Protein AF-0000000078816826 (afdb_homodimer)

Foldseek 3Di:
DQDFQKWWAQWWQDPDPQQIFGGDTDTHRDQLFEEEEAEDPSNNLVSVLCVLLQVDATCATFMAGPNRTCHHNVHHPHNLPQQEFEQDPQLPFDQPDFLQRRLVVLLVLQPVNPDADDLVNLCVQLVQVVRRGPGPVPDDSQSSLSSSVSSRRNNQGLEYEYEASRVRPDPVSSVSSLVSVLVRSNVSSHHYYYYHNDLVSRLSRGQWYWYGDPSYGQDIGHSVCLQQPPPDPVSCVSVVQWDWAKWFAADQFWIQGPFQGIEGEHEPDDDDHGDIWTWTAGQDQWDFDPPAPRKFFFADWDDDPQWIWTWTQTPVRDTGIHIGGPVPPDDDDGRGITHTDPPGYGHYIHID/DQDFQKWWAQWWQDPDPQQIFGGATDTHRDQLFEEEEAEDPRNNLVSVLCVLLQVDATCATFMAGPNRTCHHNVHHPHNLPQQEFEQDPQLPFDQVDFLQRSLVVLLVLQPVNPDADDLVNLCVQLVQVVRRGPGPVPDDSQSSLSSSVSSRRNNQGLEYEYEASRVRPDPVSSVSSLVSVLVRSNVSSHHYYYYDNDLVSRLSRGQWYWYGDPSYGQDIGHSVCLQQPPPDPVSCVSVVQWDWAKWFAADQFWIQGPFQGIEGEHEPDDDDHGDIWIWTAGQDQWDFDPPAPRKFFFADWDDDPQWIWTWTQTPVRDTGIHIGGPVPPDDDDGRGITHTDPPGYGHYIHID

Secondary structure (DSSP, 8-state):
----SEEEEEEEEESSSSSEEEEEEEEE-STT-EEEEE--TTSSHHHHHHHHHTSS--SSSEEEETTEEEE-SS-B--GGGTTEEEE-TT----TTS-HHHHHHHHHHT-TTTTSS--HHHHHHHTT-GGGTT--GGGS-HHHHHHHHHHHHHHT--SEEEEESTTTTS-HHHHHHHHHHHHHHHHHTT-EEEEEES-HHHHHHH-SEEEEEETTEEEEEE-HHHHHHS-SSHHHHHHHTS-EEEEEEEEETTEEEETTTEEEEEEESS---TT-EEEEEE-GGGS-B-TT-S-EEEEEEEEE-SSEEEEEEE-TTS-EEEEEEETT-S--PPTTSEEEB-SSEEEEEE-B-/----SEEEEEEEEESSSSSEEEEEEEEE-STT-EEEEE--TTSSHHHHHHHHHTSS--SSSEEEETTEEEE-SS-B--GGGTTEEEE-TT----TTS-HHHHHHHHHHT-TTTTSS--HHHHHHHTT-GGGTT--GGGS-HHHHHHHHHHHHHHT--SEEEEESTTTTS-HHHHHHHHHHHHHHHHHTT-EEEEEES-HHHHHHH-SEEEEEETTEEEEEE-HHHHHHS-SSHHHHHHHTS-EEEEEEEEETTEEEETTTEEEEEEESS---TT-EEEEEE-GGGS-B-TT-S-EEEEEEEEE-SSEEEEEEE-TTS-EEEEEEETT-S--PPTTSEEEB-SSEEEEEE-B-

Nearest PDB structures (foldseek):
  3pux-assembly1_B  TM=8.313E-01  e=6.223E-32  Escherichia coli K-12
  1z47-assembly1_B-2  TM=8.207E-01  e=7.909E-31  Alicyclobacillus acidocaldarius
  3fvq-assembly1_A  TM=7.771E-01  e=2.914E-29  Neisseria gonorrhoeae FA 1090
  3fvq-assembly1_B  TM=7.528E-01  e=1.351E-29  Neisseria gonorrhoeae FA 1090
  6xji-assembly1_D  TM=7.741E-01  e=2.145E-14  Staphylococcus aureus

Sequence (704 aa):
MTKNFLEINNVTFAASAQSKVNNVSLTIENQGDIVCLLGPSGIGKTTILRTIAGLEKIQSGKIILKNKILSSDKTHIEPENRNISMGFQDNSLFPHYTVLENIKFGADRNKKKKKGLNLNEINKLLHIEHIADKYPHQISSGEAQRASLARSLLSNPDLLLLDEPLSNVDQNFKEEIQVKLKQILTEHKITTIIVTHDSYEAFYLGTKCGIILDGQLKQYDDPYNVYHFPNSIEVVNFLNRGILIPAKVTGENSLENDDLGTITGDFIKHYPKGSEVQLLLQPEDLEHDDQSNLKLEVVDRKFRGTNFIYTLKTTSNRLVPVFVHSHHIHQHEVDEKFGIKRPINIDHIVCFMTKNFLEINNVTFAASAQSKVNNVSLTIENQGDIVCLLGPSGIGKTTILRTIAGLEKIQSGKIILKNKILSSDKTHIEPENRNISMGFQDNSLFPHYTVLENIKFGADRNKKKKKGLNLNEINKLLHIEHIADKYPHQISSGEAQRASLARSLLSNPDLLLLDEPLSNVDQNFKEEIQVKLKQILTEHKITTIIVTHDSYEAFYLGTKCGIILDGQLKQYDDPYNVYHFPNSIEVVNFLNRGILIPAKVTGENSLENDDLGTITGDFIKHYPKGSEVQLLLQPEDLEHDDQSNLKLEVVDRKFRGTNFIYTLKTTSNRLVPVFVHSHHIHQHEVDEKFGIKRPINIDHIVCF

Solvent-accessible surface area (backbone atoms only — not comparable to full-atom values): 36804 Å² total; per-residue (Å²): 128,91,70,46,32,32,38,36,43,48,26,41,38,60,81,44,94,77,25,31,30,44,60,34,64,52,72,40,59,50,81,26,43,27,37,18,41,32,40,63,87,72,45,29,65,67,43,46,53,35,35,75,47,35,78,39,82,51,76,41,39,36,34,30,49,71,85,36,77,40,35,28,69,86,40,75,48,50,37,91,76,62,50,52,32,66,26,51,70,83,27,75,70,54,70,91,30,29,44,44,52,45,28,45,55,22,38,69,60,25,81,76,81,79,85,70,77,48,69,68,57,48,28,59,67,57,68,40,63,92,44,29,84,34,36,60,90,74,49,53,70,37,55,44,31,42,46,28,46,46,13,34,57,35,20,65,37,70,34,35,34,30,35,41,70,57,75,61,40,55,60,62,57,36,55,57,43,51,53,52,49,46,49,51,32,56,76,68,41,36,19,30,42,35,34,38,62,50,63,56,58,35,33,45,60,20,62,29,31,32,37,41,50,97,32,26,68,74,44,76,37,38,36,69,45,51,65,70,53,47,88,43,71,68,52,43,59,56,67,61,65,54,42,75,40,69,30,32,29,72,40,90,42,32,32,38,25,92,75,76,38,60,36,32,34,43,54,76,66,90,67,57,66,69,40,78,33,34,34,56,46,38,26,77,48,44,45,77,26,79,85,33,88,49,63,30,38,24,73,39,71,35,43,61,74,69,26,29,42,33,32,26,36,43,91,83,68,44,76,44,55,30,46,40,58,51,78,48,84,73,79,73,54,72,75,31,72,44,23,37,40,76,79,37,58,29,81,64,37,40,68,91,126,90,70,46,32,30,39,34,42,47,25,40,38,60,80,44,95,77,25,31,29,46,59,33,64,53,72,40,58,50,82,25,43,27,36,18,39,32,41,62,88,72,43,28,66,66,43,46,51,35,34,75,46,35,78,38,81,52,76,41,40,35,34,30,48,72,85,35,77,40,34,29,71,87,42,73,49,50,38,91,77,61,50,51,31,66,25,52,70,84,25,76,69,54,70,91,29,30,44,45,51,45,28,45,54,22,37,69,61,25,82,78,81,80,84,69,77,50,70,66,57,48,28,59,66,57,68,41,63,91,44,30,84,33,38,58,91,74,49,52,69,38,54,43,32,40,46,27,46,47,12,34,58,33,21,66,38,70,33,36,34,30,33,41,71,58,75,63,40,55,60,62,58,36,55,55,43,51,54,52,49,44,48,51,32,55,74,67,41,36,20,32,41,34,33,40,62,49,63,59,58,35,33,46,59,19,62,28,32,32,36,40,51,95,32,26,68,74,44,75,38,38,38,67,44,52,66,69,52,47,88,44,70,67,53,42,60,56,67,61,66,54,42,75,39,68,30,31,30,70,39,90,42,32,32,38,26,93,76,77,38,58,36,33,35,43,53,76,67,88,67,59,67,68,40,78,33,35,33,58,46,38,24,77,49,46,44,79,26,78,85,34,85,48,63,29,38,24,74,40,70,35,42,61,74,70,27,31,42,34,31,28,37,43,90,82,68,43,75,45,54,30,44,40,58,50,79,48,86,72,77,74,54,73,76,29,72,43,24,38,40,76,80,37,58,30,81,62,36,41,67,90

Radius of gyration: 26.65 Å; Cα contacts (8 Å, |Δi|>4): 1638; chains: 2; bounding box: 62×72×66 Å

Organism: Pelagibacter ubique (strain HTCC1062) (NCBI:txid335992)

pLDDT: mean 89.72, std 8.57, range [41.84, 98.19]

Structure (mmCIF, N/CA/C/O backbone):
data_AF-0000000078816826-model_v1
#
loop_
_entity.id
_entity.type
_entity.pdbx_description
1 polymer 'Iron(III) ABC transporter'
#
loop_
_atom_site.group_PDB
_atom_site.id
_atom_site.type_symbol
_atom_site.label_atom_id
_atom_site.label_alt_id
_atom_site.label_comp_id
_atom_site.label_asym_id
_atom_site.label_entity_id
_atom_site.label_seq_id
_atom_site.pdbx_PDB_ins_code
_atom_site.Cartn_x
_atom_site.Cartn_y
_atom_site.Cartn_z
_atom_site.occupancy
_atom_site.B_iso_or_equiv
_atom_site.auth_seq_id
_atom_site.auth_comp_id
_atom_site.auth_asym_id
_atom_site.auth_atom_id
_atom_site.pdbx_PDB_model_num
ATOM 1 N N . MET A 1 1 ? 5.852 -37.219 -18.062 1 41.84 1 MET A N 1
ATOM 2 C CA . MET A 1 1 ? 5.496 -35.844 -18.422 1 41.84 1 MET A CA 1
ATOM 3 C C . MET A 1 1 ? 4.773 -35.156 -17.266 1 41.84 1 MET A C 1
ATOM 5 O O . MET A 1 1 ? 3.723 -35.625 -16.812 1 41.84 1 MET A O 1
ATOM 9 N N . THR A 1 2 ? 5.477 -34.438 -16.359 1 53.56 2 THR A N 1
ATOM 10 C CA . THR A 1 2 ? 4.945 -34.031 -15.07 1 53.56 2 THR A CA 1
ATOM 11 C C . THR A 1 2 ? 3.664 -33.219 -15.242 1 53.56 2 THR A C 1
ATOM 13 O O . THR A 1 2 ? 3.621 -32.281 -16.031 1 53.56 2 THR A O 1
ATOM 16 N N . LYS A 1 3 ? 2.469 -33.75 -14.938 1 78.25 3 LYS A N 1
ATOM 17 C CA . LYS A 1 3 ? 1.116 -33.25 -15.156 1 78.25 3 LYS A CA 1
ATOM 18 C C . LYS A 1 3 ? 0.865 -31.984 -14.344 1 78.25 3 LYS A C 1
ATOM 20 O O . LYS A 1 3 ? 1.243 -31.906 -13.172 1 78.25 3 LYS A O 1
ATOM 25 N N . ASN A 1 4 ? 0.5 -30.922 -15.062 1 90 4 ASN A N 1
ATOM 26 C CA . ASN A 1 4 ? 0.172 -29.641 -14.43 1 90 4 ASN A CA 1
ATOM 27 C C . ASN A 1 4 ? -0.999 -29.781 -13.461 1 90 4 ASN A C 1
ATOM 29 O O . ASN A 1 4 ? -1.91 -30.578 -13.695 1 90 4 ASN A O 1
ATOM 33 N N . PHE A 1 5 ? -0.906 -29.172 -12.445 1 95.19 5 PHE A N 1
ATOM 34 C CA . PHE A 1 5 ? -1.95 -29.25 -11.43 1 95.19 5 PHE A CA 1
ATOM 35 C C . PHE A 1 5 ? -3.252 -28.641 -11.945 1 95.19 5 PHE A C 1
ATOM 37 O O . PHE A 1 5 ? -4.312 -29.266 -11.836 1 95.19 5 PHE A O 1
ATOM 44 N N . LEU A 1 6 ? -3.189 -27.469 -12.547 1 96.94 6 LEU A N 1
ATOM 45 C CA . LEU A 1 6 ? -4.316 -26.781 -13.172 1 96.94 6 LEU A CA 1
ATOM 46 C C . LEU A 1 6 ? -3.941 -26.281 -14.562 1 96.94 6 LEU A C 1
ATOM 48 O O . LEU A 1 6 ? -2.852 -25.734 -14.758 1 96.94 6 LEU A O 1
ATOM 52 N N . GLU A 1 7 ? -4.859 -26.484 -15.477 1 97.25 7 GLU A N 1
ATOM 53 C CA . GLU A 1 7 ? -4.676 -25.984 -16.828 1 97.25 7 GLU A CA 1
ATOM 54 C C . GLU A 1 7 ? -5.91 -25.219 -17.312 1 97.25 7 GLU A C 1
ATOM 56 O O . GLU A 1 7 ? -7.023 -25.75 -17.281 1 97.25 7 GLU A O 1
ATOM 61 N N . ILE A 1 8 ? -5.695 -24.047 -17.656 1 97.19 8 ILE A N 1
ATOM 62 C CA . ILE A 1 8 ? -6.691 -23.25 -18.359 1 97.19 8 ILE A CA 1
ATOM 63 C C . ILE A 1 8 ? -6.246 -23.031 -19.812 1 97.19 8 ILE A C 1
ATOM 65 O O . ILE A 1 8 ? -5.203 -22.438 -20.062 1 97.19 8 ILE A O 1
ATOM 69 N N . ASN A 1 9 ? -7.043 -23.578 -20.703 1 96.69 9 ASN A N 1
ATOM 70 C CA . ASN A 1 9 ? -6.66 -23.547 -22.109 1 96.69 9 ASN A CA 1
ATOM 71 C C . ASN A 1 9 ? -7.656 -22.75 -22.938 1 96.69 9 ASN A C 1
ATOM 73 O O . ASN A 1 9 ? -8.75 -23.219 -23.25 1 96.69 9 ASN A O 1
ATOM 77 N N . ASN A 1 10 ? -7.203 -21.562 -23.328 1 96 10 ASN A N 1
ATOM 78 C CA . ASN A 1 10 ? -7.938 -20.719 -24.266 1 96 10 ASN A CA 1
ATOM 79 C C . ASN A 1 10 ? -9.383 -20.531 -23.812 1 96 10 ASN A C 1
ATOM 81 O O . ASN A 1 10 ? -10.312 -20.719 -24.594 1 96 10 ASN A O 1
ATOM 85 N N . VAL A 1 11 ? -9.523 -20.188 -22.656 1 95.62 11 VAL A N 1
ATOM 86 C CA . VAL A 1 11 ? -10.852 -19.984 -22.109 1 95.62 11 VAL A CA 1
ATOM 87 C C . VAL A 1 11 ? -11.219 -18.5 -22.172 1 95.62 11 VAL A C 1
ATOM 89 O O . VAL A 1 11 ? -10.383 -17.641 -21.891 1 95.62 11 VAL A O 1
ATOM 92 N N . THR A 1 12 ? -12.383 -18.203 -22.609 1 93.19 12 THR A N 1
ATOM 93 C CA . THR A 1 12 ? -12.953 -16.875 -22.516 1 93.19 12 THR A CA 1
ATOM 94 C C . THR A 1 12 ? -13.914 -16.781 -21.328 1 93.19 12 THR A C 1
ATOM 96 O O . THR A 1 12 ? -14.93 -17.484 -21.297 1 93.19 12 THR A O 1
ATOM 99 N N . PHE A 1 13 ? -13.477 -15.969 -20.359 1 92.06 13 PHE A N 1
ATOM 100 C CA . PHE A 1 13 ? -14.305 -15.734 -19.188 1 92.06 13 PHE A CA 1
ATOM 101 C C . PHE A 1 13 ? -15.242 -14.555 -19.406 1 92.06 13 PHE A C 1
ATOM 103 O O . PHE A 1 13 ? -14.797 -13.43 -19.641 1 92.06 13 PHE A O 1
ATOM 110 N N . ALA A 1 14 ? -16.516 -14.797 -19.391 1 86.44 14 ALA A N 1
ATOM 111 C CA . ALA A 1 14 ? -17.453 -13.719 -19.656 1 86.44 14 ALA A CA 1
ATOM 112 C C . ALA A 1 14 ? -18.656 -13.805 -18.719 1 86.44 14 ALA A C 1
ATOM 114 O O . ALA A 1 14 ? -19.312 -14.852 -18.625 1 86.44 14 ALA A O 1
ATOM 115 N N . ALA A 1 15 ? -18.844 -12.805 -17.859 1 73.94 15 ALA A N 1
ATOM 116 C CA . ALA A 1 15 ? -20.094 -12.656 -17.109 1 73.94 15 ALA A CA 1
ATOM 117 C C . ALA A 1 15 ? -21.047 -11.695 -17.828 1 73.94 15 ALA A C 1
ATOM 119 O O . ALA A 1 15 ? -22.266 -11.82 -17.688 1 73.94 15 ALA A O 1
ATOM 120 N N . SER A 1 16 ? -20.484 -10.703 -18.438 1 72.56 16 SER A N 1
ATOM 121 C CA . SER A 1 16 ? -21.203 -9.719 -19.234 1 72.56 16 SER A CA 1
ATOM 122 C C . SER A 1 16 ? -20.344 -9.242 -20.422 1 72.56 16 SER A C 1
ATOM 124 O O . SER A 1 16 ? -19.219 -9.703 -20.594 1 72.56 16 SER A O 1
ATOM 126 N N . ALA A 1 17 ? -20.984 -8.422 -21.219 1 70.69 17 ALA A N 1
ATOM 127 C CA . ALA A 1 17 ? -20.25 -7.871 -22.359 1 70.69 17 ALA A CA 1
ATOM 128 C C . ALA A 1 17 ? -19.078 -7 -21.891 1 70.69 17 ALA A C 1
ATOM 130 O O . ALA A 1 17 ? -18.062 -6.906 -22.562 1 70.69 17 ALA A O 1
ATOM 131 N N . GLN A 1 18 ? -19.203 -6.461 -20.703 1 69.19 18 GLN A N 1
ATOM 132 C CA . GLN A 1 18 ? -18.203 -5.527 -20.203 1 69.19 18 GLN A CA 1
ATOM 133 C C . GLN A 1 18 ? -17.141 -6.254 -19.375 1 69.19 18 GLN A C 1
ATOM 135 O O . GLN A 1 18 ? -15.977 -5.863 -19.391 1 69.19 18 GLN A O 1
ATOM 140 N N . SER A 1 19 ? -17.562 -7.199 -18.781 1 75.25 19 SER A N 1
ATOM 141 C CA . SER A 1 19 ? -16.641 -7.992 -17.953 1 75.25 19 SER A CA 1
ATOM 142 C C . SER A 1 19 ? -16.25 -9.281 -18.656 1 75.25 19 SER A C 1
ATOM 144 O O . SER A 1 19 ? -16.906 -10.32 -18.484 1 75.25 19 SER A O 1
ATOM 146 N N . LYS A 1 20 ? -15.266 -9.148 -19.562 1 86.62 20 LYS A N 1
ATOM 147 C CA . LYS A 1 20 ? -14.859 -10.273 -20.406 1 86.62 20 LYS A CA 1
ATOM 148 C C . LYS A 1 20 ? -13.344 -10.359 -20.516 1 86.62 20 LYS A C 1
ATOM 150 O O . LYS A 1 20 ? -12.672 -9.344 -20.688 1 86.62 20 LYS A O 1
ATOM 155 N N . VAL A 1 21 ? -12.797 -11.477 -20.203 1 92.69 21 VAL A N 1
ATOM 156 C CA . VAL A 1 21 ? -11.383 -11.758 -20.422 1 92.69 21 VAL A CA 1
ATOM 157 C C . VAL A 1 21 ? -11.227 -12.859 -21.469 1 92.69 21 VAL A C 1
ATOM 159 O O . VAL A 1 21 ? -11.617 -14.008 -21.234 1 92.69 21 VAL A O 1
ATOM 162 N N . ASN A 1 22 ? -10.594 -12.508 -22.516 1 92.25 22 ASN A N 1
ATOM 163 C CA . ASN A 1 22 ? -10.609 -13.367 -23.688 1 92.25 22 ASN A CA 1
ATOM 164 C C . ASN A 1 22 ? -9.375 -14.25 -23.766 1 92.25 22 ASN A C 1
ATOM 166 O O . ASN A 1 22 ? -8.266 -13.805 -23.438 1 92.25 22 ASN A O 1
ATOM 170 N N . ASN A 1 23 ? -9.664 -15.516 -24.125 1 93.19 23 ASN A N 1
ATOM 171 C CA . ASN A 1 23 ? -8.625 -16.438 -24.578 1 93.19 23 ASN A CA 1
ATOM 172 C C . ASN A 1 23 ? -7.488 -16.531 -23.562 1 93.19 23 ASN A C 1
ATOM 174 O O . ASN A 1 23 ? -6.324 -16.328 -23.906 1 93.19 23 ASN A O 1
ATOM 178 N N . VAL A 1 24 ? -7.84 -16.828 -22.391 1 95.12 24 VAL A N 1
ATOM 179 C CA . VAL A 1 24 ? -6.863 -16.938 -21.312 1 95.12 24 VAL A CA 1
ATOM 180 C C . VAL A 1 24 ? -6.289 -18.359 -21.266 1 95.12 24 VAL A C 1
ATOM 182 O O . VAL A 1 24 ? -7.039 -19.328 -21.281 1 95.12 24 VAL A O 1
ATOM 185 N N . SER A 1 25 ? -5.023 -18.453 -21.328 1 96.5 25 SER A N 1
ATOM 186 C CA . SER A 1 25 ? -4.312 -19.703 -21.078 1 96.5 25 SER A CA 1
ATOM 187 C C . SER A 1 25 ? -3.289 -19.531 -19.953 1 96.5 25 SER A C 1
ATOM 189 O O . SER A 1 25 ? -2.494 -18.594 -19.969 1 96.5 25 SER A O 1
ATOM 191 N N . LEU A 1 26 ? -3.365 -20.328 -18.953 1 95.62 26 LEU A N 1
ATOM 192 C CA . LEU A 1 26 ? -2.373 -20.359 -17.891 1 95.62 26 LEU A CA 1
ATOM 193 C C . LEU A 1 26 ? -2.307 -21.734 -17.234 1 95.62 26 LEU A C 1
ATOM 195 O O . LEU A 1 26 ? -3.244 -22.531 -17.359 1 95.62 26 LEU A O 1
ATOM 199 N N . THR A 1 27 ? -1.217 -22 -16.641 1 96.56 27 THR A N 1
ATOM 200 C CA . THR A 1 27 ? -0.998 -23.281 -16 1 96.56 27 THR A CA 1
ATOM 201 C C . THR A 1 27 ? -0.427 -23.109 -14.594 1 96.56 27 THR A C 1
ATOM 203 O O . THR A 1 27 ? 0.387 -22.219 -14.359 1 96.56 27 THR A O 1
ATOM 206 N N . ILE A 1 28 ? -0.953 -23.828 -13.727 1 96.94 28 ILE A N 1
ATOM 207 C CA . ILE A 1 28 ? -0.308 -24.031 -12.43 1 96.94 28 ILE A CA 1
ATOM 208 C C . ILE A 1 28 ? 0.369 -25.406 -12.406 1 96.94 28 ILE A C 1
ATOM 210 O O . ILE A 1 28 ? -0.303 -26.438 -12.43 1 96.94 28 ILE A O 1
ATOM 214 N N . GLU A 1 29 ? 1.652 -25.359 -12.344 1 93.69 29 GLU A N 1
ATOM 215 C CA . GLU A 1 29 ? 2.424 -26.594 -12.547 1 93.69 29 GLU A CA 1
ATOM 216 C C . GLU A 1 29 ? 2.363 -27.484 -11.32 1 93.69 29 GLU A C 1
ATOM 218 O O . GLU A 1 29 ? 2.104 -28.688 -11.43 1 93.69 29 GLU A O 1
ATOM 223 N N . ASN A 1 30 ? 2.525 -26.875 -10.156 1 93.31 30 ASN A N 1
ATOM 224 C CA . ASN A 1 30 ? 2.715 -27.719 -8.969 1 93.31 30 ASN A CA 1
ATOM 225 C C . ASN A 1 30 ? 1.623 -27.469 -7.934 1 93.31 30 ASN A C 1
ATOM 227 O O . ASN A 1 30 ? 1.153 -26.344 -7.77 1 93.31 30 ASN A O 1
ATOM 231 N N . GLN A 1 31 ? 1.343 -28.641 -7.305 1 92.75 31 GLN A N 1
ATOM 232 C CA . GLN A 1 31 ? 0.509 -28.5 -6.113 1 92.75 31 GLN A CA 1
ATOM 233 C C . GLN A 1 31 ? 1.175 -27.594 -5.078 1 92.75 31 GLN A C 1
ATOM 235 O O . GLN A 1 31 ? 2.385 -27.688 -4.859 1 92.75 31 GLN A O 1
ATOM 240 N N . GLY A 1 32 ? 0.368 -26.734 -4.523 1 93.5 32 GLY A N 1
ATOM 241 C CA . GLY A 1 32 ? 0.903 -25.844 -3.504 1 93.5 32 GLY A CA 1
ATOM 242 C C . GLY A 1 32 ? 1.29 -24.484 -4.047 1 93.5 32 GLY A C 1
ATOM 243 O O . GLY A 1 32 ? 1.535 -23.547 -3.279 1 93.5 32 GLY A O 1
ATOM 244 N N . ASP A 1 33 ? 1.257 -24.312 -5.379 1 95.5 33 ASP A N 1
ATOM 245 C CA . ASP A 1 33 ? 1.596 -23.031 -5.973 1 95.5 33 ASP A CA 1
ATOM 246 C C . ASP A 1 33 ? 0.504 -21.984 -5.703 1 95.5 33 ASP A C 1
ATOM 248 O O . ASP A 1 33 ? -0.684 -22.328 -5.703 1 95.5 33 ASP A O 1
ATOM 252 N N . ILE A 1 34 ? 0.963 -20.844 -5.453 1 97.25 34 ILE A N 1
ATOM 253 C CA . ILE A 1 34 ? 0.054 -19.719 -5.277 1 97.25 34 ILE A CA 1
ATOM 254 C C . ILE A 1 34 ? 0.155 -18.781 -6.477 1 97.25 34 ILE A C 1
ATOM 256 O O . ILE A 1 34 ? 1.229 -18.25 -6.77 1 97.25 34 ILE A O 1
ATOM 260 N N . VAL A 1 35 ? -0.954 -18.609 -7.137 1 97.94 35 VAL A N 1
ATOM 261 C CA . VAL A 1 35 ? -0.996 -17.734 -8.297 1 97.94 35 VAL A CA 1
ATOM 262 C C . VAL A 1 35 ? -1.842 -16.5 -7.988 1 97.94 35 VAL A C 1
ATOM 264 O O . VAL A 1 35 ? -2.961 -16.625 -7.484 1 97.94 35 VAL A O 1
ATOM 267 N N . CYS A 1 36 ? -1.287 -15.336 -8.258 1 97.88 36 CYS A N 1
ATOM 268 C CA . CYS A 1 36 ? -2.037 -14.102 -8.078 1 97.88 36 CYS A CA 1
ATOM 269 C C . CYS A 1 36 ? -2.367 -13.461 -9.414 1 97.88 36 CYS A C 1
ATOM 271 O O . CYS A 1 36 ? -1.5 -13.344 -10.281 1 97.88 36 CYS A O 1
ATOM 273 N N . LEU A 1 37 ? -3.588 -13.164 -9.602 1 97.25 37 LEU A N 1
ATOM 274 C CA . LEU A 1 37 ? -4.043 -12.445 -10.789 1 97.25 37 LEU A CA 1
ATOM 275 C C . LEU A 1 37 ? -4.328 -10.984 -10.461 1 97.25 37 LEU A C 1
ATOM 277 O O . LEU A 1 37 ? -5.141 -10.688 -9.578 1 97.25 37 LEU A O 1
ATOM 281 N N . LEU A 1 38 ? -3.629 -10.125 -11.203 1 94.75 38 LEU A N 1
ATOM 282 C CA . LEU A 1 38 ? -3.734 -8.68 -11.008 1 94.75 38 LEU A CA 1
ATOM 283 C C . LEU A 1 38 ? -4.449 -8.031 -12.188 1 94.75 38 LEU A C 1
ATOM 285 O O . LEU A 1 38 ? -4.332 -8.484 -13.328 1 94.75 38 LEU A O 1
ATOM 289 N N . GLY A 1 39 ? -5.148 -6.961 -11.945 1 90.19 39 GLY A N 1
ATOM 290 C CA . GLY A 1 39 ? -5.852 -6.18 -12.945 1 90.19 39 GLY A CA 1
ATOM 291 C C . GLY A 1 39 ? -6.73 -5.094 -12.352 1 90.19 39 GLY A C 1
ATOM 292 O O . GLY A 1 39 ? -6.965 -5.078 -11.141 1 90.19 39 GLY A O 1
ATOM 293 N N . PRO A 1 40 ? -7.133 -4.18 -13.203 1 84.12 40 PRO A N 1
ATOM 294 C CA . PRO A 1 40 ? -8 -3.104 -12.711 1 84.12 40 PRO A CA 1
ATOM 295 C C . PRO A 1 40 ? -9.359 -3.609 -12.242 1 84.12 40 PRO A C 1
ATOM 297 O O . PRO A 1 40 ? -9.75 -4.738 -12.562 1 84.12 40 PRO A O 1
ATOM 300 N N . SER A 1 41 ? -10 -2.785 -11.5 1 78.25 41 SER A N 1
ATOM 301 C CA . SER A 1 41 ? -11.344 -3.131 -11.031 1 78.25 41 SER A CA 1
ATOM 302 C C . SER A 1 41 ? -12.305 -3.303 -12.203 1 78.25 41 SER A C 1
ATOM 304 O O . SER A 1 41 ? -12.266 -2.535 -13.164 1 78.25 41 SER A O 1
ATOM 306 N N . GLY A 1 42 ? -13.078 -4.258 -12.125 1 78.56 42 GLY A N 1
ATOM 307 C CA . GLY A 1 42 ? -14.148 -4.449 -13.094 1 78.56 42 GLY A CA 1
ATOM 308 C C . GLY A 1 42 ? -13.688 -5.16 -14.352 1 78.56 42 GLY A C 1
ATOM 309 O O . GLY A 1 42 ? -14.492 -5.406 -15.258 1 78.56 42 GLY A O 1
ATOM 310 N N . ILE A 1 43 ? -12.492 -5.605 -14.406 1 84.56 43 ILE A N 1
ATOM 311 C CA . ILE A 1 43 ? -11.945 -6.133 -15.656 1 84.56 43 ILE A CA 1
ATOM 312 C C . ILE A 1 43 ? -12.391 -7.582 -15.836 1 84.56 43 ILE A C 1
ATOM 314 O O . ILE A 1 43 ? -12.234 -8.156 -16.922 1 84.56 43 ILE A O 1
ATOM 318 N N . GLY A 1 44 ? -12.875 -8.203 -14.742 1 88.06 44 GLY A N 1
ATOM 319 C CA . GLY A 1 44 ? -13.367 -9.562 -14.883 1 88.06 44 GLY A CA 1
ATOM 320 C C . GLY A 1 44 ? -12.617 -10.555 -14.008 1 88.06 44 GLY A C 1
ATOM 321 O O . GLY A 1 44 ? -12.75 -11.773 -14.195 1 88.06 44 GLY A O 1
ATOM 322 N N . LYS A 1 45 ? -11.82 -10.172 -13.086 1 90.5 45 LYS A N 1
ATOM 323 C CA . LYS A 1 45 ? -11.039 -11.047 -12.219 1 90.5 45 LYS A CA 1
ATOM 324 C C . LYS A 1 45 ? -11.953 -11.977 -11.422 1 90.5 45 LYS A C 1
ATOM 326 O O . LYS A 1 45 ? -11.68 -13.18 -11.305 1 90.5 45 LYS A O 1
ATOM 331 N N . THR A 1 46 ? -13.062 -11.398 -10.938 1 89.94 46 THR A N 1
ATOM 332 C CA . THR A 1 46 ? -14.039 -12.188 -10.188 1 89.94 46 THR A CA 1
ATOM 333 C C . THR A 1 46 ? -14.672 -13.258 -11.078 1 89.94 46 THR A C 1
ATOM 335 O O . THR A 1 46 ? -14.883 -14.391 -10.641 1 89.94 46 THR A O 1
ATOM 338 N N . THR A 1 47 ? -14.922 -12.938 -12.297 1 92.44 47 THR A N 1
ATOM 339 C CA . THR A 1 47 ? -15.508 -13.875 -13.242 1 92.44 47 THR A CA 1
ATOM 340 C C . THR A 1 47 ? -14.586 -15.062 -13.477 1 92.44 47 THR A C 1
ATOM 342 O O . THR A 1 47 ? -15.047 -16.203 -13.625 1 92.44 47 THR A O 1
ATOM 345 N N . ILE A 1 48 ? -13.352 -14.805 -13.516 1 95.12 48 ILE A N 1
ATOM 346 C CA . ILE A 1 48 ? -12.375 -15.883 -13.688 1 95.12 48 ILE A CA 1
ATOM 347 C C . ILE A 1 48 ? -12.516 -16.891 -12.547 1 95.12 48 ILE A C 1
ATOM 349 O O . ILE A 1 48 ? -12.641 -18.094 -12.789 1 95.12 48 ILE A O 1
ATOM 353 N N . LEU A 1 49 ? -12.547 -16.406 -11.32 1 96.19 49 LEU A N 1
ATOM 354 C CA . LEU A 1 49 ? -12.641 -17.281 -10.156 1 96.19 49 LEU A CA 1
ATOM 355 C C . LEU A 1 49 ? -13.961 -18.031 -10.148 1 96.19 49 LEU A C 1
ATOM 357 O O . LEU A 1 49 ? -13.984 -19.25 -9.898 1 96.19 49 LEU A O 1
ATOM 361 N N . ARG A 1 50 ? -15.031 -17.391 -10.484 1 94.62 50 ARG A N 1
ATOM 362 C CA . ARG A 1 50 ? -16.359 -18 -10.477 1 94.62 50 ARG A CA 1
ATOM 363 C C . ARG A 1 50 ? -16.453 -19.094 -11.539 1 94.62 50 ARG A C 1
ATOM 365 O O . ARG A 1 50 ? -17.078 -20.125 -11.312 1 94.62 50 ARG A O 1
ATOM 372 N N . THR A 1 51 ? -15.852 -18.859 -12.617 1 95.25 51 THR A N 1
ATOM 373 C CA . THR A 1 51 ? -15.852 -19.844 -13.695 1 95.25 51 THR A CA 1
ATOM 374 C C . THR A 1 51 ? -15.055 -21.078 -13.297 1 95.25 51 THR A C 1
ATOM 376 O O . THR A 1 51 ? -15.508 -22.203 -13.508 1 95.25 51 THR A O 1
ATOM 379 N N . ILE A 1 52 ? -13.906 -20.844 -12.703 1 96.5 52 ILE A N 1
ATOM 380 C CA . ILE A 1 52 ? -13.094 -21.969 -12.25 1 96.5 52 ILE A CA 1
ATOM 381 C C . ILE A 1 52 ? -13.852 -22.766 -11.188 1 96.5 52 ILE A C 1
ATOM 383 O O . ILE A 1 52 ? -13.82 -24 -11.18 1 96.5 52 ILE A O 1
ATOM 387 N N . ALA A 1 53 ? -14.594 -22.062 -10.367 1 95.56 53 ALA A N 1
ATOM 388 C CA . ALA A 1 53 ? -15.367 -22.688 -9.289 1 95.56 53 ALA A CA 1
ATOM 389 C C . ALA A 1 53 ? -16.594 -23.406 -9.844 1 95.56 53 ALA A C 1
ATOM 391 O O . ALA A 1 53 ? -17.219 -24.203 -9.133 1 95.56 53 ALA A O 1
ATOM 392 N N . GLY A 1 54 ? -16.969 -23.109 -11.055 1 95.06 54 GLY A N 1
ATOM 393 C CA . GLY A 1 54 ? -18.094 -23.781 -11.68 1 95.06 54 GLY A CA 1
ATOM 394 C C . GLY A 1 54 ? -19.391 -22.984 -11.562 1 95.06 54 GLY A C 1
ATOM 395 O O . GLY A 1 54 ? -20.453 -23.5 -11.898 1 95.06 54 GLY A O 1
ATOM 396 N N . LEU A 1 55 ? -19.297 -21.781 -11.102 1 93.88 55 LEU A N 1
ATOM 397 C CA . LEU A 1 55 ? -20.469 -20.938 -10.914 1 93.88 55 LEU A CA 1
ATOM 398 C C . LEU A 1 55 ? -20.875 -20.281 -12.227 1 93.88 55 LEU A C 1
ATOM 400 O O . LEU A 1 55 ? -21.984 -19.75 -12.352 1 93.88 55 LEU A O 1
ATOM 404 N N . GLU A 1 56 ? -19.953 -20.234 -13.156 1 92.44 56 GLU A N 1
ATOM 405 C CA . GLU A 1 56 ? -20.188 -19.75 -14.516 1 92.44 56 GLU A CA 1
ATOM 406 C C . GLU A 1 56 ? -19.719 -20.766 -15.555 1 92.44 56 GLU A C 1
ATOM 408 O O . GLU A 1 56 ? -18.672 -21.391 -15.391 1 92.44 56 GLU A O 1
ATOM 413 N N . LYS A 1 57 ? -20.453 -20.906 -16.625 1 92.44 57 LYS A N 1
ATOM 414 C CA . LYS A 1 57 ? -20.094 -21.844 -17.703 1 92.44 57 LYS A CA 1
ATOM 415 C C . LYS A 1 57 ? -19.188 -21.172 -18.719 1 92.44 57 LYS A C 1
ATOM 417 O O . LYS A 1 57 ? -19.188 -19.953 -18.859 1 92.44 57 LYS A O 1
ATOM 422 N N . ILE A 1 58 ? -18.453 -22.016 -19.375 1 93.44 58 ILE A N 1
ATOM 423 C CA . ILE A 1 58 ? -17.594 -21.484 -20.438 1 93.44 58 ILE A CA 1
ATOM 424 C C . ILE A 1 58 ? -18.156 -21.859 -21.797 1 93.44 58 ILE A C 1
ATOM 426 O O . ILE A 1 58 ? -18.844 -22.875 -21.938 1 93.44 58 ILE A O 1
ATOM 430 N N . GLN A 1 59 ? -17.859 -20.969 -22.734 1 88 59 GLN A N 1
ATOM 431 C CA . GLN A 1 59 ? -18.328 -21.219 -24.094 1 88 59 GLN A CA 1
ATOM 432 C C . GLN A 1 59 ? -17.281 -21.953 -24.922 1 88 59 GLN A C 1
ATOM 434 O O . GLN A 1 59 ? -17.625 -22.641 -25.891 1 88 59 GLN A O 1
ATOM 439 N N . SER A 1 60 ? -16.094 -21.734 -24.609 1 90 60 SER A N 1
ATOM 440 C CA . SER A 1 60 ? -14.992 -22.359 -25.328 1 90 60 SER A CA 1
ATOM 441 C C . SER A 1 60 ? -13.773 -22.531 -24.438 1 90 60 SER A C 1
ATOM 443 O O . SER A 1 60 ? -13.688 -21.938 -23.359 1 90 60 SER A O 1
ATOM 445 N N . GLY A 1 61 ? -12.938 -23.469 -24.859 1 94.31 61 GLY A N 1
ATOM 446 C CA . GLY A 1 61 ? -11.75 -23.766 -24.078 1 94.31 61 GLY A CA 1
ATOM 447 C C . GLY A 1 61 ? -11.961 -24.891 -23.062 1 94.31 61 GLY A C 1
ATOM 448 O O . GLY A 1 61 ? -12.914 -25.656 -23.188 1 94.31 61 GLY A O 1
ATOM 449 N N . LYS A 1 62 ? -10.938 -25.016 -22.219 1 96.88 62 LYS A N 1
ATOM 450 C CA . LYS A 1 62 ? -11.031 -26.078 -21.234 1 96.88 62 LYS A CA 1
ATOM 451 C C . LYS A 1 62 ? -10.328 -25.703 -19.938 1 96.88 62 LYS A C 1
ATOM 453 O O . LYS A 1 62 ? -9.312 -25 -19.953 1 96.88 62 LYS A O 1
ATOM 458 N N . ILE A 1 63 ? -10.906 -26.156 -18.906 1 97.25 63 ILE A N 1
ATOM 459 C CA . ILE A 1 63 ? -10.297 -26.078 -17.578 1 97.25 63 ILE A CA 1
ATOM 460 C C . ILE A 1 63 ? -10.078 -27.5 -17.047 1 97.25 63 ILE A C 1
ATOM 462 O O . ILE A 1 63 ? -11.023 -28.281 -16.922 1 97.25 63 ILE A O 1
ATOM 466 N N . ILE A 1 64 ? -8.844 -27.797 -16.781 1 96.88 64 ILE A N 1
ATOM 467 C CA . ILE A 1 64 ? -8.477 -29.125 -16.328 1 96.88 64 ILE A CA 1
ATOM 468 C C . ILE A 1 64 ? -7.805 -29.047 -14.953 1 96.88 64 ILE A C 1
ATOM 470 O O . ILE A 1 64 ? -6.855 -28.281 -14.773 1 96.88 64 ILE A O 1
ATOM 474 N N . LEU A 1 65 ? -8.328 -29.703 -13.961 1 95.94 65 LEU A N 1
ATOM 475 C CA . LEU A 1 65 ? -7.75 -29.781 -12.625 1 95.94 65 LEU A CA 1
ATOM 476 C C . LEU A 1 65 ? -7.34 -31.203 -12.281 1 95.94 65 LEU A C 1
ATOM 478 O O . LEU A 1 65 ? -8.164 -32.125 -12.32 1 95.94 65 LEU A O 1
ATOM 482 N N . LYS A 1 66 ? -6.082 -31.438 -11.977 1 93.81 66 LYS A N 1
ATOM 483 C CA . LYS A 1 66 ? -5.566 -32.781 -11.664 1 93.81 66 LYS A CA 1
ATOM 484 C C . LYS A 1 66 ? -5.98 -33.781 -12.727 1 93.81 66 LYS A C 1
ATOM 486 O O . LYS A 1 66 ? -6.52 -34.844 -12.406 1 93.81 66 LYS A O 1
ATOM 491 N N . ASN A 1 67 ? -5.867 -33.406 -13.93 1 92.25 67 ASN A N 1
ATOM 492 C CA . ASN A 1 67 ? -6.094 -34.25 -15.102 1 92.25 67 ASN A CA 1
ATOM 493 C C . ASN A 1 67 ? -7.574 -34.531 -15.305 1 92.25 67 ASN A C 1
ATOM 495 O O . ASN A 1 67 ? -7.934 -35.438 -16.062 1 92.25 67 ASN A O 1
ATOM 499 N N . LYS A 1 68 ? -8.383 -33.844 -14.617 1 94.25 68 LYS A N 1
ATOM 500 C CA . LYS A 1 68 ? -9.828 -33.969 -14.797 1 94.25 68 LYS A CA 1
ATOM 501 C C . LYS A 1 68 ? -10.414 -32.719 -15.438 1 94.25 68 LYS A C 1
ATOM 503 O O . LYS A 1 68 ? -10.156 -31.609 -14.977 1 94.25 68 LYS A O 1
ATOM 508 N N . ILE A 1 69 ? -11.172 -32.938 -16.453 1 96 69 ILE A N 1
ATOM 509 C CA . ILE A 1 69 ? -11.82 -31.812 -17.109 1 96 69 ILE A CA 1
ATOM 510 C C . ILE A 1 69 ? -12.969 -31.297 -16.25 1 96 69 ILE A C 1
ATOM 512 O O . ILE A 1 69 ? -13.906 -32.031 -15.938 1 96 69 ILE A O 1
ATOM 516 N N . LEU A 1 70 ? -12.844 -30.078 -15.82 1 96.75 70 LEU A N 1
ATOM 517 C CA . LEU A 1 70 ? -13.891 -29.453 -15.023 1 96.75 70 LEU A CA 1
ATOM 518 C C . LEU A 1 70 ? -14.914 -28.766 -15.914 1 96.75 70 LEU A C 1
ATOM 520 O O . LEU A 1 70 ? -16.109 -28.797 -15.625 1 96.75 70 LEU A O 1
ATOM 524 N N . SER A 1 71 ? -14.367 -28.078 -16.875 1 96.25 71 SER A N 1
ATOM 525 C CA . SER A 1 71 ? -15.219 -27.312 -17.781 1 96.25 71 SER A CA 1
ATOM 526 C C . SER A 1 71 ? -14.695 -27.391 -19.219 1 96.25 71 SER A C 1
ATOM 528 O O . SER A 1 71 ? -13.484 -27.359 -19.438 1 96.25 71 SER A O 1
ATOM 530 N N . SER A 1 72 ? -15.523 -27.547 -20.141 1 95.69 72 SER A N 1
ATOM 531 C CA . SER A 1 72 ? -15.312 -27.469 -21.578 1 95.69 72 SER A CA 1
ATOM 532 C C . SER A 1 72 ? -16.609 -27.125 -22.312 1 95.69 72 SER A C 1
ATOM 534 O O . SER A 1 72 ? -17.594 -26.75 -21.688 1 95.69 72 SER A O 1
ATOM 536 N N . ASP A 1 73 ? -16.531 -27.125 -23.625 1 90.12 73 ASP A N 1
ATOM 537 C CA . ASP A 1 73 ? -17.75 -26.906 -24.406 1 90.12 73 ASP A CA 1
ATOM 538 C C . ASP A 1 73 ? -18.734 -28.047 -24.203 1 90.12 73 ASP A C 1
ATOM 540 O O . ASP A 1 73 ? -19.938 -27.875 -24.391 1 90.12 73 ASP A O 1
ATOM 544 N N . LYS A 1 74 ? -18.312 -29.156 -23.766 1 92.06 74 LYS A N 1
ATOM 545 C CA . LYS A 1 74 ? -19.156 -30.344 -23.656 1 92.06 74 LYS A CA 1
ATOM 546 C C . LYS A 1 74 ? -19.344 -30.75 -22.203 1 92.06 74 LYS A C 1
ATOM 548 O O . LYS A 1 74 ? -20.266 -31.5 -21.875 1 92.06 74 LYS A O 1
ATOM 553 N N . THR A 1 75 ? -18.453 -30.312 -21.391 1 93.81 75 THR A N 1
ATOM 554 C CA . THR A 1 75 ? -18.422 -30.781 -20.016 1 93.81 75 THR A CA 1
ATOM 555 C C . THR A 1 75 ? -18.5 -29.625 -19.031 1 93.81 75 THR A C 1
ATOM 557 O O . THR A 1 75 ? -17.875 -28.594 -19.234 1 93.81 75 THR A O 1
ATOM 560 N N . HIS A 1 76 ? -19.297 -29.781 -17.984 1 96.12 76 HIS A N 1
ATOM 561 C CA . HIS A 1 76 ? -19.391 -28.844 -16.875 1 96.12 76 HIS A CA 1
ATOM 562 C C . HIS A 1 76 ? -19.625 -29.578 -15.562 1 96.12 76 HIS A C 1
ATOM 564 O O . HIS A 1 76 ? -20.734 -30.062 -15.305 1 96.12 76 HIS A O 1
ATOM 570 N N . ILE A 1 77 ? -18.641 -29.688 -14.797 1 95.94 77 ILE A N 1
ATOM 571 C CA . ILE A 1 77 ? -18.781 -30.266 -13.461 1 95.94 77 ILE A CA 1
ATOM 572 C C . ILE A 1 77 ? -19.312 -29.203 -12.5 1 95.94 77 ILE A C 1
ATOM 574 O O . ILE A 1 77 ? -18.781 -28.094 -12.422 1 95.94 77 ILE A O 1
ATOM 578 N N . GLU A 1 78 ? -20.297 -29.547 -11.789 1 94.94 78 GLU A N 1
ATOM 579 C CA . GLU A 1 78 ? -20.938 -28.609 -10.867 1 94.94 78 GLU A CA 1
ATOM 580 C C . GLU A 1 78 ? -20.016 -28.266 -9.711 1 94.94 78 GLU A C 1
ATOM 582 O O . GLU A 1 78 ? -19.141 -29.047 -9.344 1 94.94 78 GLU A O 1
ATOM 587 N N . PRO A 1 79 ? -20.172 -27.047 -9.133 1 93 79 PRO A N 1
ATOM 588 C CA . PRO A 1 79 ? -19.281 -26.562 -8.07 1 93 79 PRO A CA 1
ATOM 589 C C . PRO A 1 79 ? -19.109 -27.562 -6.938 1 93 79 PRO A C 1
ATOM 591 O O . PRO A 1 79 ? -18 -27.781 -6.453 1 93 79 PRO A O 1
ATOM 594 N N . GLU A 1 80 ? -20.203 -28.219 -6.559 1 89.5 80 GLU A N 1
ATOM 595 C CA . GLU A 1 80 ? -20.188 -29.109 -5.398 1 89.5 80 GLU A CA 1
ATOM 596 C C . GLU A 1 80 ? -19.328 -30.344 -5.66 1 89.5 80 GLU A C 1
ATOM 598 O O . GLU A 1 80 ? -18.938 -31.031 -4.723 1 89.5 80 GLU A O 1
ATOM 603 N N . ASN A 1 81 ? -18.984 -30.578 -6.91 1 91.56 81 ASN A N 1
ATOM 604 C CA . ASN A 1 81 ? -18.25 -31.781 -7.273 1 91.56 81 ASN A CA 1
ATOM 605 C C . ASN A 1 81 ? -16.812 -31.453 -7.676 1 91.56 81 ASN A C 1
ATOM 607 O O . ASN A 1 81 ? -16.094 -32.312 -8.172 1 91.56 81 ASN A O 1
ATOM 611 N N . ARG A 1 82 ? -16.359 -30.203 -7.461 1 93.25 82 ARG A N 1
ATOM 612 C CA . ARG A 1 82 ? -15.031 -29.781 -7.922 1 93.25 82 ARG A CA 1
ATOM 613 C C . ARG A 1 82 ? -14.008 -29.844 -6.789 1 93.25 82 ARG A C 1
ATOM 615 O O . ARG A 1 82 ? -12.805 -29.797 -7.031 1 93.25 82 ARG A O 1
ATOM 622 N N . ASN A 1 83 ? -14.477 -29.922 -5.578 1 91 83 ASN A N 1
ATOM 623 C CA . ASN A 1 83 ? -13.625 -29.812 -4.398 1 91 83 ASN A CA 1
ATOM 624 C C . ASN A 1 83 ? -12.789 -28.531 -4.438 1 91 83 ASN A C 1
ATOM 626 O O . ASN A 1 83 ? -11.578 -28.562 -4.23 1 91 83 ASN A O 1
ATOM 630 N N . ILE A 1 84 ? -13.398 -27.484 -4.832 1 93.19 84 ILE A N 1
ATOM 631 C CA . ILE A 1 84 ? -12.828 -26.141 -4.875 1 93.19 84 ILE A CA 1
ATOM 632 C C . ILE A 1 84 ? -13.539 -25.25 -3.861 1 93.19 84 ILE A C 1
ATOM 634 O O . ILE A 1 84 ? -14.766 -25.328 -3.701 1 93.19 84 ILE A O 1
ATOM 638 N N . SER A 1 85 ? -12.734 -24.531 -3.105 1 92.56 85 SER A N 1
ATOM 639 C CA . SER A 1 85 ? -13.297 -23.547 -2.188 1 92.56 85 SER A CA 1
ATOM 640 C C . SER A 1 85 ? -13.023 -22.125 -2.674 1 92.56 85 SER A C 1
ATOM 642 O O . SER A 1 85 ? -11.984 -21.859 -3.277 1 92.56 85 SER A O 1
ATOM 644 N N . MET A 1 86 ? -13.984 -21.281 -2.412 1 91.94 86 MET A N 1
ATOM 645 C CA . MET A 1 86 ? -13.852 -19.906 -2.859 1 91.94 86 MET A CA 1
ATOM 646 C C . MET A 1 86 ? -14.18 -18.922 -1.73 1 91.94 86 MET A C 1
ATOM 648 O O . MET A 1 86 ? -15.203 -19.078 -1.061 1 91.94 86 MET A O 1
ATOM 652 N N . GLY A 1 87 ? -13.219 -18.047 -1.46 1 91.38 87 GLY A N 1
ATOM 653 C CA . GLY A 1 87 ? -13.492 -16.875 -0.625 1 91.38 87 GLY A CA 1
ATOM 654 C C . GLY A 1 87 ? -13.992 -15.68 -1.411 1 91.38 87 GLY A C 1
ATOM 655 O O . GLY A 1 87 ? -13.234 -15.062 -2.16 1 91.38 87 GLY A O 1
ATOM 656 N N . PHE A 1 88 ? -15.234 -15.289 -1.113 1 84.69 88 PHE A N 1
ATOM 657 C CA . PHE A 1 88 ? -15.898 -14.25 -1.896 1 84.69 88 PHE A CA 1
ATOM 658 C C . PHE A 1 88 ? -15.523 -12.867 -1.387 1 84.69 88 PHE A C 1
ATOM 660 O O . PHE A 1 88 ? -15.258 -12.688 -0.196 1 84.69 88 PHE A O 1
ATOM 667 N N . GLN A 1 89 ? -15.578 -11.938 -2.281 1 79.5 89 GLN A N 1
ATOM 668 C CA . GLN A 1 89 ? -15.289 -10.547 -1.946 1 79.5 89 GLN A CA 1
ATOM 669 C C . GLN A 1 89 ? -16.297 -10 -0.935 1 79.5 89 GLN A C 1
ATOM 671 O O . GLN A 1 89 ? -15.93 -9.234 -0.042 1 79.5 89 GLN A O 1
ATOM 676 N N . ASP A 1 90 ? -17.5 -10.391 -1.048 1 79.12 90 ASP A N 1
ATOM 677 C CA . ASP A 1 90 ? -18.547 -9.898 -0.153 1 79.12 90 ASP A CA 1
ATOM 678 C C . ASP A 1 90 ? -18.641 -10.758 1.105 1 79.12 90 ASP A C 1
ATOM 680 O O . ASP A 1 90 ? -19.531 -10.562 1.933 1 79.12 90 ASP A O 1
ATOM 684 N N . ASN A 1 91 ? -17.734 -11.68 1.266 1 85 91 ASN A N 1
ATOM 685 C CA . ASN A 1 91 ? -17.578 -12.555 2.42 1 85 91 ASN A CA 1
ATOM 686 C C . ASN A 1 91 ? -18.641 -13.648 2.445 1 85 91 ASN A C 1
ATOM 688 O O . ASN A 1 91 ? -18.375 -14.781 2.836 1 85 91 ASN A O 1
ATOM 692 N N . SER A 1 92 ? -19.859 -13.305 1.992 1 85.88 92 SER A N 1
ATOM 693 C CA . SER A 1 92 ? -20.953 -14.258 1.857 1 85.88 92 SER A CA 1
ATOM 694 C C . SER A 1 92 ? -21.125 -15.086 3.125 1 85.88 92 SER A C 1
ATOM 696 O O . SER A 1 92 ? -21.219 -16.312 3.062 1 85.88 92 SER A O 1
ATOM 698 N N . LEU A 1 93 ? -21.094 -14.469 4.266 1 91.19 93 LEU A N 1
ATOM 699 C CA . LEU A 1 93 ? -21.359 -15.164 5.523 1 91.19 93 LEU A CA 1
ATOM 700 C C . LEU A 1 93 ? -22.844 -15.422 5.703 1 91.19 93 LEU A C 1
ATOM 702 O O . LEU A 1 93 ? -23.672 -14.578 5.359 1 91.19 93 LEU A O 1
ATOM 706 N N . PHE A 1 94 ? -23.094 -16.609 6.23 1 91.5 94 PHE A N 1
ATOM 707 C CA . PHE A 1 94 ? -24.484 -16.891 6.562 1 91.5 94 PHE A CA 1
ATOM 708 C C . PHE A 1 94 ? -24.953 -16 7.699 1 91.5 94 PHE A C 1
ATOM 710 O O . PHE A 1 94 ? -24.438 -16.078 8.812 1 91.5 94 PHE A O 1
ATOM 717 N N . PRO A 1 95 ? -25.938 -15.258 7.426 1 91.69 95 PRO A N 1
ATOM 718 C CA . PRO A 1 95 ? -26.359 -14.266 8.414 1 91.69 95 PRO A CA 1
ATOM 719 C C . PRO A 1 95 ? -26.922 -14.898 9.688 1 91.69 95 PRO A C 1
ATOM 721 O O . PRO A 1 95 ? -26.875 -14.289 10.758 1 91.69 95 PRO A O 1
ATOM 724 N N . HIS A 1 96 ? -27.453 -16.125 9.555 1 93.5 96 HIS A N 1
ATOM 725 C CA . HIS A 1 96 ? -28.109 -16.781 10.68 1 93.5 96 HIS A CA 1
ATOM 726 C C . HIS A 1 96 ? -27.141 -17.656 11.461 1 93.5 96 HIS A C 1
ATOM 728 O O . HIS A 1 96 ? -27.547 -18.328 12.414 1 93.5 96 HIS A O 1
ATOM 734 N N . TYR A 1 97 ? -25.922 -17.688 11.094 1 93.94 97 TYR A N 1
ATOM 735 C CA . TYR A 1 97 ? -24.891 -18.422 11.797 1 93.94 97 TYR A CA 1
ATOM 736 C C . TYR A 1 97 ? -23.906 -17.484 12.484 1 93.94 97 TYR A C 1
ATOM 738 O O . TYR A 1 97 ? -23.656 -16.375 11.992 1 93.94 97 TYR A O 1
ATOM 746 N N . THR A 1 98 ? -23.484 -17.938 13.562 1 95.19 98 THR A N 1
ATOM 747 C CA . THR A 1 98 ? -22.375 -17.219 14.188 1 95.19 98 THR A CA 1
ATOM 748 C C . THR A 1 98 ? -21.109 -17.344 13.359 1 95.19 98 THR A C 1
ATOM 750 O O . THR A 1 98 ? -21.047 -18.141 12.422 1 95.19 98 THR A O 1
ATOM 753 N N . VAL A 1 99 ? -20.172 -16.5 13.672 1 94.5 99 VAL A N 1
ATOM 754 C CA . VAL A 1 99 ? -18.875 -16.562 13 1 94.5 99 VAL A CA 1
ATOM 755 C C . VAL A 1 99 ? -18.312 -17.984 13.117 1 94.5 99 VAL A C 1
ATOM 757 O O . VAL A 1 99 ? -17.875 -18.562 12.117 1 94.5 99 VAL A O 1
ATOM 760 N N . LEU A 1 100 ? -18.406 -18.516 14.273 1 93.19 100 LEU A N 1
ATOM 761 C CA . LEU A 1 100 ? -17.891 -19.859 14.5 1 93.19 100 LEU A CA 1
ATOM 762 C C . LEU A 1 100 ? -18.656 -20.875 13.648 1 93.19 100 LEU A C 1
ATOM 764 O O . LEU A 1 100 ? -18.047 -21.781 13.062 1 93.19 100 LEU A O 1
ATOM 768 N N . GLU A 1 101 ? -19.906 -20.766 13.617 1 92.62 101 GLU A N 1
ATOM 769 C CA . GLU A 1 101 ? -20.719 -21.688 12.812 1 92.62 101 GLU A CA 1
ATOM 770 C C . GLU A 1 101 ? -20.391 -21.547 11.328 1 92.62 101 GLU A C 1
ATOM 772 O O . GLU A 1 101 ? -20.359 -22.547 10.609 1 92.62 101 GLU A O 1
ATOM 777 N N . ASN A 1 102 ? -20.25 -20.375 10.93 1 93.25 102 ASN A N 1
ATOM 778 C CA . ASN A 1 102 ? -19.844 -20.141 9.547 1 93.25 102 ASN A CA 1
ATOM 779 C C . ASN A 1 102 ? -18.531 -20.859 9.211 1 93.25 102 ASN A C 1
ATOM 781 O O . ASN A 1 102 ? -18.438 -21.531 8.188 1 93.25 102 ASN A O 1
ATOM 785 N N . ILE A 1 103 ? -17.594 -20.703 10.055 1 90.44 103 ILE A N 1
ATOM 786 C CA . ILE A 1 103 ? -16.281 -21.266 9.836 1 90.44 103 ILE A CA 1
ATOM 787 C C . ILE A 1 103 ? -16.359 -22.797 9.875 1 90.44 103 ILE A C 1
ATOM 789 O O . ILE A 1 103 ? -15.742 -23.484 9.055 1 90.44 103 ILE A O 1
ATOM 793 N N . LYS A 1 104 ? -17.156 -23.312 10.758 1 88.12 104 LYS A N 1
ATOM 794 C CA . LYS A 1 104 ? -17.312 -24.75 10.891 1 88.12 104 LYS A CA 1
ATOM 795 C C . LYS A 1 104 ? -17.984 -25.344 9.648 1 88.12 104 LYS A C 1
ATOM 797 O O . LYS A 1 104 ? -17.734 -26.5 9.289 1 88.12 104 LYS A O 1
ATOM 802 N N . PHE A 1 105 ? -18.828 -24.562 9.109 1 83.12 105 PHE A N 1
ATOM 803 C CA . PHE A 1 105 ? -19.469 -25 7.871 1 83.12 105 PHE A CA 1
ATOM 804 C C . PHE A 1 105 ? -18.422 -25.359 6.824 1 83.12 105 PHE A C 1
ATOM 806 O O . PHE A 1 105 ? -18.578 -26.344 6.086 1 83.12 105 PHE A O 1
ATOM 813 N N . GLY A 1 106 ? -17.406 -24.641 6.734 1 77.19 106 GLY A N 1
ATOM 814 C CA . GLY A 1 106 ? -16.297 -24.938 5.844 1 77.19 106 GLY A CA 1
ATOM 815 C C . GLY A 1 106 ? -15.531 -26.188 6.227 1 77.19 106 GLY A C 1
ATOM 816 O O . GLY A 1 106 ? -15.195 -27.016 5.367 1 77.19 106 GLY A O 1
ATOM 817 N N . ALA A 1 107 ? -15.312 -26.297 7.512 1 76.62 107 ALA A N 1
ATOM 818 C CA . ALA A 1 107 ? -14.578 -27.453 8.031 1 76.62 107 ALA A CA 1
ATOM 819 C C . ALA A 1 107 ? -15.312 -28.75 7.742 1 76.62 107 ALA A C 1
ATOM 821 O O . ALA A 1 107 ? -14.695 -29.781 7.461 1 76.62 107 ALA A O 1
ATOM 822 N N . ASP A 1 108 ? -16.562 -28.641 7.797 1 77.62 108 ASP A N 1
ATOM 823 C CA . ASP A 1 108 ? -17.391 -29.828 7.617 1 77.62 108 ASP A CA 1
ATOM 824 C C . ASP A 1 108 ? -17.344 -30.312 6.168 1 77.62 108 ASP A C 1
ATOM 826 O O . ASP A 1 108 ? -17.625 -31.484 5.891 1 77.62 108 ASP A O 1
ATOM 830 N N . ARG A 1 109 ? -16.953 -29.453 5.383 1 70.75 109 ARG A N 1
ATOM 831 C CA . ARG A 1 109 ? -16.859 -29.797 3.969 1 70.75 109 ARG A CA 1
ATOM 832 C C . ARG A 1 109 ? -15.531 -30.469 3.65 1 70.75 109 ARG A C 1
ATOM 834 O O . ARG A 1 109 ? -15.336 -30.984 2.547 1 70.75 109 ARG A O 1
ATOM 841 N N . ASN A 1 110 ? -14.703 -30.375 4.672 1 67.56 110 ASN A N 1
ATOM 842 C CA . ASN A 1 110 ? -13.383 -30.984 4.488 1 67.56 110 ASN A CA 1
ATOM 843 C C . ASN A 1 110 ? -13.469 -32.5 4.43 1 67.56 110 ASN A C 1
ATOM 845 O O . ASN A 1 110 ? -13.742 -33.156 5.441 1 67.56 110 ASN A O 1
ATOM 849 N N . LYS A 1 111 ? -13.398 -33.125 3.283 1 58.97 111 LYS A N 1
ATOM 850 C CA . LYS A 1 111 ? -13.523 -34.562 3.062 1 58.97 111 LYS A CA 1
ATOM 851 C C . LYS A 1 111 ? -12.297 -35.312 3.572 1 58.97 111 LYS A C 1
ATOM 853 O O . LYS A 1 111 ? -12.344 -36.5 3.795 1 58.97 111 LYS A O 1
ATOM 858 N N . LYS A 1 112 ? -11.109 -34.688 3.645 1 60.5 112 LYS A N 1
ATOM 859 C CA . LYS A 1 112 ? -9.898 -35.406 4.031 1 60.5 112 LYS A CA 1
ATOM 860 C C . LYS A 1 112 ? -9.68 -35.344 5.539 1 60.5 112 LYS A C 1
ATOM 862 O O . LYS A 1 112 ? -8.703 -35.875 6.055 1 60.5 112 LYS A O 1
ATOM 867 N N . LYS A 1 113 ? -10.664 -35.344 6.512 1 56.47 113 LYS A N 1
ATOM 868 C CA . LYS A 1 113 ? -10.844 -35.25 7.953 1 56.47 113 LYS A CA 1
ATOM 869 C C . LYS A 1 113 ? -9.516 -34.969 8.664 1 56.47 113 LYS A C 1
ATOM 871 O O . LYS A 1 113 ? -9.477 -34.281 9.68 1 56.47 113 LYS A O 1
ATOM 876 N N . LYS A 1 114 ? -8.281 -35.75 8.578 1 52.19 114 LYS A N 1
ATOM 877 C CA . LYS A 1 114 ? -7.227 -36.062 9.547 1 52.19 114 LYS A CA 1
ATOM 878 C C . LYS A 1 114 ? -6.148 -34.969 9.523 1 52.19 114 LYS A C 1
ATOM 880 O O . LYS A 1 114 ? -5.504 -34.719 10.539 1 52.19 114 LYS A O 1
ATOM 885 N N . LYS A 1 115 ? -5.648 -34.406 8.477 1 54.34 115 LYS A N 1
ATOM 886 C CA . LYS A 1 115 ? -4.293 -33.875 8.391 1 54.34 115 LYS A CA 1
ATOM 887 C C . LYS A 1 115 ? -4.305 -32.375 8.133 1 54.34 115 LYS A C 1
ATOM 889 O O . LYS A 1 115 ? -3.266 -31.781 7.84 1 54.34 115 LYS A O 1
ATOM 894 N N . GLY A 1 116 ? -5.324 -31.578 8.781 1 61.56 116 GLY A N 1
ATOM 895 C CA . GLY A 1 116 ? -5.316 -30.266 8.164 1 61.56 116 GLY A CA 1
ATOM 896 C C . GLY A 1 116 ? -5.273 -29.125 9.18 1 61.56 116 GLY A C 1
ATOM 897 O O . GLY A 1 116 ? -4.867 -29.328 10.328 1 61.56 116 GLY A O 1
ATOM 898 N N . LEU A 1 117 ? -5.652 -27.906 8.789 1 70.06 117 LEU A N 1
ATOM 899 C CA . LEU A 1 117 ? -5.734 -26.703 9.594 1 70.06 117 LEU A CA 1
ATOM 900 C C . LEU A 1 117 ? -6.809 -26.828 10.672 1 70.06 117 LEU A C 1
ATOM 902 O O . LEU A 1 117 ? -7.91 -27.312 10.398 1 70.06 117 LEU A O 1
ATOM 906 N N . ASN A 1 118 ? -6.32 -26.797 11.969 1 80.25 118 ASN A N 1
ATOM 907 C CA . ASN A 1 118 ? -7.312 -26.844 13.039 1 80.25 118 ASN A CA 1
ATOM 908 C C . ASN A 1 118 ? -7.957 -25.469 13.25 1 80.25 118 ASN A C 1
ATOM 910 O O . ASN A 1 118 ? -7.328 -24.438 13.008 1 80.25 118 ASN A O 1
ATOM 914 N N . LEU A 1 119 ? -9.25 -25.594 13.617 1 82.38 119 LEU A N 1
ATOM 915 C CA . LEU A 1 119 ? -10.086 -24.406 13.836 1 82.38 119 LEU A CA 1
ATOM 916 C C . LEU A 1 119 ? -9.414 -23.438 14.789 1 82.38 119 LEU A C 1
ATOM 918 O O . LEU A 1 119 ? -9.398 -22.219 14.539 1 82.38 119 LEU A O 1
ATOM 922 N N . ASN A 1 120 ? -8.844 -23.953 15.773 1 83.56 120 ASN A N 1
ATOM 923 C CA . ASN A 1 120 ? -8.227 -23.094 16.781 1 83.56 120 ASN A CA 1
ATOM 924 C C . ASN A 1 120 ? -7.016 -22.359 16.234 1 83.56 120 ASN A C 1
ATOM 926 O O . ASN A 1 120 ? -6.82 -21.172 16.531 1 83.56 120 ASN A O 1
ATOM 930 N N . GLU A 1 121 ? -6.324 -23 15.469 1 81.44 121 GLU A N 1
ATOM 931 C CA . GLU A 1 121 ? -5.129 -22.406 14.883 1 81.44 121 GLU A CA 1
ATOM 932 C C . GLU A 1 121 ? -5.492 -21.281 13.914 1 81.44 121 GLU A C 1
ATOM 934 O O . GLU A 1 121 ? -4.895 -20.203 13.953 1 81.44 121 GLU A O 1
ATOM 939 N N . ILE A 1 122 ? -6.449 -21.516 13.156 1 84.5 122 ILE A N 1
ATOM 940 C CA . ILE A 1 122 ? -6.836 -20.547 12.141 1 84.5 122 ILE A CA 1
ATOM 941 C C . ILE A 1 122 ? -7.473 -19.328 12.812 1 84.5 122 ILE A C 1
ATOM 943 O O . ILE A 1 122 ? -7.234 -18.188 12.406 1 84.5 122 ILE A O 1
ATOM 947 N N . ASN A 1 123 ? -8.219 -19.625 13.859 1 86.44 123 ASN A N 1
ATOM 948 C CA . ASN A 1 123 ? -8.859 -18.531 14.586 1 86.44 123 ASN A CA 1
ATOM 949 C C . ASN A 1 123 ? -7.828 -17.609 15.219 1 86.44 123 ASN A C 1
ATOM 951 O O . ASN A 1 123 ? -8 -16.391 15.211 1 86.44 123 ASN A O 1
ATOM 955 N N . LYS A 1 124 ? -6.871 -18.234 15.703 1 83.81 124 LYS A N 1
ATOM 956 C CA . LYS A 1 124 ? -5.797 -17.453 16.312 1 83.81 124 LYS A CA 1
ATOM 957 C C . LYS A 1 124 ? -5.004 -16.672 15.266 1 83.81 124 LYS A C 1
ATOM 959 O O . LYS A 1 124 ? -4.699 -15.5 15.461 1 83.81 124 LYS A O 1
ATOM 964 N N . LEU A 1 125 ? -4.82 -17.312 14.219 1 81.56 125 LEU A N 1
ATOM 965 C CA . LEU A 1 125 ? -4.004 -16.734 13.164 1 81.56 125 LEU A CA 1
ATOM 966 C C . LEU A 1 125 ? -4.711 -15.531 12.539 1 81.56 125 LEU A C 1
ATOM 968 O O . LEU A 1 125 ? -4.07 -14.523 12.234 1 81.56 125 LEU A O 1
ATOM 972 N N . LEU A 1 126 ? -6.023 -15.625 12.469 1 84.94 126 LEU A N 1
ATOM 973 C CA . LEU A 1 126 ? -6.777 -14.555 11.82 1 84.94 126 LEU A CA 1
ATOM 974 C C . LEU A 1 126 ? -7.398 -13.625 12.852 1 84.94 126 LEU A C 1
ATOM 976 O O . LEU A 1 126 ? -8.148 -12.711 12.5 1 84.94 126 LEU A O 1
ATOM 980 N N . HIS A 1 127 ? -7.094 -13.828 14.141 1 85.25 127 HIS A N 1
ATOM 981 C CA . HIS A 1 127 ? -7.551 -12.984 15.242 1 85.25 127 HIS A CA 1
ATOM 982 C C . HIS A 1 127 ? -9.07 -12.867 15.242 1 85.25 127 HIS A C 1
ATOM 984 O O . HIS A 1 127 ? -9.609 -11.758 15.281 1 85.25 127 HIS A O 1
ATOM 990 N N . ILE A 1 128 ? -9.703 -13.984 15.156 1 88.94 128 ILE A N 1
ATOM 991 C CA . ILE A 1 128 ? -11.164 -13.914 15.109 1 88.94 128 ILE A CA 1
ATOM 992 C C . ILE A 1 128 ? -11.75 -14.672 16.297 1 88.94 128 ILE A C 1
ATOM 994 O O . ILE A 1 128 ? -12.953 -14.93 16.359 1 88.94 128 ILE A O 1
ATOM 998 N N . GLU A 1 129 ? -10.906 -14.984 17.266 1 89.5 129 GLU A N 1
ATOM 999 C CA . GLU A 1 129 ? -11.367 -15.68 18.453 1 89.5 129 GLU A CA 1
ATOM 1000 C C . GLU A 1 129 ? -12.398 -14.852 19.219 1 89.5 129 GLU A C 1
ATOM 1002 O O . GLU A 1 129 ? -13.414 -15.383 19.672 1 89.5 129 GLU A O 1
ATOM 1007 N N . HIS A 1 130 ? -12.203 -13.633 19.281 1 88.38 130 HIS A N 1
ATOM 1008 C CA . HIS A 1 130 ? -13.023 -12.75 20.109 1 88.38 130 HIS A CA 1
ATOM 1009 C C . HIS A 1 130 ? -14.391 -12.516 19.469 1 88.38 130 HIS A C 1
ATOM 1011 O O . HIS A 1 130 ? -15.305 -12.016 20.125 1 88.38 130 HIS A O 1
ATOM 1017 N N . ILE A 1 131 ? -14.539 -12.93 18.188 1 92 131 ILE A N 1
ATOM 1018 C CA . ILE A 1 131 ? -15.812 -12.68 17.531 1 92 131 ILE A CA 1
ATOM 1019 C C . ILE A 1 131 ? -16.5 -14.008 17.203 1 92 131 ILE A C 1
ATOM 1021 O O . ILE A 1 131 ? -17.5 -14.039 16.484 1 92 131 ILE A O 1
ATOM 1025 N N . ALA A 1 132 ? -16.078 -15.016 17.75 1 92 132 ALA A N 1
ATOM 1026 C CA . ALA A 1 132 ? -16.531 -16.359 17.422 1 92 132 ALA A CA 1
ATOM 1027 C C . ALA A 1 132 ? -18.031 -16.5 17.641 1 92 132 ALA A C 1
ATOM 1029 O O . ALA A 1 132 ? -18.719 -17.156 16.844 1 92 132 ALA A O 1
ATOM 1030 N N . ASP A 1 133 ? -18.531 -15.844 18.641 1 94.06 133 ASP A N 1
ATOM 1031 C CA . ASP A 1 133 ? -19.922 -16.031 19.016 1 94.06 133 ASP A CA 1
ATOM 1032 C C . ASP A 1 133 ? -20.797 -14.922 18.453 1 94.06 133 ASP A C 1
ATOM 1034 O O . ASP A 1 133 ? -22.016 -14.906 18.672 1 94.06 133 ASP A O 1
ATOM 1038 N N . LYS A 1 134 ? -20.234 -14.102 17.719 1 95 134 LYS A N 1
ATOM 1039 C CA . LYS A 1 134 ? -20.984 -12.992 17.141 1 95 134 LYS A CA 1
ATOM 1040 C C . LYS A 1 134 ? -21.578 -13.383 15.789 1 95 134 LYS A C 1
ATOM 1042 O O . LYS A 1 134 ? -21.141 -14.352 15.164 1 95 134 LYS A O 1
ATOM 1047 N N . TYR A 1 135 ? -22.594 -12.641 15.492 1 94.38 135 TYR A N 1
ATOM 1048 C CA . TYR A 1 135 ? -23.203 -12.797 14.18 1 94.38 135 TYR A CA 1
ATOM 1049 C C . TYR A 1 135 ? -22.609 -11.82 13.172 1 94.38 135 TYR A C 1
ATOM 1051 O O . TYR A 1 135 ? -22.016 -10.805 13.562 1 94.38 135 TYR A O 1
ATOM 1059 N N . PRO A 1 136 ? -22.719 -12.062 11.867 1 91.94 136 PRO A N 1
ATOM 1060 C CA . PRO A 1 136 ? -22.125 -11.211 10.828 1 91.94 136 PRO A CA 1
ATOM 1061 C C . PRO A 1 136 ? -22.562 -9.75 10.953 1 91.94 136 PRO A C 1
ATOM 1063 O O . PRO A 1 136 ? -21.75 -8.852 10.703 1 91.94 136 PRO A O 1
ATOM 1066 N N . HIS A 1 137 ? -23.703 -9.469 11.422 1 89.19 137 HIS A N 1
ATOM 1067 C CA . HIS A 1 137 ? -24.188 -8.094 11.523 1 89.19 137 HIS A CA 1
ATOM 1068 C C . HIS A 1 137 ? -23.547 -7.371 12.711 1 89.19 137 HIS A C 1
ATOM 1070 O O . HIS A 1 137 ? -23.656 -6.148 12.82 1 89.19 137 HIS A O 1
ATOM 1076 N N . GLN A 1 138 ? -22.859 -8.102 13.508 1 90.81 138 GLN A N 1
ATOM 1077 C CA . GLN A 1 138 ? -22.281 -7.547 14.734 1 90.81 138 GLN A CA 1
ATOM 1078 C C . GLN A 1 138 ? -20.781 -7.32 14.578 1 90.81 138 GLN A C 1
ATOM 1080 O O . GLN A 1 138 ? -20.109 -6.91 15.531 1 90.81 138 GLN A O 1
ATOM 1085 N N . ILE A 1 139 ? -20.281 -7.625 13.453 1 88.81 139 ILE A N 1
ATOM 1086 C CA . ILE A 1 139 ? -18.828 -7.531 13.312 1 88.81 139 ILE A CA 1
ATOM 1087 C C . ILE A 1 139 ? -18.484 -6.562 12.18 1 88.81 139 ILE A C 1
ATOM 1089 O O . ILE A 1 139 ? -19.344 -6.223 11.359 1 88.81 139 ILE A O 1
ATOM 1093 N N . SER A 1 140 ? -17.234 -6.055 12.18 1 80.12 140 SER A N 1
ATOM 1094 C CA . SER A 1 140 ? -16.781 -5.117 11.164 1 80.12 140 SER A CA 1
ATOM 1095 C C . SER A 1 140 ? -16.531 -5.828 9.836 1 80.12 140 SER A C 1
ATOM 1097 O O . SER A 1 140 ? -16.469 -7.059 9.781 1 80.12 140 SER A O 1
ATOM 1099 N N . SER A 1 141 ? -16.438 -5.016 8.773 1 81.69 141 SER A N 1
ATOM 1100 C CA . SER A 1 141 ? -16.156 -5.562 7.453 1 81.69 141 SER A CA 1
ATOM 1101 C C . SER A 1 141 ? -14.828 -6.324 7.441 1 81.69 141 SER A C 1
ATOM 1103 O O . SER A 1 141 ? -14.711 -7.363 6.789 1 81.69 141 SER A O 1
ATOM 1105 N N . GLY A 1 142 ? -13.867 -5.805 8.125 1 83.88 142 GLY A N 1
ATOM 1106 C CA . GLY A 1 142 ? -12.578 -6.48 8.211 1 83.88 142 GLY A CA 1
ATOM 1107 C C . GLY A 1 142 ? -12.656 -7.805 8.945 1 83.88 142 GLY A C 1
ATOM 1108 O O . GLY A 1 142 ? -12.016 -8.781 8.547 1 83.88 142 GLY A O 1
ATOM 1109 N N . GLU A 1 143 ? -13.438 -7.812 9.961 1 87.81 143 GLU A N 1
ATOM 1110 C CA . GLU A 1 143 ? -13.648 -9.039 10.719 1 87.81 143 GLU A CA 1
ATOM 1111 C C . GLU A 1 143 ? -14.391 -10.078 9.891 1 87.81 143 GLU A C 1
ATOM 1113 O O . GLU A 1 143 ? -14.039 -11.266 9.898 1 87.81 143 GLU A O 1
ATOM 1118 N N . ALA A 1 144 ? -15.367 -9.609 9.195 1 90.5 144 ALA A N 1
ATOM 1119 C CA . ALA A 1 144 ? -16.125 -10.5 8.328 1 90.5 144 ALA A CA 1
ATOM 1120 C C . ALA A 1 144 ? -15.234 -11.133 7.262 1 90.5 144 ALA A C 1
ATOM 1122 O O . ALA A 1 144 ? -15.359 -12.32 6.957 1 90.5 144 ALA A O 1
ATOM 1123 N N . GLN A 1 145 ? -14.398 -10.352 6.742 1 90.31 145 GLN A N 1
ATOM 1124 C CA . GLN A 1 145 ? -13.469 -10.836 5.723 1 90.31 145 GLN A CA 1
ATOM 1125 C C . GLN A 1 145 ? -12.539 -11.906 6.285 1 90.31 145 GLN A C 1
ATOM 1127 O O . GLN A 1 145 ? -12.297 -12.922 5.641 1 90.31 145 GLN A O 1
ATOM 1132 N N . ARG A 1 146 ? -12.047 -11.688 7.441 1 90.81 146 ARG A N 1
ATOM 1133 C CA . ARG A 1 146 ? -11.164 -12.664 8.078 1 90.81 146 ARG A CA 1
ATOM 1134 C C . ARG A 1 146 ? -11.914 -13.945 8.398 1 90.81 146 ARG A C 1
ATOM 1136 O O . ARG A 1 146 ? -11.367 -15.047 8.266 1 90.81 146 ARG A O 1
ATOM 1143 N N . ALA A 1 147 ? -13.156 -13.844 8.781 1 91.81 147 ALA A N 1
ATOM 1144 C CA . ALA A 1 147 ? -13.984 -15.016 9.039 1 91.81 147 ALA A CA 1
ATOM 1145 C C . ALA A 1 147 ? -14.219 -15.82 7.762 1 91.81 147 ALA A C 1
ATOM 1147 O O . ALA A 1 147 ? -14.133 -17.047 7.766 1 91.81 147 ALA A O 1
ATOM 1148 N N . SER A 1 148 ? -14.531 -15.086 6.754 1 92 148 SER A N 1
ATOM 1149 C CA . SER A 1 148 ? -14.734 -15.727 5.461 1 92 148 SER A CA 1
ATOM 1150 C C . SER A 1 148 ? -13.477 -16.453 5 1 92 148 SER A C 1
ATOM 1152 O O . SER A 1 148 ? -13.562 -17.562 4.465 1 92 148 SER A O 1
ATOM 1154 N N . LEU A 1 149 ? -12.359 -15.836 5.172 1 92.12 149 LEU A N 1
ATOM 1155 C CA . LEU A 1 149 ? -11.078 -16.453 4.82 1 92.12 149 LEU A CA 1
ATOM 1156 C C . LEU A 1 149 ? -10.852 -17.719 5.621 1 92.12 149 LEU A C 1
ATOM 1158 O O . LEU A 1 149 ? -10.43 -18.75 5.066 1 92.12 149 LEU A O 1
ATOM 1162 N N . ALA A 1 150 ? -11.156 -17.656 6.871 1 90.81 150 ALA A N 1
ATOM 1163 C CA . ALA A 1 150 ? -11.016 -18.828 7.73 1 90.81 150 ALA A CA 1
ATOM 1164 C C . ALA A 1 150 ? -11.883 -19.984 7.23 1 90.81 150 ALA A C 1
ATOM 1166 O O . ALA A 1 150 ? -11.422 -21.125 7.156 1 90.81 150 ALA A O 1
ATOM 1167 N N . ARG A 1 151 ? -13.055 -19.719 6.91 1 90.81 151 ARG A N 1
ATOM 1168 C CA . ARG A 1 151 ? -13.977 -20.719 6.395 1 90.81 151 ARG A CA 1
ATOM 1169 C C . ARG A 1 151 ? -13.422 -21.375 5.137 1 90.81 151 ARG A C 1
ATOM 1171 O O . ARG A 1 151 ? -13.453 -22.609 5.004 1 90.81 151 ARG A O 1
ATOM 1178 N N . SER A 1 152 ? -12.922 -20.578 4.277 1 90.62 152 SER A N 1
ATOM 1179 C CA . SER A 1 152 ? -12.398 -21.078 3.014 1 90.62 152 SER A CA 1
ATOM 1180 C C . SER A 1 152 ? -11.172 -21.953 3.236 1 90.62 152 SER A C 1
ATOM 1182 O O . SER A 1 152 ? -11.008 -22.984 2.58 1 90.62 152 SER A O 1
ATOM 1184 N N . LEU A 1 153 ? -10.367 -21.594 4.148 1 89.44 153 LEU A N 1
ATOM 1185 C CA . LEU A 1 153 ? -9.125 -22.297 4.422 1 89.44 153 LEU A CA 1
ATOM 1186 C C . LEU A 1 153 ? -9.398 -23.656 5.07 1 89.44 153 LEU A C 1
ATOM 1188 O O . LEU A 1 153 ? -8.711 -24.641 4.777 1 89.44 153 LEU A O 1
ATOM 1192 N N . LEU A 1 154 ? -10.375 -23.734 5.875 1 87.94 154 LEU A N 1
ATOM 1193 C CA . LEU A 1 154 ? -10.641 -24.922 6.66 1 87.94 154 LEU A CA 1
ATOM 1194 C C . LEU A 1 154 ? -11.305 -26 5.805 1 87.94 154 LEU A C 1
ATOM 1196 O O . LEU A 1 154 ? -11.352 -27.172 6.191 1 87.94 154 LEU A O 1
ATOM 1200 N N . SER A 1 155 ? -11.711 -25.641 4.719 1 84.12 155 SER A N 1
ATOM 1201 C CA . SER A 1 155 ? -12.352 -26.625 3.844 1 84.12 155 SER A CA 1
ATOM 1202 C C . SER A 1 155 ? -11.32 -27.547 3.203 1 84.12 155 SER A C 1
ATOM 1204 O O . SER A 1 155 ? -11.672 -28.594 2.664 1 84.12 155 SER A O 1
ATOM 1206 N N . ASN A 1 156 ? -10.055 -27.172 3.273 1 80.31 156 ASN A N 1
ATOM 1207 C CA . ASN A 1 156 ? -8.938 -27.938 2.734 1 80.31 156 ASN A CA 1
ATOM 1208 C C . ASN A 1 156 ? -9.203 -28.391 1.304 1 80.31 156 ASN A C 1
ATOM 1210 O O . ASN A 1 156 ? -9.117 -29.578 1.004 1 80.31 156 ASN A O 1
ATOM 1214 N N . PRO A 1 157 ? -9.383 -27.531 0.4 1 87.12 157 PRO A N 1
ATOM 1215 C CA . PRO A 1 157 ? -9.719 -27.844 -0.99 1 87.12 157 PRO A CA 1
ATOM 1216 C C . PRO A 1 157 ? -8.5 -28.234 -1.816 1 87.12 157 PRO A C 1
ATOM 1218 O O . PRO A 1 157 ? -7.363 -28.078 -1.359 1 87.12 157 PRO A O 1
ATOM 1221 N N . ASP A 1 158 ? -8.852 -28.875 -2.963 1 89.38 158 ASP A N 1
ATOM 1222 C CA . ASP A 1 158 ? -7.781 -29.078 -3.934 1 89.38 158 ASP A CA 1
ATOM 1223 C C . ASP A 1 158 ? -7.273 -27.734 -4.473 1 89.38 158 ASP A C 1
ATOM 1225 O O . ASP A 1 158 ? -6.074 -27.578 -4.723 1 89.38 158 ASP A O 1
ATOM 1229 N N . LEU A 1 159 ? -8.227 -26.859 -4.594 1 95.25 159 LEU A N 1
ATOM 1230 C CA . LEU A 1 159 ? -7.93 -25.531 -5.105 1 95.25 159 LEU A CA 1
ATOM 1231 C C . LEU A 1 159 ? -8.688 -24.453 -4.316 1 95.25 159 LEU A C 1
ATOM 1233 O O . LEU A 1 159 ? -9.891 -24.578 -4.098 1 95.25 159 LEU A O 1
ATOM 1237 N N . LEU A 1 160 ? -7.914 -23.547 -3.85 1 96.12 160 LEU A N 1
ATOM 1238 C CA . LEU A 1 160 ? -8.484 -22.422 -3.113 1 96.12 160 LEU A CA 1
ATOM 1239 C C . LEU A 1 160 ? -8.508 -21.156 -3.973 1 96.12 160 LEU A C 1
ATOM 1241 O O . LEU A 1 160 ? -7.496 -20.797 -4.574 1 96.12 160 LEU A O 1
ATOM 1245 N N . LEU A 1 161 ? -9.695 -20.594 -4.109 1 97.5 161 LEU A N 1
ATOM 1246 C CA . LEU A 1 161 ? -9.883 -19.359 -4.844 1 97.5 161 LEU A CA 1
ATOM 1247 C C . LEU A 1 161 ? -10.211 -18.203 -3.895 1 97.5 161 LEU A C 1
ATOM 1249 O O . LEU A 1 161 ? -11.156 -18.297 -3.109 1 97.5 161 LEU A O 1
ATOM 1253 N N . LEU A 1 162 ? -9.422 -17.156 -3.975 1 96.69 162 LEU A N 1
ATOM 1254 C CA . LEU A 1 162 ? -9.648 -16.016 -3.088 1 96.69 162 LEU A CA 1
ATOM 1255 C C . LEU A 1 162 ? -9.859 -14.734 -3.889 1 96.69 162 LEU A C 1
ATOM 1257 O O . LEU A 1 162 ? -9.008 -14.336 -4.684 1 96.69 162 LEU A O 1
ATOM 1261 N N . ASP A 1 163 ? -10.945 -14.133 -3.664 1 94.69 163 ASP A N 1
ATOM 1262 C CA . ASP A 1 163 ? -11.297 -12.883 -4.332 1 94.69 163 ASP A CA 1
ATOM 1263 C C . ASP A 1 163 ? -11.086 -11.68 -3.41 1 94.69 163 ASP A C 1
ATOM 1265 O O . ASP A 1 163 ? -11.953 -11.352 -2.6 1 94.69 163 ASP A O 1
ATOM 1269 N N . GLU A 1 164 ? -9.969 -11.031 -3.578 1 91.44 164 GLU A N 1
ATOM 1270 C CA . GLU A 1 164 ? -9.586 -9.867 -2.783 1 91.44 164 GLU A CA 1
ATOM 1271 C C . GLU A 1 164 ? -9.703 -10.156 -1.29 1 91.44 164 GLU A C 1
ATOM 1273 O O . GLU A 1 164 ? -10.391 -9.438 -0.564 1 91.44 164 GLU A O 1
ATOM 1278 N N . PRO A 1 165 ? -8.898 -11.07 -0.802 1 91.94 165 PRO A N 1
ATOM 1279 C CA . PRO A 1 165 ? -9.109 -11.609 0.542 1 91.94 165 PRO A CA 1
ATOM 1280 C C . PRO A 1 165 ? -8.727 -10.625 1.644 1 91.94 165 PRO A C 1
ATOM 1282 O O . PRO A 1 165 ? -9.078 -10.828 2.809 1 91.94 165 PRO A O 1
ATOM 1285 N N . LEU A 1 166 ? -8.055 -9.555 1.305 1 89.19 166 LEU A N 1
ATOM 1286 C CA . LEU A 1 166 ? -7.586 -8.648 2.346 1 89.19 166 LEU A CA 1
ATOM 1287 C C . LEU A 1 166 ? -7.93 -7.203 2.002 1 89.19 166 LEU A C 1
ATOM 1289 O O . LEU A 1 166 ? -7.297 -6.273 2.502 1 89.19 166 LEU A O 1
ATOM 1293 N N . SER A 1 167 ? -8.914 -6.973 1.228 1 82.5 167 SER A N 1
ATOM 1294 C CA . SER A 1 167 ? -9.234 -5.648 0.71 1 82.5 167 SER A CA 1
ATOM 1295 C C . SER A 1 167 ? -9.828 -4.758 1.8 1 82.5 167 SER A C 1
ATOM 1297 O O . SER A 1 167 ? -9.703 -3.535 1.742 1 82.5 167 SER A O 1
ATOM 1299 N N . ASN A 1 168 ? -10.438 -5.336 2.795 1 78.06 168 ASN A N 1
ATOM 1300 C CA . ASN A 1 168 ? -11.117 -4.547 3.82 1 78.06 168 ASN A CA 1
ATOM 1301 C C . ASN A 1 168 ? -10.359 -4.574 5.145 1 78.06 168 ASN A C 1
ATOM 1303 O O . ASN A 1 168 ? -10.883 -4.152 6.176 1 78.06 168 ASN A O 1
ATOM 1307 N N . VAL A 1 169 ? -9.18 -5.062 5.062 1 79.69 169 VAL A N 1
ATOM 1308 C CA . VAL A 1 169 ? -8.367 -5.152 6.273 1 79.69 169 VAL A CA 1
ATOM 1309 C C . VAL A 1 169 ? -7.461 -3.93 6.375 1 79.69 169 VAL A C 1
ATOM 1311 O O . VAL A 1 169 ? -6.906 -3.473 5.375 1 79.69 169 VAL A O 1
ATOM 1314 N N . ASP A 1 170 ? -7.293 -3.373 7.582 1 74.5 170 ASP A N 1
ATOM 1315 C CA . ASP A 1 170 ? -6.391 -2.248 7.812 1 74.5 170 ASP A CA 1
ATOM 1316 C C . ASP A 1 170 ? -4.953 -2.617 7.461 1 74.5 170 ASP A C 1
ATOM 1318 O O . ASP A 1 170 ? -4.539 -3.764 7.641 1 74.5 170 ASP A O 1
ATOM 1322 N N . GLN A 1 171 ? -4.215 -1.637 7.023 1 72.81 171 GLN A N 1
ATOM 1323 C CA . GLN A 1 171 ? -2.881 -1.854 6.473 1 72.81 171 GLN A CA 1
ATOM 1324 C C . GLN A 1 171 ? -1.989 -2.594 7.469 1 72.81 171 GLN A C 1
ATOM 1326 O O . GLN A 1 171 ? -1.287 -3.537 7.098 1 72.81 171 GLN A O 1
ATOM 1331 N N . ASN A 1 172 ? -2.02 -2.133 8.703 1 69.38 172 ASN A N 1
ATOM 1332 C CA . ASN A 1 172 ? -1.164 -2.762 9.703 1 69.38 172 ASN A CA 1
ATOM 1333 C C . ASN A 1 172 ? -1.533 -4.227 9.914 1 69.38 172 ASN A C 1
ATOM 1335 O O . ASN A 1 172 ? -0.655 -5.086 10.008 1 69.38 172 ASN A O 1
ATOM 1339 N N . PHE A 1 173 ? -2.746 -4.539 9.914 1 77.5 173 PHE A N 1
ATOM 1340 C CA . PHE A 1 173 ? -3.225 -5.898 10.133 1 77.5 173 PHE A CA 1
ATOM 1341 C C . PHE A 1 173 ? -3.074 -6.73 8.859 1 77.5 173 PHE A C 1
ATOM 1343 O O . PHE A 1 173 ? -2.832 -7.938 8.93 1 77.5 173 PHE A O 1
ATOM 1350 N N . LYS A 1 174 ? -3.133 -6.012 7.793 1 84.56 174 LYS A N 1
ATOM 1351 C CA . LYS A 1 174 ? -3.021 -6.668 6.492 1 84.56 174 LYS A CA 1
ATOM 1352 C C . LYS A 1 174 ? -1.673 -7.363 6.34 1 84.56 174 LYS A C 1
ATOM 1354 O O . LYS A 1 174 ? -1.604 -8.5 5.867 1 84.56 174 LYS A O 1
ATOM 1359 N N . GLU A 1 175 ? -0.644 -6.754 6.742 1 82.81 175 GLU A N 1
ATOM 1360 C CA . GLU A 1 175 ? 0.698 -7.312 6.613 1 82.81 175 GLU A CA 1
ATOM 1361 C C . GLU A 1 175 ? 0.854 -8.57 7.465 1 82.81 175 GLU A C 1
ATOM 1363 O O . GLU A 1 175 ? 1.426 -9.562 7.012 1 82.81 175 GLU A O 1
ATOM 1368 N N . GLU A 1 176 ? 0.374 -8.469 8.602 1 84 176 GLU A N 1
ATOM 1369 C CA . GLU A 1 176 ? 0.44 -9.625 9.492 1 84 176 GLU A CA 1
ATOM 1370 C C . GLU A 1 176 ? -0.328 -10.812 8.922 1 84 176 GLU A C 1
ATOM 1372 O O . GLU A 1 176 ? 0.166 -11.938 8.93 1 84 176 GLU A O 1
ATOM 1377 N N . ILE A 1 177 ? -1.44 -10.555 8.453 1 89.62 177 ILE A N 1
ATOM 1378 C CA . ILE A 1 177 ? -2.295 -11.609 7.926 1 89.62 177 ILE A CA 1
ATOM 1379 C C . ILE A 1 177 ? -1.675 -12.188 6.656 1 89.62 177 ILE A C 1
ATOM 1381 O O . ILE A 1 177 ? -1.752 -13.398 6.414 1 89.62 177 ILE A O 1
ATOM 1385 N N . GLN A 1 178 ? -1.086 -11.344 5.848 1 91.75 178 GLN A N 1
ATOM 1386 C CA . GLN A 1 178 ? -0.42 -11.82 4.641 1 91.75 178 GLN A CA 1
ATOM 1387 C C . GLN A 1 178 ? 0.643 -12.867 4.973 1 91.75 178 GLN A C 1
ATOM 1389 O O . GLN A 1 178 ? 0.721 -13.906 4.32 1 91.75 178 GLN A O 1
ATOM 1394 N N . VAL A 1 179 ? 1.396 -12.586 5.988 1 89.5 179 VAL A N 1
ATOM 1395 C CA . VAL A 1 179 ? 2.467 -13.492 6.398 1 89.5 179 VAL A CA 1
ATOM 1396 C C . VAL A 1 179 ? 1.872 -14.82 6.863 1 89.5 179 VAL A C 1
ATOM 1398 O O . VAL A 1 179 ? 2.328 -15.891 6.453 1 89.5 179 VAL A O 1
ATOM 1401 N N . LYS A 1 180 ? 0.922 -14.711 7.656 1 89.69 180 LYS A N 1
ATOM 1402 C CA . LYS A 1 180 ? 0.282 -15.906 8.188 1 89.69 180 LYS A CA 1
ATOM 1403 C C . LYS A 1 180 ? -0.389 -16.719 7.078 1 89.69 180 LYS A C 1
ATOM 1405 O O . LYS A 1 180 ? -0.322 -17.938 7.066 1 89.69 180 LYS A O 1
ATOM 1410 N N . LEU A 1 181 ? -1.076 -16.047 6.238 1 92.31 181 LEU A N 1
ATOM 1411 C CA . LEU A 1 181 ? -1.717 -16.703 5.098 1 92.31 181 LEU A CA 1
ATOM 1412 C C . LEU A 1 181 ? -0.691 -17.453 4.254 1 92.31 181 LEU A C 1
ATOM 1414 O O . LEU A 1 181 ? -0.896 -18.625 3.912 1 92.31 181 LEU A O 1
ATOM 1418 N N . LYS A 1 182 ? 0.358 -16.828 3.896 1 93.5 182 LYS A N 1
ATOM 1419 C CA . LYS A 1 182 ? 1.415 -17.453 3.113 1 93.5 182 LYS A CA 1
ATOM 1420 C C . LYS A 1 182 ? 1.94 -18.703 3.814 1 93.5 182 LYS A C 1
ATOM 1422 O O . LYS A 1 182 ? 2.135 -19.75 3.178 1 93.5 182 LYS A O 1
ATOM 1427 N N . GLN A 1 183 ? 2.131 -18.547 5.094 1 89.12 183 GLN A N 1
ATOM 1428 C CA . GLN A 1 183 ? 2.625 -19.672 5.879 1 89.12 183 GLN A CA 1
ATOM 1429 C C . GLN A 1 183 ? 1.66 -20.844 5.812 1 89.12 183 GLN A C 1
ATOM 1431 O O . GLN A 1 183 ? 2.076 -21.984 5.57 1 89.12 183 GLN A O 1
ATOM 1436 N N . ILE A 1 184 ? 0.452 -20.578 5.98 1 88.88 184 ILE A N 1
ATOM 1437 C CA . ILE A 1 184 ? -0.562 -21.625 5.988 1 88.88 184 ILE A CA 1
ATOM 1438 C C . ILE A 1 184 ? -0.628 -22.297 4.617 1 88.88 184 ILE A C 1
ATOM 1440 O O . ILE A 1 184 ? -0.594 -23.516 4.516 1 88.88 184 ILE A O 1
ATOM 1444 N N . LEU A 1 185 ? -0.677 -21.531 3.6 1 91.94 185 LEU A N 1
ATOM 1445 C CA . LEU A 1 185 ? -0.805 -22.062 2.242 1 91.94 185 LEU A CA 1
ATOM 1446 C C . LEU A 1 185 ? 0.414 -22.891 1.864 1 91.94 185 LEU A C 1
ATOM 1448 O O . LEU A 1 185 ? 0.278 -23.953 1.255 1 91.94 185 LEU A O 1
ATOM 1452 N N . THR A 1 186 ? 1.55 -22.438 2.232 1 90.06 186 THR A N 1
ATOM 1453 C CA . THR A 1 186 ? 2.789 -23.125 1.89 1 90.06 186 THR A CA 1
ATOM 1454 C C . THR A 1 186 ? 2.943 -24.406 2.709 1 90.06 186 THR A C 1
ATOM 1456 O O . THR A 1 186 ? 3.283 -25.453 2.168 1 90.06 186 THR A O 1
ATOM 1459 N N . GLU A 1 187 ? 2.682 -24.312 3.977 1 86.25 187 GLU A N 1
ATOM 1460 C CA . GLU A 1 187 ? 2.844 -25.453 4.875 1 86.25 187 GLU A CA 1
ATOM 1461 C C . GLU A 1 187 ? 1.886 -26.578 4.512 1 86.25 187 GLU A C 1
ATOM 1463 O O . GLU A 1 187 ? 2.256 -27.75 4.562 1 86.25 187 GLU A O 1
ATOM 1468 N N . HIS A 1 188 ? 0.747 -26.234 4.156 1 87.62 188 HIS A N 1
ATOM 1469 C CA . HIS A 1 188 ? -0.268 -27.234 3.873 1 87.62 188 HIS A CA 1
ATOM 1470 C C . HIS A 1 188 ? -0.369 -27.516 2.377 1 87.62 188 HIS A C 1
ATOM 1472 O O . HIS A 1 188 ? -1.217 -28.297 1.94 1 87.62 188 HIS A O 1
ATOM 1478 N N . LYS A 1 189 ? 0.44 -26.828 1.584 1 90.56 189 LYS A N 1
ATOM 1479 C CA . LYS A 1 189 ? 0.54 -27.031 0.141 1 90.56 189 LYS A CA 1
ATOM 1480 C C . LYS A 1 189 ? -0.82 -26.859 -0.532 1 90.56 189 LYS A C 1
ATOM 1482 O O . LYS A 1 189 ? -1.229 -27.703 -1.332 1 90.56 189 LYS A O 1
ATOM 1487 N N . ILE A 1 190 ? -1.527 -25.891 -0.078 1 92 190 ILE A N 1
ATOM 1488 C CA . ILE A 1 190 ? -2.822 -25.578 -0.68 1 92 190 ILE A CA 1
ATOM 1489 C C . ILE A 1 190 ? -2.619 -24.766 -1.952 1 92 190 ILE A C 1
ATOM 1491 O O . ILE A 1 190 ? -2.113 -23.641 -1.899 1 92 190 ILE A O 1
ATOM 1495 N N . THR A 1 191 ? -2.971 -25.375 -3.068 1 96.31 191 THR A N 1
ATOM 1496 C CA . THR A 1 191 ? -2.914 -24.625 -4.316 1 96.31 191 THR A CA 1
ATOM 1497 C C . THR A 1 191 ? -3.957 -23.5 -4.32 1 96.31 191 THR A C 1
ATOM 1499 O O . THR A 1 191 ? -5.125 -23.75 -4.008 1 96.31 191 THR A O 1
ATOM 1502 N N . THR A 1 192 ? -3.48 -22.281 -4.664 1 97.38 192 THR A N 1
ATOM 1503 C CA . THR A 1 192 ? -4.363 -21.141 -4.461 1 97.38 192 THR A CA 1
ATOM 1504 C C . THR A 1 192 ? -4.273 -20.172 -5.637 1 97.38 192 THR A C 1
ATOM 1506 O O . THR A 1 192 ? -3.193 -19.953 -6.191 1 97.38 192 THR A O 1
ATOM 1509 N N . ILE A 1 193 ? -5.422 -19.625 -6.047 1 98.19 193 ILE A N 1
ATOM 1510 C CA . ILE A 1 193 ? -5.488 -18.484 -6.945 1 98.19 193 ILE A CA 1
ATOM 1511 C C . ILE A 1 193 ? -6.082 -17.281 -6.203 1 98.19 193 ILE A C 1
ATOM 1513 O O . ILE A 1 193 ? -7.176 -17.375 -5.645 1 98.19 193 ILE A O 1
ATOM 1517 N N . ILE A 1 194 ? -5.336 -16.234 -6.211 1 97.62 194 ILE A N 1
ATOM 1518 C CA . ILE A 1 194 ? -5.785 -15.008 -5.559 1 97.62 194 ILE A CA 1
ATOM 1519 C C . ILE A 1 194 ? -5.945 -13.898 -6.594 1 97.62 194 ILE A C 1
ATOM 1521 O O . ILE A 1 194 ? -5.043 -13.664 -7.402 1 97.62 194 ILE A O 1
ATOM 1525 N N . VAL A 1 195 ? -7.09 -13.352 -6.602 1 95.81 195 VAL A N 1
ATOM 1526 C CA . VAL A 1 195 ? -7.262 -12.125 -7.383 1 95.81 195 VAL A CA 1
ATOM 1527 C C . VAL A 1 195 ? -7.16 -10.906 -6.465 1 95.81 195 VAL A C 1
ATOM 1529 O O . VAL A 1 195 ? -7.754 -10.891 -5.383 1 95.81 195 VAL A O 1
ATOM 1532 N N . THR A 1 196 ? -6.402 -9.953 -6.855 1 91.44 196 THR A N 1
ATOM 1533 C CA . THR A 1 196 ? -6.215 -8.742 -6.059 1 91.44 196 THR A CA 1
ATOM 1534 C C . THR A 1 196 ? -5.797 -7.57 -6.945 1 91.44 196 THR A C 1
ATOM 1536 O O . THR A 1 196 ? -5.332 -7.773 -8.07 1 91.44 196 THR A O 1
ATOM 1539 N N . HIS A 1 197 ? -6.07 -6.445 -6.508 1 86.75 197 HIS A N 1
ATOM 1540 C CA . HIS A 1 197 ? -5.586 -5.254 -7.195 1 86.75 197 HIS A CA 1
ATOM 1541 C C . HIS A 1 197 ? -4.309 -4.727 -6.551 1 86.75 197 HIS A C 1
ATOM 1543 O O . HIS A 1 197 ? -3.707 -3.77 -7.047 1 86.75 197 HIS A O 1
ATOM 1549 N N . ASP A 1 198 ? -3.863 -5.293 -5.477 1 86.81 198 ASP A N 1
ATOM 1550 C CA . ASP A 1 198 ? -2.678 -4.871 -4.738 1 86.81 198 ASP A CA 1
ATOM 1551 C C . ASP A 1 198 ? -1.437 -5.617 -5.219 1 86.81 198 ASP A C 1
ATOM 1553 O O . ASP A 1 198 ? -1.238 -6.785 -4.883 1 86.81 198 ASP A O 1
ATOM 1557 N N . SER A 1 199 ? -0.573 -4.871 -5.863 1 90 199 SER A N 1
ATOM 1558 C CA . SER A 1 199 ? 0.601 -5.508 -6.449 1 90 199 SER A CA 1
ATOM 1559 C C . SER A 1 199 ? 1.55 -6.02 -5.367 1 90 199 SER A C 1
ATOM 1561 O O . SER A 1 199 ? 2.201 -7.051 -5.547 1 90 199 SER A O 1
ATOM 1563 N N . TYR A 1 200 ? 1.648 -5.316 -4.254 1 87.56 200 TYR A N 1
ATOM 1564 C CA . TYR A 1 200 ? 2.549 -5.742 -3.188 1 87.56 200 TYR A CA 1
ATOM 1565 C C . TYR A 1 200 ? 2.088 -7.059 -2.58 1 87.56 200 TYR A C 1
ATOM 1567 O O . TYR A 1 200 ? 2.904 -7.938 -2.291 1 87.56 200 TYR A O 1
ATOM 1575 N N . GLU A 1 201 ? 0.852 -7.148 -2.432 1 91.56 201 GLU A N 1
ATOM 1576 C CA . GLU A 1 201 ? 0.266 -8.398 -1.944 1 91.56 201 GLU A CA 1
ATOM 1577 C C . GLU A 1 201 ? 0.525 -9.547 -2.914 1 91.56 201 GLU A C 1
ATOM 1579 O O . GLU A 1 201 ? 0.953 -10.625 -2.506 1 91.56 201 GLU A O 1
ATOM 1584 N N . ALA A 1 202 ? 0.333 -9.266 -4.156 1 94.56 202 ALA A N 1
ATOM 1585 C CA . ALA A 1 202 ? 0.515 -10.273 -5.199 1 94.56 202 ALA A CA 1
ATOM 1586 C C . ALA A 1 202 ? 1.971 -10.727 -5.277 1 94.56 202 ALA A C 1
ATOM 1588 O O . ALA A 1 202 ? 2.252 -11.922 -5.367 1 94.56 202 ALA A O 1
ATOM 1589 N N . PHE A 1 203 ? 2.863 -9.789 -5.168 1 94.19 203 PHE A N 1
ATOM 1590 C CA . PHE A 1 203 ? 4.285 -10.078 -5.316 1 94.19 203 PHE A CA 1
ATOM 1591 C C . PHE A 1 203 ? 4.805 -10.867 -4.121 1 94.19 203 PHE A C 1
ATOM 1593 O O . PHE A 1 203 ? 5.723 -11.68 -4.258 1 94.19 203 PHE A O 1
ATOM 1600 N N . TYR A 1 204 ? 4.195 -10.672 -3.006 1 94 204 TYR A N 1
ATOM 1601 C CA . TYR A 1 204 ? 4.645 -11.359 -1.803 1 94 204 TYR A CA 1
ATOM 1602 C C . TYR A 1 204 ? 4.074 -12.773 -1.74 1 94 204 TYR A C 1
ATOM 1604 O O . TYR A 1 204 ? 4.797 -13.727 -1.457 1 94 204 TYR A O 1
ATOM 1612 N N . LEU A 1 205 ? 2.828 -12.914 -2.068 1 95.56 205 LEU A N 1
ATOM 1613 C CA . LEU A 1 205 ? 2.135 -14.18 -1.86 1 95.56 205 LEU A CA 1
ATOM 1614 C C . LEU A 1 205 ? 2.354 -15.117 -3.043 1 95.56 205 LEU A C 1
ATOM 1616 O O . LEU A 1 205 ? 2.465 -16.328 -2.863 1 95.56 205 LEU A O 1
ATOM 1620 N N . GLY A 1 206 ? 2.439 -14.594 -4.176 1 95.5 206 GLY A N 1
ATOM 1621 C CA . GLY A 1 206 ? 2.389 -15.406 -5.379 1 95.5 206 GLY A CA 1
ATOM 1622 C C . GLY A 1 206 ? 3.742 -15.961 -5.785 1 95.5 206 GLY A C 1
ATOM 1623 O O . GLY A 1 206 ? 4.746 -15.25 -5.738 1 95.5 206 GLY A O 1
ATOM 1624 N N . THR A 1 207 ? 3.709 -17.219 -6.223 1 94.56 207 THR A N 1
ATOM 1625 C CA . THR A 1 207 ? 4.855 -17.766 -6.938 1 94.56 207 THR A CA 1
ATOM 1626 C C . THR A 1 207 ? 4.824 -17.359 -8.406 1 94.56 207 THR A C 1
ATOM 1628 O O . THR A 1 207 ? 5.867 -17.266 -9.055 1 94.56 207 THR A O 1
ATOM 1631 N N . LYS A 1 208 ? 3.619 -17.172 -8.844 1 96.19 208 LYS A N 1
ATOM 1632 C CA . LYS A 1 208 ? 3.363 -16.609 -10.164 1 96.19 208 LYS A CA 1
ATOM 1633 C C . LYS A 1 208 ? 2.346 -15.477 -10.094 1 96.19 208 LYS A C 1
ATOM 1635 O O . LYS A 1 208 ? 1.537 -15.414 -9.172 1 96.19 208 LYS A O 1
ATOM 1640 N N . CYS A 1 209 ? 2.521 -14.578 -11.07 1 96.75 209 CYS A N 1
ATOM 1641 C CA . CYS A 1 209 ? 1.6 -13.453 -11.188 1 96.75 209 CYS A CA 1
ATOM 1642 C C . CYS A 1 209 ? 1.104 -13.297 -12.617 1 96.75 209 CYS A C 1
ATOM 1644 O O . CYS A 1 209 ? 1.881 -13.422 -13.57 1 96.75 209 CYS A O 1
ATOM 1646 N N . GLY A 1 210 ? -0.209 -13.133 -12.766 1 97.44 210 GLY A N 1
ATOM 1647 C CA . GLY A 1 210 ? -0.82 -12.797 -14.039 1 97.44 210 GLY A CA 1
ATOM 1648 C C . GLY A 1 210 ? -1.388 -11.391 -14.078 1 97.44 210 GLY A C 1
ATOM 1649 O O . GLY A 1 210 ? -2.02 -10.945 -13.125 1 97.44 210 GLY A O 1
ATOM 1650 N N . ILE A 1 211 ? -1.101 -10.734 -15.156 1 96.88 211 ILE A N 1
ATOM 1651 C CA . ILE A 1 211 ? -1.616 -9.383 -15.352 1 96.88 211 ILE A CA 1
ATOM 1652 C C . ILE A 1 211 ? -2.738 -9.406 -16.391 1 96.88 211 ILE A C 1
ATOM 1654 O O . ILE A 1 211 ? -2.51 -9.742 -17.547 1 96.88 211 ILE A O 1
ATOM 1658 N N . ILE A 1 212 ? -3.889 -9.055 -15.945 1 95.12 212 ILE A N 1
ATOM 1659 C CA . ILE A 1 212 ? -5.051 -9 -16.828 1 95.12 212 ILE A CA 1
ATOM 1660 C C . ILE A 1 212 ? -5.348 -7.551 -17.203 1 95.12 212 ILE A C 1
ATOM 1662 O O . ILE A 1 212 ? -5.684 -6.734 -16.344 1 95.12 212 ILE A O 1
ATOM 1666 N N . LEU A 1 213 ? -5.184 -7.273 -18.453 1 92.88 213 LEU A N 1
ATOM 1667 C CA . LEU A 1 213 ? -5.445 -5.945 -18.984 1 92.88 213 LEU A CA 1
ATOM 1668 C C . LEU A 1 213 ? -6.215 -6.035 -20.297 1 92.88 213 LEU A C 1
ATOM 1670 O O . LEU A 1 213 ? -5.969 -6.93 -21.109 1 92.88 213 LEU A O 1
ATOM 1674 N N . ASP A 1 214 ? -7.133 -5.059 -20.453 1 89.25 214 ASP A N 1
ATOM 1675 C CA . ASP A 1 214 ? -7.875 -4.934 -21.703 1 89.25 214 ASP A CA 1
ATOM 1676 C C . ASP A 1 214 ? -8.5 -6.27 -22.094 1 89.25 214 ASP A C 1
ATOM 1678 O O . ASP A 1 214 ? -8.406 -6.684 -23.25 1 89.25 214 ASP A O 1
ATOM 1682 N N . GLY A 1 215 ? -8.953 -6.965 -21.141 1 90.5 215 GLY A N 1
ATOM 1683 C CA . GLY A 1 215 ? -9.695 -8.195 -21.375 1 90.5 215 GLY A CA 1
ATOM 1684 C C . GLY A 1 215 ? -8.805 -9.367 -21.75 1 90.5 215 GLY A C 1
ATOM 1685 O O . GLY A 1 215 ? -9.273 -10.344 -22.344 1 90.5 215 GLY A O 1
ATOM 1686 N N . GLN A 1 216 ? -7.574 -9.25 -21.5 1 94.56 216 GLN A N 1
ATOM 1687 C CA . GLN A 1 216 ? -6.633 -10.312 -21.828 1 94.56 216 GLN A CA 1
ATOM 1688 C C . GLN A 1 216 ? -5.633 -10.531 -20.703 1 94.56 216 GLN A C 1
ATOM 1690 O O . GLN A 1 216 ? -5.383 -9.625 -19.906 1 94.56 216 GLN A O 1
ATOM 1695 N N . LEU A 1 217 ? -5.137 -11.734 -20.625 1 96.19 217 LEU A N 1
ATOM 1696 C CA . LEU A 1 217 ? -3.961 -12.008 -19.797 1 96.19 217 LEU A CA 1
ATOM 1697 C C . LEU A 1 217 ? -2.688 -11.555 -20.516 1 96.19 217 LEU A C 1
ATOM 1699 O O . LEU A 1 217 ? -2.186 -12.25 -21.391 1 96.19 217 LEU A O 1
ATOM 1703 N N . LYS A 1 218 ? -2.092 -10.484 -20.125 1 96.31 218 LYS A N 1
ATOM 1704 C CA . LYS A 1 218 ? -0.998 -9.844 -20.844 1 96.31 218 LYS A CA 1
ATOM 1705 C C . LYS A 1 218 ? 0.345 -10.461 -20.469 1 96.31 218 LYS A C 1
ATOM 1707 O O . LYS A 1 218 ? 1.269 -10.492 -21.281 1 96.31 218 LYS A O 1
ATOM 1712 N N . GLN A 1 219 ? 0.462 -10.805 -19.281 1 97.44 219 GLN A N 1
ATOM 1713 C CA . GLN A 1 219 ? 1.711 -11.383 -18.797 1 97.44 219 GLN A CA 1
ATOM 1714 C C . GLN A 1 219 ? 1.459 -12.359 -17.656 1 97.44 219 GLN A C 1
ATOM 1716 O O . GLN A 1 219 ? 0.607 -12.109 -16.797 1 97.44 219 GLN A O 1
ATOM 1721 N N . TYR A 1 220 ? 2.053 -13.453 -17.672 1 97.31 220 TYR A N 1
ATOM 1722 C CA . TYR A 1 220 ? 2.029 -14.484 -16.641 1 97.31 220 TYR A CA 1
ATOM 1723 C C . TYR A 1 220 ? 3.436 -15 -16.344 1 97.31 220 TYR A C 1
ATOM 1725 O O . TYR A 1 220 ? 4.004 -15.742 -17.141 1 97.31 220 TYR A O 1
ATOM 1733 N N . ASP A 1 221 ? 4.008 -14.609 -15.195 1 96.62 221 ASP A N 1
ATOM 1734 C CA . ASP A 1 221 ? 5.395 -14.891 -14.844 1 96.62 221 ASP A CA 1
ATOM 1735 C C . ASP A 1 221 ? 5.617 -14.758 -13.344 1 96.62 221 ASP A C 1
ATOM 1737 O O . ASP A 1 221 ? 4.688 -14.445 -12.594 1 96.62 221 ASP A O 1
ATOM 1741 N N . ASP A 1 222 ? 6.777 -15.148 -12.906 1 94.75 222 ASP A N 1
ATOM 1742 C CA . ASP A 1 222 ? 7.062 -14.898 -11.492 1 94.75 222 ASP A CA 1
ATOM 1743 C C . ASP A 1 222 ? 7.062 -13.406 -11.188 1 94.75 222 ASP A C 1
ATOM 1745 O O . ASP A 1 222 ? 7.297 -12.586 -12.078 1 94.75 222 ASP A O 1
ATOM 1749 N N . PRO A 1 223 ? 6.82 -13.023 -9.961 1 94.38 223 PRO A N 1
ATOM 1750 C CA . PRO A 1 223 ? 6.699 -11.617 -9.578 1 94.38 223 PRO A CA 1
ATOM 1751 C C . PRO A 1 223 ? 7.934 -10.797 -9.953 1 94.38 223 PRO A C 1
ATOM 1753 O O . PRO A 1 223 ? 7.805 -9.664 -10.438 1 94.38 223 PRO A O 1
ATOM 1756 N N . TYR A 1 224 ? 9.062 -11.32 -9.75 1 91.75 224 TYR A N 1
ATOM 1757 C CA . TYR A 1 224 ? 10.297 -10.617 -10.078 1 91.75 224 TYR A CA 1
ATOM 1758 C C . TYR A 1 224 ? 10.336 -10.242 -11.555 1 91.75 224 TYR A C 1
ATOM 1760 O O . TYR A 1 224 ? 10.625 -9.094 -11.898 1 91.75 224 TYR A O 1
ATOM 1768 N N . ASN A 1 225 ? 9.984 -11.172 -12.383 1 93.56 225 ASN A N 1
ATOM 1769 C CA . ASN A 1 225 ? 9.984 -10.945 -13.828 1 93.56 225 ASN A CA 1
ATOM 1770 C C . ASN A 1 225 ? 8.898 -9.961 -14.242 1 93.56 225 ASN A C 1
ATOM 1772 O O . ASN A 1 225 ? 9.117 -9.109 -15.109 1 93.56 225 ASN A O 1
ATOM 1776 N N . VAL A 1 226 ? 7.781 -10.102 -13.617 1 94.06 226 VAL A N 1
ATOM 1777 C CA . VAL A 1 226 ? 6.672 -9.211 -13.945 1 94.06 226 VAL A CA 1
ATOM 1778 C C . VAL A 1 226 ? 7.062 -7.766 -13.656 1 94.06 226 VAL A C 1
ATOM 1780 O O . VAL A 1 226 ? 6.746 -6.863 -14.438 1 94.06 226 VAL A O 1
ATOM 1783 N N . TYR A 1 227 ? 7.773 -7.543 -12.609 1 92.19 227 TYR A N 1
ATOM 1784 C CA . TYR A 1 227 ? 8.164 -6.191 -12.219 1 92.19 227 TYR A CA 1
ATOM 1785 C C . TYR A 1 227 ? 9.336 -5.695 -13.062 1 92.19 227 TYR A C 1
ATOM 1787 O O . TYR A 1 227 ? 9.289 -4.59 -13.602 1 92.19 227 TYR A O 1
ATOM 1795 N N . HIS A 1 228 ? 10.32 -6.504 -13.25 1 91.12 228 HIS A N 1
ATOM 1796 C CA . HIS A 1 228 ? 11.57 -6.062 -13.852 1 91.12 228 HIS A CA 1
ATOM 1797 C C . HIS A 1 228 ? 11.531 -6.195 -15.367 1 91.12 228 HIS A C 1
ATOM 1799 O O . HIS A 1 228 ? 12.211 -5.453 -16.078 1 91.12 228 HIS A O 1
ATOM 1805 N N . PHE A 1 229 ? 10.695 -7.184 -15.773 1 92.94 229 PHE A N 1
ATOM 1806 C CA . PHE A 1 229 ? 10.648 -7.465 -17.203 1 92.94 229 PHE A CA 1
ATOM 1807 C C . PHE A 1 229 ? 9.211 -7.434 -17.719 1 92.94 229 PHE A C 1
ATOM 1809 O O . PHE A 1 229 ? 8.75 -8.398 -18.328 1 92.94 229 PHE A O 1
ATOM 1816 N N . PRO A 1 230 ? 8.602 -6.293 -17.469 1 94.81 230 PRO A N 1
ATOM 1817 C CA . PRO A 1 230 ? 7.277 -6.215 -18.094 1 94.81 230 PRO A CA 1
ATOM 1818 C C . PRO A 1 230 ? 7.324 -6.414 -19.609 1 94.81 230 PRO A C 1
ATOM 1820 O O . PRO A 1 230 ? 8.25 -5.934 -20.266 1 94.81 230 PRO A O 1
ATOM 1823 N N . ASN A 1 231 ? 6.383 -7.129 -20.125 1 94.25 231 ASN A N 1
ATOM 1824 C CA . ASN A 1 231 ? 6.512 -7.562 -21.5 1 94.25 231 ASN A CA 1
ATOM 1825 C C . ASN A 1 231 ? 5.797 -6.605 -22.453 1 94.25 231 ASN A C 1
ATOM 1827 O O . ASN A 1 231 ? 5.812 -6.809 -23.672 1 94.25 231 ASN A O 1
ATOM 1831 N N . SER A 1 232 ? 5.137 -5.574 -21.953 1 94.69 232 SER A N 1
ATOM 1832 C CA . SER A 1 232 ? 4.438 -4.602 -22.781 1 94.69 232 SER A CA 1
ATOM 1833 C C . SER A 1 232 ? 4.328 -3.25 -22.078 1 94.69 232 SER A C 1
ATOM 1835 O O . SER A 1 232 ? 4.492 -3.164 -20.859 1 94.69 232 SER A O 1
ATOM 1837 N N . ILE A 1 233 ? 4.109 -2.23 -22.859 1 94.88 233 ILE A N 1
ATOM 1838 C CA . ILE A 1 233 ? 3.945 -0.879 -22.328 1 94.88 233 ILE A CA 1
ATOM 1839 C C . ILE A 1 233 ? 2.713 -0.823 -21.422 1 94.88 233 ILE A C 1
ATOM 1841 O O . ILE A 1 233 ? 2.711 -0.121 -20.422 1 94.88 233 ILE A O 1
ATOM 1845 N N . GLU A 1 234 ? 1.701 -1.611 -21.75 1 93.81 234 GLU A N 1
ATOM 1846 C CA . GLU A 1 234 ? 0.49 -1.662 -20.938 1 93.81 234 GLU A CA 1
ATOM 1847 C C . GLU A 1 234 ? 0.793 -2.158 -19.531 1 93.81 234 GLU A C 1
ATOM 1849 O O . GLU A 1 234 ? 0.282 -1.61 -18.547 1 93.81 234 GLU A O 1
ATOM 1854 N N . VAL A 1 235 ? 1.634 -3.145 -19.469 1 94.31 235 VAL A N 1
ATOM 1855 C CA . VAL A 1 235 ? 1.991 -3.707 -18.172 1 94.31 235 VAL A CA 1
ATOM 1856 C C . VAL A 1 235 ? 2.83 -2.703 -17.391 1 94.31 235 VAL A C 1
ATOM 1858 O O . VAL A 1 235 ? 2.645 -2.541 -16.188 1 94.31 235 VAL A O 1
ATOM 1861 N N . VAL A 1 236 ? 3.715 -1.987 -18.062 1 93.06 236 VAL A N 1
ATOM 1862 C CA . VAL A 1 236 ? 4.52 -0.945 -17.438 1 93.06 236 VAL A CA 1
ATOM 1863 C C . VAL A 1 236 ? 3.604 0.107 -16.812 1 93.06 236 VAL A C 1
ATOM 1865 O O . VAL A 1 236 ? 3.76 0.459 -15.648 1 93.06 236 VAL A O 1
ATOM 1868 N N . ASN A 1 237 ? 2.656 0.525 -17.594 1 89.5 237 ASN A N 1
ATOM 1869 C CA . ASN A 1 237 ? 1.751 1.581 -17.141 1 89.5 237 ASN A CA 1
ATOM 1870 C C . ASN A 1 237 ? 0.866 1.115 -15.992 1 89.5 237 ASN A C 1
ATOM 1872 O O . ASN A 1 237 ? 0.581 1.885 -15.078 1 89.5 237 ASN A O 1
ATOM 1876 N N . PHE A 1 238 ? 0.502 -0.094 -16.078 1 88.69 238 PHE A N 1
ATOM 1877 C CA . PHE A 1 238 ? -0.354 -0.648 -15.031 1 88.69 238 PHE A CA 1
ATOM 1878 C C . PHE A 1 238 ? 0.386 -0.716 -13.703 1 88.69 238 PHE A C 1
ATOM 1880 O O . PHE A 1 238 ? -0.181 -0.403 -12.656 1 88.69 238 PHE A O 1
ATOM 1887 N N . LEU A 1 239 ? 1.593 -1.154 -13.711 1 87.56 239 LEU A N 1
ATOM 1888 C CA . LEU A 1 239 ? 2.375 -1.272 -12.484 1 87.56 239 LEU A CA 1
ATOM 1889 C C . LEU A 1 239 ? 2.805 0.101 -11.984 1 87.56 239 LEU A C 1
ATOM 1891 O O . LEU A 1 239 ? 3.027 0.285 -10.781 1 87.56 239 LEU A O 1
ATOM 1895 N N . ASN A 1 240 ? 2.891 1.141 -12.828 1 79.81 240 ASN A N 1
ATOM 1896 C CA . ASN A 1 240 ? 3.156 2.545 -12.531 1 79.81 240 ASN A CA 1
ATOM 1897 C C . ASN A 1 240 ? 4.383 2.709 -11.641 1 79.81 240 ASN A C 1
ATOM 1899 O O . ASN A 1 240 ? 4.34 3.443 -10.648 1 79.81 240 ASN A O 1
ATOM 1903 N N . ARG A 1 241 ? 5.508 2.061 -11.875 1 78 241 ARG A N 1
ATOM 1904 C CA . ARG A 1 241 ? 6.707 2.137 -11.047 1 78 241 ARG A CA 1
ATOM 1905 C C . ARG A 1 241 ? 7.887 2.697 -11.836 1 78 241 ARG A C 1
ATOM 1907 O O . ARG A 1 241 ? 8.914 3.047 -11.258 1 78 241 ARG A O 1
ATOM 1914 N N . GLY A 1 242 ? 7.73 2.922 -13.039 1 87.19 242 GLY A N 1
ATOM 1915 C CA . GLY A 1 242 ? 8.766 3.459 -13.898 1 87.19 242 GLY A CA 1
ATOM 1916 C C . GLY A 1 242 ? 8.227 4.355 -15 1 87.19 242 GLY A C 1
ATOM 1917 O O . GLY A 1 242 ? 7.031 4.668 -15.016 1 87.19 242 GLY A O 1
ATOM 1918 N N . ILE A 1 243 ? 9.258 4.816 -15.734 1 92.19 243 ILE A N 1
ATOM 1919 C CA . ILE A 1 243 ? 8.859 5.676 -16.844 1 92.19 243 ILE A CA 1
ATOM 1920 C C . ILE A 1 243 ? 9.508 5.18 -18.141 1 92.19 243 ILE A C 1
ATOM 1922 O O . ILE A 1 243 ? 10.523 4.484 -18.094 1 92.19 243 ILE A O 1
ATOM 1926 N N . LEU A 1 244 ? 8.852 5.539 -19.172 1 95.5 244 LEU A N 1
ATOM 1927 C CA . LEU A 1 244 ? 9.406 5.246 -20.5 1 95.5 244 LEU A CA 1
ATOM 1928 C C . LEU A 1 244 ? 10.07 6.48 -21.094 1 95.5 244 LEU A C 1
ATOM 1930 O O . LEU A 1 244 ? 9.438 7.531 -21.219 1 95.5 244 LEU A O 1
ATOM 1934 N N . ILE A 1 245 ? 11.367 6.34 -21.438 1 95.88 245 ILE A N 1
ATOM 1935 C CA . ILE A 1 245 ? 12.078 7.465 -22.031 1 95.88 245 ILE A CA 1
ATOM 1936 C C . ILE A 1 245 ? 12.656 7.055 -23.375 1 95.88 245 ILE A C 1
ATOM 1938 O O . ILE A 1 245 ? 13.047 5.898 -23.578 1 95.88 245 ILE A O 1
ATOM 1942 N N . PRO A 1 246 ? 12.664 8 -24.25 1 96.75 246 PRO A N 1
ATOM 1943 C CA . PRO A 1 246 ? 13.25 7.68 -25.562 1 96.75 246 PRO A CA 1
ATOM 1944 C C . PRO A 1 246 ? 14.758 7.43 -25.484 1 96.75 246 PRO A C 1
ATOM 1946 O O . PRO A 1 246 ? 15.461 8.109 -24.734 1 96.75 246 PRO A O 1
ATOM 1949 N N . ALA A 1 247 ? 15.156 6.465 -26.234 1 97.31 247 ALA A N 1
ATOM 1950 C CA . ALA A 1 247 ? 16.578 6.156 -26.344 1 97.31 247 ALA A CA 1
ATOM 1951 C C . ALA A 1 247 ? 16.906 5.551 -27.703 1 97.31 247 ALA A C 1
ATOM 1953 O O . ALA A 1 247 ? 16.016 5.133 -28.438 1 97.31 247 ALA A O 1
ATOM 1954 N N . LYS A 1 248 ? 18.125 5.645 -28.062 1 97.94 248 LYS A N 1
ATOM 1955 C CA . LYS A 1 248 ? 18.625 5.066 -29.297 1 97.94 248 LYS A CA 1
ATOM 1956 C C . LYS A 1 248 ? 19.656 3.975 -29.016 1 97.94 248 LYS A C 1
ATOM 1958 O O . LYS A 1 248 ? 20.594 4.18 -28.234 1 97.94 248 LYS A O 1
ATOM 1963 N N . VAL A 1 249 ? 19.438 2.803 -29.672 1 97.88 249 VAL A N 1
ATOM 1964 C CA . VAL A 1 249 ? 20.375 1.696 -29.5 1 97.88 249 VAL A CA 1
ATOM 1965 C C . VAL A 1 249 ? 21.688 2.02 -30.203 1 97.88 249 VAL A C 1
ATOM 1967 O O . VAL A 1 249 ? 21.703 2.324 -31.391 1 97.88 249 VAL A O 1
ATOM 1970 N N . THR A 1 250 ? 22.781 1.976 -29.469 1 97.25 250 THR A N 1
ATOM 1971 C CA . THR A 1 250 ? 24.078 2.357 -30.016 1 97.25 250 THR A CA 1
ATOM 1972 C C . THR A 1 250 ? 24.984 1.142 -30.141 1 97.25 250 THR A C 1
ATOM 1974 O O . THR A 1 250 ? 26.016 1.198 -30.828 1 97.25 250 THR A O 1
ATOM 1977 N N . GLY A 1 251 ? 24.641 0.072 -29.484 1 95 251 GLY A N 1
ATOM 1978 C CA . GLY A 1 251 ? 25.422 -1.154 -29.516 1 95 251 GLY A CA 1
ATOM 1979 C C . GLY A 1 251 ? 24.688 -2.338 -28.906 1 95 251 GLY A C 1
ATOM 1980 O O . GLY A 1 251 ? 23.484 -2.271 -28.656 1 95 251 GLY A O 1
ATOM 1981 N N . GLU A 1 252 ? 25.453 -3.414 -28.703 1 93 252 GLU A N 1
ATOM 1982 C CA . GLU A 1 252 ? 24.875 -4.645 -28.172 1 93 252 GLU A CA 1
ATOM 1983 C C . GLU A 1 252 ? 24.469 -4.473 -26.719 1 93 252 GLU A C 1
ATOM 1985 O O . GLU A 1 252 ? 23.547 -5.145 -26.234 1 93 252 GLU A O 1
ATOM 1990 N N . ASN A 1 253 ? 25.125 -3.537 -26.062 1 95.56 253 ASN A N 1
ATOM 1991 C CA . ASN A 1 253 ? 24.844 -3.342 -24.656 1 95.56 253 ASN A CA 1
ATOM 1992 C C . ASN A 1 253 ? 24.812 -1.86 -24.281 1 95.56 253 ASN A C 1
ATOM 1994 O O . ASN A 1 253 ? 25.219 -1.477 -23.188 1 95.56 253 ASN A O 1
ATOM 1998 N N . SER A 1 254 ? 24.406 -1.122 -25.25 1 96.5 254 SER A N 1
ATOM 1999 C CA . SER A 1 254 ? 24.469 0.307 -24.969 1 96.5 254 SER A CA 1
ATOM 2000 C C . SER A 1 254 ? 23.344 1.062 -25.672 1 96.5 254 SER A C 1
ATOM 2002 O O . SER A 1 254 ? 22.906 0.679 -26.75 1 96.5 254 SER A O 1
ATOM 2004 N N . LEU A 1 255 ? 22.859 2.092 -24.984 1 96.75 255 LEU A N 1
ATOM 2005 C CA . LEU A 1 255 ? 21.859 3.037 -25.469 1 96.75 255 LEU A CA 1
ATOM 2006 C C . LEU A 1 255 ? 22.328 4.473 -25.25 1 96.75 255 LEU A C 1
ATOM 2008 O O . LEU A 1 255 ? 23.234 4.73 -24.453 1 96.75 255 LEU A O 1
ATOM 2012 N N . GLU A 1 256 ? 21.75 5.332 -25.984 1 97.44 256 GLU A N 1
ATOM 2013 C CA . GLU A 1 256 ? 21.953 6.766 -25.812 1 97.44 256 GLU A CA 1
ATOM 2014 C C . GLU A 1 256 ? 20.641 7.488 -25.578 1 97.44 256 GLU A C 1
ATOM 2016 O O . GLU A 1 256 ? 19.656 7.23 -26.281 1 97.44 256 GLU A O 1
ATOM 2021 N N . ASN A 1 257 ? 20.562 8.258 -24.562 1 96.75 257 ASN A N 1
ATOM 2022 C CA . ASN A 1 257 ? 19.438 9.125 -24.266 1 96.75 257 ASN A CA 1
ATOM 2023 C C . ASN A 1 257 ? 19.844 10.594 -24.219 1 96.75 257 ASN A C 1
ATOM 2025 O O . ASN A 1 257 ? 20.906 10.93 -23.703 1 96.75 257 ASN A O 1
ATOM 2029 N N . ASP A 1 258 ? 19.047 11.461 -24.672 1 94.75 258 ASP A N 1
ATOM 2030 C CA . ASP A 1 258 ? 19.406 12.867 -24.812 1 94.75 258 ASP A CA 1
ATOM 2031 C C . ASP A 1 258 ? 19.672 13.5 -23.453 1 94.75 258 ASP A C 1
ATOM 2033 O O . ASP A 1 258 ? 20.547 14.367 -23.328 1 94.75 258 ASP A O 1
ATOM 2037 N N . ASP A 1 259 ? 18.969 13.102 -22.5 1 94.5 259 ASP A N 1
ATOM 2038 C CA . ASP A 1 259 ? 19.047 13.727 -21.188 1 94.5 259 ASP A CA 1
ATOM 2039 C C . ASP A 1 259 ? 20.094 13.039 -20.312 1 94.5 259 ASP A C 1
ATOM 2041 O O . ASP A 1 259 ? 20.797 13.695 -19.547 1 94.5 259 ASP A O 1
ATOM 2045 N N . LEU A 1 260 ? 20.188 11.711 -20.469 1 95.38 260 LEU A N 1
ATOM 2046 C CA . LEU A 1 260 ? 20.953 10.93 -19.516 1 95.38 260 LEU A CA 1
ATOM 2047 C C . LEU A 1 260 ? 22.297 10.508 -20.094 1 95.38 260 LEU A C 1
ATOM 2049 O O . LEU A 1 260 ? 23.203 10.094 -19.359 1 95.38 260 LEU A O 1
ATOM 2053 N N . GLY A 1 261 ? 22.453 10.664 -21.359 1 95.38 261 GLY A N 1
ATOM 2054 C CA . GLY A 1 261 ? 23.688 10.25 -22.016 1 95.38 261 GLY A CA 1
ATOM 2055 C C . GLY A 1 261 ? 23.75 8.758 -22.281 1 95.38 261 GLY A C 1
ATOM 2056 O O . GLY A 1 261 ? 22.75 8.148 -22.641 1 95.38 261 GLY A O 1
ATOM 2057 N N . THR A 1 262 ? 24.953 8.234 -22.25 1 96.56 262 THR A N 1
ATOM 2058 C CA . THR A 1 262 ? 25.172 6.824 -22.547 1 96.56 262 THR A CA 1
ATOM 2059 C C . THR A 1 262 ? 24.703 5.945 -21.391 1 96.56 262 THR A C 1
ATOM 2061 O O . THR A 1 262 ? 25.047 6.195 -20.234 1 96.56 262 THR A O 1
ATOM 2064 N N . ILE A 1 263 ? 23.906 4.992 -21.719 1 96.75 263 ILE A N 1
ATOM 2065 C CA . ILE A 1 263 ? 23.406 3.994 -20.781 1 96.75 263 ILE A CA 1
ATOM 2066 C C . ILE A 1 263 ? 23.875 2.604 -21.203 1 96.75 263 ILE A C 1
ATOM 2068 O O . ILE A 1 263 ? 23.734 2.227 -22.375 1 96.75 263 ILE A O 1
ATOM 2072 N N . THR A 1 264 ? 24.469 1.922 -20.328 1 96.5 264 THR A N 1
ATOM 2073 C CA . THR A 1 264 ? 24.953 0.58 -20.641 1 96.5 264 THR A CA 1
ATOM 2074 C C . THR A 1 264 ? 24.219 -0.466 -19.812 1 96.5 264 THR A C 1
ATOM 2076 O O . THR A 1 264 ? 23.656 -0.148 -18.75 1 96.5 264 THR A O 1
ATOM 2079 N N . GLY A 1 265 ? 24.062 -1.676 -20.281 1 94.44 265 GLY A N 1
ATOM 2080 C CA . GLY A 1 265 ? 23.438 -2.781 -19.578 1 94.44 265 GLY A CA 1
ATOM 2081 C C . GLY A 1 265 ? 23.109 -3.953 -20.469 1 94.44 265 GLY A C 1
ATOM 2082 O O . GLY A 1 265 ? 23.453 -3.955 -21.656 1 94.44 265 GLY A O 1
ATOM 2083 N N . ASP A 1 266 ? 22.484 -4.961 -19.891 1 92.75 266 ASP A N 1
ATOM 2084 C CA . ASP A 1 266 ? 22.109 -6.16 -20.641 1 92.75 266 ASP A CA 1
ATOM 2085 C C . ASP A 1 266 ? 20.688 -6.043 -21.172 1 92.75 266 ASP A C 1
ATOM 2087 O O . ASP A 1 266 ? 19.734 -5.93 -20.391 1 92.75 266 ASP A O 1
ATOM 2091 N N . PHE A 1 267 ? 20.547 -6.156 -22.484 1 93.75 267 PHE A N 1
ATOM 2092 C CA . PHE A 1 267 ? 19.219 -6.082 -23.094 1 93.75 267 PHE A CA 1
ATOM 2093 C C . PHE A 1 267 ? 18.438 -7.363 -22.844 1 93.75 267 PHE A C 1
ATOM 2095 O O . PHE A 1 267 ? 18.953 -8.461 -23.016 1 93.75 267 PHE A O 1
ATOM 2102 N N . ILE A 1 268 ? 17.266 -7.203 -22.469 1 91.94 268 ILE A N 1
ATOM 2103 C CA . ILE A 1 268 ? 16.375 -8.352 -22.312 1 91.94 268 ILE A CA 1
ATOM 2104 C C . ILE A 1 268 ? 15.898 -8.82 -23.688 1 91.94 268 ILE A C 1
ATOM 2106 O O . ILE A 1 268 ? 15.742 -10.023 -23.922 1 91.94 268 ILE A O 1
ATOM 2110 N N . LYS A 1 269 ? 15.633 -7.938 -24.531 1 92.31 269 LYS A N 1
ATOM 2111 C CA . LYS A 1 269 ? 15.305 -8.148 -25.938 1 92.31 269 LYS A CA 1
ATOM 2112 C C . LYS A 1 269 ? 16.234 -7.344 -26.844 1 92.31 269 LYS A C 1
ATOM 2114 O O . LYS A 1 269 ? 16.469 -6.16 -26.594 1 92.31 269 LYS A O 1
ATOM 2119 N N . HIS A 1 270 ? 16.672 -7.984 -27.859 1 90.69 270 HIS A N 1
ATOM 2120 C CA . HIS A 1 270 ? 17.656 -7.344 -28.719 1 90.69 270 HIS A CA 1
ATOM 2121 C C . HIS A 1 270 ? 16.969 -6.477 -29.781 1 90.69 270 HIS A C 1
ATOM 2123 O O . HIS A 1 270 ? 15.93 -6.855 -30.312 1 90.69 270 HIS A O 1
ATOM 2129 N N . TYR A 1 271 ? 17.625 -5.355 -29.922 1 93.56 271 TYR A N 1
ATOM 2130 C CA . TYR A 1 271 ? 17.234 -4.441 -31 1 93.56 271 TYR A CA 1
ATOM 2131 C C . TYR A 1 271 ? 18.438 -4.074 -31.859 1 93.56 271 TYR A C 1
ATOM 2133 O O . TYR A 1 271 ? 19.562 -3.98 -31.375 1 93.56 271 TYR A O 1
ATOM 2141 N N . PRO A 1 272 ? 18.188 -3.848 -33.094 1 94.5 272 PRO A N 1
ATOM 2142 C CA . PRO A 1 272 ? 19.297 -3.465 -33.969 1 94.5 272 PRO A CA 1
ATOM 2143 C C . PRO A 1 272 ? 19.891 -2.1 -33.625 1 94.5 272 PRO A C 1
ATOM 2145 O O . PRO A 1 272 ? 19.156 -1.213 -33.156 1 94.5 272 PRO A O 1
ATOM 2148 N N . LYS A 1 273 ? 21.203 -2.084 -33.875 1 95.69 273 LYS A N 1
ATOM 2149 C CA . LYS A 1 273 ? 21.859 -0.797 -33.688 1 95.69 273 LYS A CA 1
ATOM 2150 C C . LYS A 1 273 ? 21.172 0.296 -34.5 1 95.69 273 LYS A C 1
ATOM 2152 O O . LYS A 1 273 ? 20.797 0.077 -35.656 1 95.69 273 LYS A O 1
ATOM 2157 N N . GLY A 1 274 ? 20.953 1.462 -33.875 1 96.25 274 GLY A N 1
ATOM 2158 C CA . GLY A 1 274 ? 20.312 2.578 -34.562 1 96.25 274 GLY A CA 1
ATOM 2159 C C . GLY A 1 274 ? 18.812 2.648 -34.312 1 96.25 274 GLY A C 1
ATOM 2160 O O . GLY A 1 274 ? 18.188 3.668 -34.594 1 96.25 274 GLY A O 1
ATOM 2161 N N . SER A 1 275 ? 18.266 1.616 -33.719 1 96.75 275 SER A N 1
ATOM 2162 C CA . SER A 1 275 ? 16.828 1.58 -33.438 1 96.75 275 SER A CA 1
ATOM 2163 C C . SER A 1 275 ? 16.438 2.604 -32.406 1 96.75 275 SER A C 1
ATOM 2165 O O . SER A 1 275 ? 17.172 2.803 -31.422 1 96.75 275 SER A O 1
ATOM 2167 N N . GLU A 1 276 ? 15.383 3.324 -32.656 1 97.44 276 GLU A N 1
ATOM 2168 C CA . GLU A 1 276 ? 14.758 4.16 -31.641 1 97.44 276 GLU A CA 1
ATOM 2169 C C . GLU A 1 276 ? 13.812 3.348 -30.766 1 97.44 276 GLU A C 1
ATOM 2171 O O . GLU A 1 276 ? 12.906 2.678 -31.266 1 97.44 276 GLU A O 1
ATOM 2176 N N . VAL A 1 277 ? 14.078 3.404 -29.484 1 97.31 277 VAL A N 1
ATOM 2177 C CA . VAL A 1 277 ? 13.297 2.58 -28.578 1 97.31 277 VAL A CA 1
ATOM 2178 C C . VAL A 1 277 ? 12.805 3.426 -27.406 1 97.31 277 VAL A C 1
ATOM 2180 O O . VAL A 1 277 ? 13.227 4.574 -27.25 1 97.31 277 VAL A O 1
ATOM 2183 N N . GLN A 1 278 ? 11.82 2.908 -26.641 1 97.06 278 GLN A N 1
ATOM 2184 C CA . GLN A 1 278 ? 11.414 3.424 -25.344 1 97.06 278 GLN A CA 1
ATOM 2185 C C . GLN A 1 278 ? 12.016 2.6 -24.203 1 97.06 278 GLN A C 1
ATOM 2187 O O . GLN A 1 278 ? 11.648 1.439 -24.016 1 97.06 278 GLN A O 1
ATOM 2192 N N . LEU A 1 279 ? 12.914 3.24 -23.531 1 96.69 279 LEU A N 1
ATOM 2193 C CA . LEU A 1 279 ? 13.594 2.574 -22.422 1 96.69 279 LEU A CA 1
ATOM 2194 C C . LEU A 1 279 ? 12.773 2.68 -21.141 1 96.69 279 LEU A C 1
ATOM 2196 O O . LEU A 1 279 ? 12.344 3.773 -20.75 1 96.69 279 LEU A O 1
ATOM 2200 N N . LEU A 1 280 ? 12.508 1.532 -20.516 1 96.25 280 LEU A N 1
ATOM 2201 C CA . LEU A 1 280 ? 11.914 1.55 -19.188 1 96.25 280 LEU A CA 1
ATOM 2202 C C . LEU A 1 280 ? 12.953 1.931 -18.141 1 96.25 280 LEU A C 1
ATOM 2204 O O . LEU A 1 280 ? 13.953 1.232 -17.969 1 96.25 280 LEU A O 1
ATOM 2208 N N . LEU A 1 281 ? 12.734 3.057 -17.578 1 94.94 281 LEU A N 1
ATOM 2209 C CA . LEU A 1 281 ? 13.594 3.527 -16.5 1 94.94 281 LEU A CA 1
ATOM 2210 C C . LEU A 1 281 ? 12.898 3.385 -15.148 1 94.94 281 LEU A C 1
ATOM 2212 O O . LEU A 1 281 ? 11.891 4.043 -14.898 1 94.94 281 LEU A O 1
ATOM 2216 N N . GLN A 1 282 ? 13.383 2.535 -14.305 1 92.69 282 GLN A N 1
ATOM 2217 C CA . GLN A 1 282 ? 12.836 2.309 -12.969 1 92.69 282 GLN A CA 1
ATOM 2218 C C . GLN A 1 282 ? 13.625 3.072 -11.914 1 92.69 282 GLN A C 1
ATOM 2220 O O . GLN A 1 282 ? 14.766 3.48 -12.156 1 92.69 282 GLN A O 1
ATOM 2225 N N . PRO A 1 283 ? 13.07 3.279 -10.727 1 90.62 283 PRO A N 1
ATOM 2226 C CA . PRO A 1 283 ? 13.711 4.109 -9.703 1 90.62 283 PRO A CA 1
ATOM 2227 C C . PRO A 1 283 ? 15.078 3.572 -9.281 1 90.62 283 PRO A C 1
ATOM 2229 O O . PRO A 1 283 ? 15.953 4.344 -8.883 1 90.62 283 PRO A O 1
ATOM 2232 N N . GLU A 1 284 ? 15.266 2.318 -9.406 1 88.75 284 GLU A N 1
ATOM 2233 C CA . GLU A 1 284 ? 16.484 1.707 -8.914 1 88.75 284 GLU A CA 1
ATOM 2234 C C . GLU A 1 284 ? 17.578 1.712 -9.977 1 88.75 284 GLU A C 1
ATOM 2236 O O . GLU A 1 284 ? 18.719 1.335 -9.711 1 88.75 284 GLU A O 1
ATOM 2241 N N . ASP A 1 285 ? 17.234 2.164 -11.141 1 90.81 285 ASP A N 1
ATOM 2242 C CA . ASP A 1 285 ? 18.172 2.1 -12.258 1 90.81 285 ASP A CA 1
ATOM 2243 C C . ASP A 1 285 ? 19.234 3.201 -12.164 1 90.81 285 ASP A C 1
ATOM 2245 O O . ASP A 1 285 ? 20.328 3.064 -12.703 1 90.81 285 ASP A O 1
ATOM 2249 N N . LEU A 1 286 ? 18.859 4.285 -11.508 1 91.62 286 LEU A N 1
ATOM 2250 C CA . LEU A 1 286 ? 19.766 5.406 -11.352 1 91.62 286 LEU A CA 1
ATOM 2251 C C . LEU A 1 286 ? 20.328 5.457 -9.938 1 91.62 286 LEU A C 1
ATOM 2253 O O . LEU A 1 286 ? 19.625 5.129 -8.977 1 91.62 286 LEU A O 1
ATOM 2257 N N . GLU A 1 287 ? 21.562 5.867 -9.883 1 90.31 287 GLU A N 1
ATOM 2258 C CA . GLU A 1 287 ? 22.25 5.949 -8.586 1 90.31 287 GLU A CA 1
ATOM 2259 C C . GLU A 1 287 ? 22.625 7.387 -8.258 1 90.31 287 GLU A C 1
ATOM 2261 O O . GLU A 1 287 ? 23.062 8.141 -9.133 1 90.31 287 GLU A O 1
ATOM 2266 N N . HIS A 1 288 ? 22.531 7.656 -7.023 1 90.56 288 HIS A N 1
ATOM 2267 C CA . HIS A 1 288 ? 22.906 8.992 -6.547 1 90.56 288 HIS A CA 1
ATOM 2268 C C . HIS A 1 288 ? 24.422 9.148 -6.445 1 90.56 288 HIS A C 1
ATOM 2270 O O . HIS A 1 288 ? 25.109 8.219 -6.031 1 90.56 288 HIS A O 1
ATOM 2276 N N . ASP A 1 289 ? 24.938 10.273 -6.867 1 91.81 289 ASP A N 1
ATOM 2277 C CA . ASP A 1 289 ? 26.328 10.672 -6.711 1 91.81 289 ASP A CA 1
ATOM 2278 C C . ASP A 1 289 ? 26.484 12.188 -6.758 1 91.81 289 ASP A C 1
ATOM 2280 O O . ASP A 1 289 ? 26.484 12.789 -7.84 1 91.81 289 ASP A O 1
ATOM 2284 N N . ASP A 1 290 ? 26.734 12.695 -5.648 1 87.75 290 ASP A N 1
ATOM 2285 C CA . ASP A 1 290 ? 26.812 14.156 -5.559 1 87.75 290 ASP A CA 1
ATOM 2286 C C . ASP A 1 290 ? 28 14.695 -6.355 1 87.75 290 ASP A C 1
ATOM 2288 O O . ASP A 1 290 ? 28.031 15.867 -6.719 1 87.75 290 ASP A O 1
ATOM 2292 N N . GLN A 1 291 ? 28.938 13.914 -6.574 1 90.88 291 GLN A N 1
ATOM 2293 C CA . GLN A 1 291 ? 30.156 14.352 -7.258 1 90.88 291 GLN A CA 1
ATOM 2294 C C . GLN A 1 291 ? 29.984 14.305 -8.773 1 90.88 291 GLN A C 1
ATOM 2296 O O . GLN A 1 291 ? 30.828 14.805 -9.516 1 90.88 291 GLN A O 1
ATOM 2301 N N . SER A 1 292 ? 28.875 13.758 -9.102 1 93.12 292 SER A N 1
ATOM 2302 C CA . SER A 1 292 ? 28.641 13.602 -10.531 1 93.12 292 SER A CA 1
ATOM 2303 C C . SER A 1 292 ? 28.391 14.953 -11.203 1 93.12 292 SER A C 1
ATOM 2305 O O . SER A 1 292 ? 27.969 15.914 -10.547 1 93.12 292 SER A O 1
ATOM 2307 N N . ASN A 1 293 ? 28.641 15.031 -12.508 1 92.38 293 ASN A N 1
ATOM 2308 C CA . ASN A 1 293 ? 28.391 16.25 -13.273 1 92.38 293 ASN A CA 1
ATOM 2309 C C . ASN A 1 293 ? 26.953 16.297 -13.805 1 92.38 293 ASN A C 1
ATOM 2311 O O . ASN A 1 293 ? 26.484 17.344 -14.258 1 92.38 293 ASN A O 1
ATOM 2315 N N . LEU A 1 294 ? 26.328 15.242 -13.812 1 93.81 294 LEU A N 1
ATOM 2316 C CA . LEU A 1 294 ? 24.906 15.234 -14.172 1 93.81 294 LEU A CA 1
ATOM 2317 C C . LEU A 1 294 ? 24.047 15.586 -12.961 1 93.81 294 LEU A C 1
ATOM 2319 O O . LEU A 1 294 ? 23.812 14.734 -12.102 1 93.81 294 LEU A O 1
ATOM 2323 N N . LYS A 1 295 ? 23.594 16.781 -12.922 1 94.38 295 LYS A N 1
ATOM 2324 C CA . LYS A 1 295 ? 22.766 17.266 -11.828 1 94.38 295 LYS A CA 1
ATOM 2325 C C . LYS A 1 295 ? 21.375 17.688 -12.328 1 94.38 295 LYS A C 1
ATOM 2327 O O . LYS A 1 295 ? 21.266 18.453 -13.281 1 94.38 295 LYS A O 1
ATOM 2332 N N . LEU A 1 296 ? 20.406 17.125 -11.742 1 94.12 296 LEU A N 1
ATOM 2333 C CA . LEU A 1 296 ? 19.031 17.375 -12.148 1 94.12 296 LEU A CA 1
ATOM 2334 C C . LEU A 1 296 ? 18.234 18.016 -11.016 1 94.12 296 LEU A C 1
ATOM 2336 O O . LEU A 1 296 ? 18.578 17.859 -9.844 1 94.12 296 LEU A O 1
ATOM 2340 N N . GLU A 1 297 ? 17.281 18.672 -11.336 1 94.94 297 GLU A N 1
ATOM 2341 C CA . GLU A 1 297 ? 16.453 19.391 -10.367 1 94.94 297 GLU A CA 1
ATOM 2342 C C . GLU A 1 297 ? 15.469 18.438 -9.68 1 94.94 297 GLU A C 1
ATOM 2344 O O . GLU A 1 297 ? 14.828 17.609 -10.344 1 94.94 297 GLU A O 1
ATOM 2349 N N . VAL A 1 298 ? 15.383 18.578 -8.375 1 94.31 298 VAL A N 1
ATOM 2350 C CA . VAL A 1 298 ? 14.398 17.812 -7.625 1 94.31 298 VAL A CA 1
ATOM 2351 C C . VAL A 1 298 ? 13.039 18.5 -7.691 1 94.31 298 VAL A C 1
ATOM 2353 O O . VAL A 1 298 ? 12.914 19.672 -7.293 1 94.31 298 VAL A O 1
ATOM 2356 N N . VAL A 1 299 ? 12.023 17.75 -8.164 1 93.5 299 VAL A N 1
ATOM 2357 C CA . VAL A 1 299 ? 10.703 18.359 -8.289 1 93.5 299 VAL A CA 1
ATOM 2358 C C . VAL A 1 299 ? 9.758 17.781 -7.234 1 93.5 299 VAL A C 1
ATOM 2360 O O . VAL A 1 299 ? 8.734 18.391 -6.918 1 93.5 299 VAL A O 1
ATOM 2363 N N . ASP A 1 300 ? 10.148 16.656 -6.805 1 92.44 300 ASP A N 1
ATOM 2364 C CA . ASP A 1 300 ? 9.328 16 -5.789 1 92.44 300 ASP A CA 1
ATOM 2365 C C . ASP A 1 300 ? 10.141 14.977 -5 1 92.44 300 ASP A C 1
ATOM 2367 O O . ASP A 1 300 ? 11.219 14.562 -5.434 1 92.44 300 ASP A O 1
ATOM 2371 N N . ARG A 1 301 ? 9.688 14.711 -3.826 1 91.25 301 ARG A N 1
ATOM 2372 C CA . ARG A 1 301 ? 10.297 13.711 -2.947 1 91.25 301 ARG A CA 1
ATOM 2373 C C . ARG A 1 301 ? 9.227 12.914 -2.201 1 91.25 301 ARG A C 1
ATOM 2375 O O . ARG A 1 301 ? 8.445 13.484 -1.436 1 91.25 301 ARG A O 1
ATOM 2382 N N . LYS A 1 302 ? 9.258 11.656 -2.439 1 90.69 302 LYS A N 1
ATOM 2383 C CA . LYS A 1 302 ? 8.305 10.766 -1.79 1 90.69 302 LYS A CA 1
ATOM 2384 C C . LYS A 1 302 ? 8.992 9.906 -0.727 1 90.69 302 LYS A C 1
ATOM 2386 O O . LYS A 1 302 ? 9.836 9.07 -1.048 1 90.69 302 LYS A O 1
ATOM 2391 N N . PHE A 1 303 ? 8.562 10.18 0.477 1 89.62 303 PHE A N 1
ATOM 2392 C CA . PHE A 1 303 ? 9.094 9.383 1.58 1 89.62 303 PHE A CA 1
ATOM 2393 C C . PHE A 1 303 ? 8.281 8.102 1.756 1 89.62 303 PHE A C 1
ATOM 2395 O O . PHE A 1 303 ? 7.062 8.156 1.946 1 89.62 303 PHE A O 1
ATOM 2402 N N . ARG A 1 304 ? 8.992 6.906 1.721 1 86.56 304 ARG A N 1
ATOM 2403 C CA . ARG A 1 304 ? 8.312 5.613 1.797 1 86.56 304 ARG A CA 1
ATOM 2404 C C . ARG A 1 304 ? 8.75 4.84 3.035 1 86.56 304 ARG A C 1
ATOM 2406 O O . ARG A 1 304 ? 8.688 3.607 3.061 1 86.56 304 ARG A O 1
ATOM 2413 N N . GLY A 1 305 ? 9.258 5.527 4.039 1 86.5 305 GLY A N 1
ATOM 2414 C CA . GLY A 1 305 ? 9.758 4.859 5.23 1 86.5 305 GLY A CA 1
ATOM 2415 C C . GLY A 1 305 ? 11.18 4.363 5.078 1 86.5 305 GLY A C 1
ATOM 2416 O O . GLY A 1 305 ? 12.133 5.051 5.473 1 86.5 305 GLY A O 1
ATOM 2417 N N . THR A 1 306 ? 11.359 3.314 4.223 1 82.38 306 THR A N 1
ATOM 2418 C CA . THR A 1 306 ? 12.664 2.691 4.055 1 82.38 306 THR A CA 1
ATOM 2419 C C . THR A 1 306 ? 13.492 3.445 3.018 1 82.38 306 THR A C 1
ATOM 2421 O O . THR A 1 306 ? 14.719 3.309 2.977 1 82.38 306 THR A O 1
ATOM 2424 N N . ASN A 1 307 ? 12.734 4.234 2.256 1 87.06 307 ASN A N 1
ATOM 2425 C CA . ASN A 1 307 ? 13.43 4.902 1.163 1 87.06 307 ASN A CA 1
ATOM 2426 C C . ASN A 1 307 ? 12.711 6.172 0.725 1 87.06 307 ASN A C 1
ATOM 2428 O O . ASN A 1 307 ? 11.609 6.465 1.207 1 87.06 307 ASN A O 1
ATOM 2432 N N . PHE A 1 308 ? 13.406 6.926 -0.084 1 89.06 308 PHE A N 1
ATOM 2433 C CA . PHE A 1 308 ? 12.852 8.047 -0.825 1 89.06 308 PHE A CA 1
ATOM 2434 C C . PHE A 1 308 ? 12.805 7.742 -2.318 1 89.06 308 PHE A C 1
ATOM 2436 O O . PHE A 1 308 ? 13.711 7.109 -2.855 1 89.06 308 PHE A O 1
ATOM 2443 N N . ILE A 1 309 ? 11.742 8.133 -2.877 1 90.88 309 ILE A N 1
ATOM 2444 C CA . ILE A 1 309 ? 11.719 8.227 -4.332 1 90.88 309 ILE A CA 1
ATOM 2445 C C . ILE A 1 309 ? 11.727 9.695 -4.758 1 90.88 309 ILE A C 1
ATOM 2447 O O . ILE A 1 309 ? 10.719 10.398 -4.598 1 90.88 309 ILE A O 1
ATOM 2451 N N . TYR A 1 310 ? 12.82 10.125 -5.293 1 92.38 310 TYR A N 1
ATOM 2452 C CA . TYR A 1 310 ? 12.93 11.477 -5.828 1 92.38 310 TYR A CA 1
ATOM 2453 C C . TYR A 1 310 ? 12.414 11.539 -7.262 1 92.38 310 TYR A C 1
ATOM 2455 O O . TYR A 1 310 ? 12.602 10.594 -8.039 1 92.38 310 TYR A O 1
ATOM 2463 N N . THR A 1 311 ? 11.742 12.516 -7.539 1 93.88 311 THR A N 1
ATOM 2464 C CA . THR A 1 311 ? 11.398 12.82 -8.922 1 93.88 311 THR A CA 1
ATOM 2465 C C . THR A 1 311 ? 12.266 13.969 -9.445 1 93.88 311 THR A C 1
ATOM 2467 O O . THR A 1 311 ? 12.211 15.086 -8.922 1 93.88 311 THR A O 1
ATOM 2470 N N . LEU A 1 312 ? 13.047 13.695 -10.453 1 95.12 312 LEU A N 1
ATOM 2471 C CA . LEU A 1 312 ? 13.977 14.672 -11.016 1 95.12 312 LEU A CA 1
ATOM 2472 C C . LEU A 1 312 ? 13.5 15.148 -12.383 1 95.12 312 LEU A C 1
ATOM 2474 O O . LEU A 1 312 ? 12.922 14.367 -13.148 1 95.12 312 LEU A O 1
ATOM 2478 N N . LYS A 1 313 ? 13.727 16.297 -12.641 1 95.75 313 LYS A N 1
ATOM 2479 C CA . LYS A 1 313 ? 13.398 16.875 -13.938 1 95.75 313 LYS A CA 1
ATOM 2480 C C . LYS A 1 313 ? 14.641 16.984 -14.82 1 95.75 313 LYS A C 1
ATOM 2482 O O . LYS A 1 313 ? 15.648 17.578 -14.422 1 95.75 313 LYS A O 1
ATOM 2487 N N . THR A 1 314 ? 14.508 16.406 -15.984 1 94.62 314 THR A N 1
ATOM 2488 C CA . THR A 1 314 ? 15.625 16.469 -16.922 1 94.62 314 THR A CA 1
ATOM 2489 C C . THR A 1 314 ? 15.609 17.781 -17.703 1 94.62 314 THR A C 1
ATOM 2491 O O . THR A 1 314 ? 14.695 18.594 -17.547 1 94.62 314 THR A O 1
ATOM 2494 N N . THR A 1 315 ? 16.641 17.922 -18.516 1 91.81 315 THR A N 1
ATOM 2495 C CA . THR A 1 315 ? 16.734 19.141 -19.328 1 91.81 315 THR A CA 1
ATOM 2496 C C . THR A 1 315 ? 15.586 19.219 -20.312 1 91.81 315 THR A C 1
ATOM 2498 O O . THR A 1 315 ? 15.148 20.312 -20.688 1 91.81 315 THR A O 1
ATOM 2501 N N . SER A 1 316 ? 15.023 18.094 -20.719 1 93.56 316 SER A N 1
ATOM 2502 C CA . SER A 1 316 ? 13.898 18.047 -21.656 1 93.56 316 SER A CA 1
ATOM 2503 C C . SER A 1 316 ? 12.57 18.031 -20.906 1 93.56 316 SER A C 1
ATOM 2505 O O . SER A 1 316 ? 11.539 17.688 -21.484 1 93.56 316 SER A O 1
ATOM 2507 N N . ASN A 1 317 ? 12.625 18.203 -19.641 1 92.81 317 ASN A N 1
ATOM 2508 C CA . ASN A 1 317 ? 11.453 18.344 -18.781 1 92.81 317 ASN A CA 1
ATOM 2509 C C . ASN A 1 317 ? 10.773 17 -18.562 1 92.81 317 ASN A C 1
ATOM 2511 O O . ASN A 1 317 ? 9.555 16.938 -18.359 1 92.81 317 ASN A O 1
ATOM 2515 N N . ARG A 1 318 ? 11.602 16.016 -18.672 1 92.62 318 ARG A N 1
ATOM 2516 C CA . ARG A 1 318 ? 11.094 14.703 -18.297 1 92.62 318 ARG A CA 1
ATOM 2517 C C . ARG A 1 318 ? 11.258 14.461 -16.797 1 92.62 318 ARG A C 1
ATOM 2519 O O . ARG A 1 318 ? 12.219 14.953 -16.188 1 92.62 318 ARG A O 1
ATOM 2526 N N . LEU A 1 319 ? 10.328 13.75 -16.266 1 93 319 LEU A N 1
ATOM 2527 C CA . LEU A 1 319 ? 10.383 13.43 -14.844 1 93 319 LEU A CA 1
ATOM 2528 C C . LEU A 1 319 ? 10.898 12.008 -14.633 1 93 319 LEU A C 1
ATOM 2530 O O . LEU A 1 319 ? 10.266 11.047 -15.07 1 93 319 LEU A O 1
ATOM 2534 N N . VAL A 1 320 ? 12.055 11.883 -14.016 1 94.81 320 VAL A N 1
ATOM 2535 C CA . VAL A 1 320 ? 12.664 10.578 -13.805 1 94.81 320 VAL A CA 1
ATOM 2536 C C . VAL A 1 320 ? 12.695 10.25 -12.312 1 94.81 320 VAL A C 1
ATOM 2538 O O . VAL A 1 320 ? 13.047 11.102 -11.492 1 94.81 320 VAL A O 1
ATOM 2541 N N . PRO A 1 321 ? 12.273 9.07 -11.992 1 93.19 321 PRO A N 1
ATOM 2542 C CA . PRO A 1 321 ? 12.305 8.664 -10.586 1 93.19 321 PRO A CA 1
ATOM 2543 C C . PRO A 1 321 ? 13.656 8.086 -10.164 1 93.19 321 PRO A C 1
ATOM 2545 O O . PRO A 1 321 ? 14.297 7.387 -10.953 1 93.19 321 PRO A O 1
ATOM 2548 N N . VAL A 1 322 ? 14.094 8.391 -8.953 1 91.44 322 VAL A N 1
ATOM 2549 C CA . VAL A 1 322 ? 15.336 7.848 -8.414 1 91.44 322 VAL A CA 1
ATOM 2550 C C . VAL A 1 322 ? 15.102 7.367 -6.98 1 91.44 322 VAL A C 1
ATOM 2552 O O . VAL A 1 322 ? 14.539 8.094 -6.16 1 91.44 322 VAL A O 1
ATOM 2555 N N . PHE A 1 323 ? 15.578 6.195 -6.789 1 89.94 323 PHE A N 1
ATOM 2556 C CA . PHE A 1 323 ? 15.477 5.562 -5.48 1 89.94 323 PHE A CA 1
ATOM 2557 C C . PHE A 1 323 ? 16.688 5.895 -4.621 1 89.94 323 PHE A C 1
ATOM 2559 O O . PHE A 1 323 ? 17.828 5.805 -5.082 1 89.94 323 PHE A O 1
ATOM 2566 N N . VAL A 1 324 ? 16.422 6.375 -3.359 1 87.5 324 VAL A N 1
ATOM 2567 C CA . VAL A 1 324 ? 17.5 6.602 -2.398 1 87.5 324 VAL A CA 1
ATOM 2568 C C . VAL A 1 324 ? 17.109 6.027 -1.039 1 87.5 324 VAL A C 1
ATOM 2570 O O . VAL A 1 324 ? 15.938 6.102 -0.639 1 87.5 324 VAL A O 1
ATOM 2573 N N . HIS A 1 325 ? 18.047 5.41 -0.413 1 83.81 325 HIS A N 1
ATOM 2574 C CA . HIS A 1 325 ? 17.812 4.898 0.932 1 83.81 325 HIS A CA 1
ATOM 2575 C C . HIS A 1 325 ? 17.438 6.023 1.893 1 83.81 325 HIS A C 1
ATOM 2577 O O . HIS A 1 325 ? 17.938 7.141 1.772 1 83.81 325 HIS A O 1
ATOM 2583 N N . SER A 1 326 ? 16.594 5.707 2.865 1 82 326 SER A N 1
ATOM 2584 C CA . SER A 1 326 ? 16.031 6.742 3.729 1 82 326 SER A CA 1
ATOM 2585 C C . SER A 1 326 ? 17.109 7.34 4.633 1 82 326 SER A C 1
ATOM 2587 O O . SER A 1 326 ? 16.969 8.477 5.094 1 82 326 SER A O 1
ATOM 2589 N N . HIS A 1 327 ? 18.062 6.574 4.98 1 74.62 327 HIS A N 1
ATOM 2590 C CA . HIS A 1 327 ? 19.125 7.102 5.84 1 74.62 327 HIS A CA 1
ATOM 2591 C C . HIS A 1 327 ? 20.188 7.828 5.02 1 74.62 327 HIS A C 1
ATOM 2593 O O . HIS A 1 327 ? 21.188 8.297 5.57 1 74.62 327 HIS A O 1
ATOM 2599 N N . HIS A 1 328 ? 19.922 7.773 3.742 1 66.75 328 HIS A N 1
ATOM 2600 C CA . HIS A 1 328 ? 20.938 8.445 2.934 1 66.75 328 HIS A CA 1
ATOM 2601 C C . HIS A 1 328 ? 21.141 9.883 3.387 1 66.75 328 HIS A C 1
ATOM 2603 O O . HIS A 1 328 ? 20.172 10.578 3.719 1 66.75 328 HIS A O 1
ATOM 2609 N N . ILE A 1 329 ? 22.25 10.148 3.863 1 56.03 329 ILE A N 1
ATOM 2610 C CA . ILE A 1 329 ? 22.797 11.375 4.445 1 56.03 329 ILE A CA 1
ATOM 2611 C C . ILE A 1 329 ? 22.359 12.578 3.615 1 56.03 329 ILE A C 1
ATOM 2613 O O . ILE A 1 329 ? 22.234 13.688 4.137 1 56.03 329 ILE A O 1
ATOM 2617 N N . HIS A 1 330 ? 21.953 12.312 2.418 1 58.72 330 HIS A N 1
ATOM 2618 C CA . HIS A 1 330 ? 21.734 13.445 1.527 1 58.72 330 HIS A CA 1
ATOM 2619 C C . HIS A 1 330 ? 20.25 13.719 1.341 1 58.72 330 HIS A C 1
ATOM 2621 O O . HIS A 1 330 ? 19.578 13.023 0.581 1 58.72 330 HIS A O 1
ATOM 2627 N N . GLN A 1 331 ? 19.703 14.391 2.223 1 68.94 331 GLN A N 1
ATOM 2628 C CA . GLN A 1 331 ? 18.328 14.82 1.947 1 68.94 331 GLN A CA 1
ATOM 2629 C C . GLN A 1 331 ? 18.312 16.078 1.09 1 68.94 331 GLN A C 1
ATOM 2631 O O . GLN A 1 331 ? 19.031 17.047 1.377 1 68.94 331 GLN A O 1
ATOM 2636 N N . HIS A 1 332 ? 17.969 15.938 -0.171 1 78.69 332 HIS A N 1
ATOM 2637 C CA . HIS A 1 332 ? 17.812 17.078 -1.074 1 78.69 332 HIS A CA 1
ATOM 2638 C C . HIS A 1 332 ? 16.406 17.641 -1.006 1 78.69 332 HIS A C 1
ATOM 2640 O O . HIS A 1 332 ? 15.422 16.891 -1.072 1 78.69 332 HIS A O 1
ATOM 2646 N N . GLU A 1 333 ? 16.359 18.953 -0.812 1 79.75 333 GLU A N 1
ATOM 2647 C CA . GLU A 1 333 ? 15.078 19.641 -0.83 1 79.75 333 GLU A CA 1
ATOM 2648 C C . GLU A 1 333 ? 14.555 19.797 -2.256 1 79.75 333 GLU A C 1
ATOM 2650 O O . GLU A 1 333 ? 15.312 19.672 -3.217 1 79.75 333 GLU A O 1
ATOM 2655 N N . VAL A 1 334 ? 13.32 20.016 -2.326 1 83.69 334 VAL A N 1
ATOM 2656 C CA . VAL A 1 334 ? 12.734 20.344 -3.621 1 83.69 334 VAL A CA 1
ATOM 2657 C C . VAL A 1 334 ? 13.398 21.609 -4.184 1 83.69 334 VAL A C 1
ATOM 2659 O O . VAL A 1 334 ? 13.656 22.562 -3.443 1 83.69 334 VAL A O 1
ATOM 2662 N N . ASP A 1 335 ? 13.672 21.641 -5.418 1 83.5 335 ASP A N 1
ATOM 2663 C CA . ASP A 1 335 ? 14.305 22.734 -6.16 1 83.5 335 ASP A CA 1
ATOM 2664 C C . ASP A 1 335 ? 15.82 22.688 -6.016 1 83.5 335 ASP A C 1
ATOM 2666 O O . ASP A 1 335 ? 16.531 23.531 -6.586 1 83.5 335 ASP A O 1
ATOM 2670 N N . GLU A 1 336 ? 16.25 21.703 -5.312 1 88 336 GLU A N 1
ATOM 2671 C CA . GLU A 1 336 ? 17.703 21.5 -5.211 1 88 336 GLU A CA 1
ATOM 2672 C C . GLU A 1 336 ? 18.203 2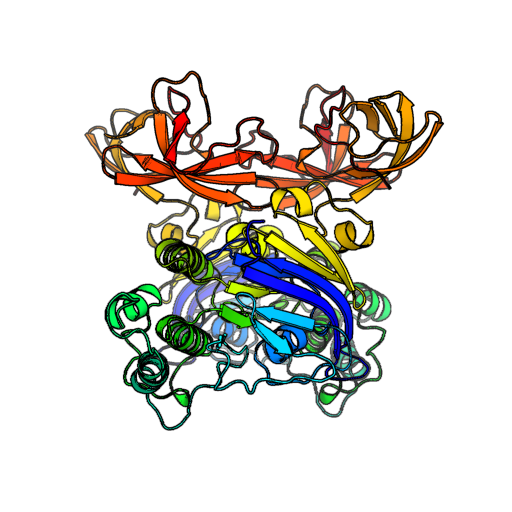0.578 -6.312 1 88 336 GLU A C 1
ATOM 2674 O O . GLU A 1 336 ? 17.422 19.922 -6.992 1 88 336 GLU A O 1
ATOM 2679 N N . LYS A 1 337 ? 19.484 20.562 -6.418 1 91.25 337 LYS A N 1
ATOM 2680 C CA . LYS A 1 337 ? 20.062 19.703 -7.449 1 91.25 337 LYS A CA 1
ATOM 2681 C C . LYS A 1 337 ? 20.484 18.359 -6.879 1 91.25 337 LYS A C 1
ATOM 2683 O O . LYS A 1 337 ? 20.969 18.281 -5.746 1 91.25 337 LYS A O 1
ATOM 2688 N N . PHE A 1 338 ? 20.203 17.359 -7.629 1 91.56 338 PHE A N 1
ATOM 2689 C CA . PHE A 1 338 ? 20.469 15.969 -7.297 1 91.56 338 PHE A CA 1
ATOM 2690 C C . PHE A 1 338 ? 21.422 15.344 -8.32 1 91.56 338 PHE A C 1
ATOM 2692 O O . PHE A 1 338 ? 21.141 15.344 -9.516 1 91.56 338 PHE A O 1
ATOM 2699 N N . GLY A 1 339 ? 22.562 14.844 -7.871 1 93.12 339 GLY A N 1
ATOM 2700 C CA . GLY A 1 339 ? 23.531 14.258 -8.773 1 93.12 339 GLY A CA 1
ATOM 2701 C C . GLY A 1 339 ? 23.266 12.797 -9.086 1 93.12 339 GLY A C 1
ATOM 2702 O O . GLY A 1 339 ? 22.891 12.031 -8.195 1 93.12 339 GLY A O 1
ATOM 2703 N N . ILE A 1 340 ? 23.391 12.477 -10.391 1 93.94 340 ILE A N 1
ATOM 2704 C CA . ILE A 1 340 ? 23.203 11.102 -10.844 1 93.94 340 ILE A CA 1
ATOM 2705 C C . ILE A 1 340 ? 24.547 10.5 -11.234 1 93.94 340 ILE A C 1
ATOM 2707 O O . ILE A 1 340 ? 25.281 11.078 -12.039 1 93.94 340 ILE A O 1
ATOM 2711 N N . LYS A 1 341 ? 24.797 9.336 -10.789 1 93.69 341 LYS A N 1
ATOM 2712 C CA . LYS A 1 341 ? 26.062 8.648 -11.047 1 93.69 341 LYS A CA 1
ATOM 2713 C C . LYS A 1 341 ? 26.234 8.352 -12.531 1 93.69 341 LYS A C 1
ATOM 2715 O O . LYS A 1 341 ? 25.297 7.898 -13.195 1 93.69 341 LYS A O 1
ATOM 2720 N N . ARG A 1 342 ? 27.484 8.625 -13.07 1 92.19 342 ARG A N 1
ATOM 2721 C CA . ARG A 1 342 ? 27.891 8.289 -14.438 1 92.19 342 ARG A CA 1
ATOM 2722 C C . ARG A 1 342 ? 29.094 7.355 -14.438 1 92.19 342 ARG A C 1
ATOM 2724 O O . ARG A 1 342 ? 29.953 7.438 -13.555 1 92.19 342 ARG A O 1
ATOM 2731 N N . PRO A 1 343 ? 29.281 6.492 -15.344 1 91.69 343 PRO A N 1
ATOM 2732 C CA . PRO A 1 343 ? 28.312 6.156 -16.391 1 91.69 343 PRO A CA 1
ATOM 2733 C C . PRO A 1 343 ? 27.078 5.453 -15.836 1 91.69 343 PRO A C 1
ATOM 2735 O O . PRO A 1 343 ? 27.141 4.805 -14.789 1 91.69 343 PRO A O 1
ATOM 2738 N N . ILE A 1 344 ? 26 5.594 -16.469 1 95.06 344 ILE A N 1
ATOM 2739 C CA . ILE A 1 344 ? 24.75 4.965 -16.047 1 95.06 344 ILE A CA 1
ATOM 2740 C C . ILE A 1 344 ? 24.734 3.506 -16.516 1 95.06 344 ILE A C 1
ATOM 2742 O O . ILE A 1 344 ? 24.906 3.219 -17.688 1 95.06 344 ILE A O 1
ATOM 2746 N N . ASN A 1 345 ? 24.625 2.658 -15.594 1 93.56 345 ASN A N 1
ATOM 2747 C CA . ASN A 1 345 ? 24.531 1.224 -15.852 1 93.56 345 ASN A CA 1
ATOM 2748 C C . ASN A 1 345 ? 23.219 0.646 -15.328 1 93.56 345 ASN A C 1
ATOM 2750 O O . ASN A 1 345 ? 22.891 0.812 -14.156 1 93.56 345 ASN A O 1
ATOM 2754 N N . ILE A 1 346 ? 22.469 0.043 -16.188 1 92 346 ILE A N 1
ATOM 2755 C CA . ILE A 1 346 ? 21.219 -0.616 -15.844 1 92 346 ILE A CA 1
ATOM 2756 C C . ILE A 1 346 ? 21.359 -2.127 -15.992 1 92 346 ILE A C 1
ATOM 2758 O O . ILE A 1 346 ? 21.781 -2.617 -17.047 1 92 346 ILE A O 1
ATOM 2762 N N . ASP A 1 347 ? 21.094 -2.877 -14.969 1 86.94 347 ASP A N 1
ATOM 2763 C CA . ASP A 1 347 ? 21.297 -4.32 -14.961 1 86.94 347 ASP A CA 1
ATOM 2764 C C . ASP A 1 347 ? 20.516 -4.996 -16.078 1 86.94 347 ASP A C 1
ATOM 2766 O O . ASP A 1 347 ? 21.047 -5.871 -16.781 1 86.94 347 ASP A O 1
ATOM 2770 N N . HIS A 1 348 ? 19.328 -4.594 -16.203 1 89.56 348 HIS A N 1
ATOM 2771 C CA . HIS A 1 348 ? 18.453 -5.152 -17.234 1 89.56 348 HIS A CA 1
ATOM 2772 C C . HIS A 1 348 ? 17.766 -4.051 -18.031 1 89.56 348 HIS A C 1
ATOM 2774 O O . HIS A 1 348 ? 16.875 -3.361 -17.531 1 89.56 348 HIS A O 1
ATOM 2780 N N . ILE A 1 349 ? 18.156 -4.012 -19.266 1 94.19 349 ILE A N 1
ATOM 2781 C CA . ILE A 1 349 ? 17.578 -2.988 -20.141 1 94.19 349 ILE A CA 1
ATOM 2782 C C . ILE A 1 349 ? 16.297 -3.51 -20.766 1 94.19 349 ILE A C 1
ATOM 2784 O O . ILE A 1 349 ? 16.328 -4.473 -21.547 1 94.19 349 ILE A O 1
ATOM 2788 N N . VAL A 1 350 ? 15.258 -2.965 -20.438 1 95.44 350 VAL A N 1
ATOM 2789 C CA . VAL A 1 350 ? 13.953 -3.297 -20.984 1 95.44 350 VAL A CA 1
ATOM 2790 C C . VAL A 1 350 ? 13.484 -2.178 -21.922 1 95.44 350 VAL A C 1
ATOM 2792 O O . VAL A 1 350 ? 13.336 -1.031 -21.484 1 95.44 350 VAL A O 1
ATOM 2795 N N . CYS A 1 351 ? 13.273 -2.521 -23.125 1 96 351 CYS A N 1
ATOM 2796 C CA . CYS A 1 351 ? 12.859 -1.556 -24.141 1 96 351 CYS A CA 1
ATOM 2797 C C . CYS A 1 351 ? 11.633 -2.055 -24.891 1 96 351 CYS A C 1
ATOM 2799 O O . CYS A 1 351 ? 11.32 -3.246 -24.859 1 96 351 CYS A O 1
ATOM 2801 N N . PHE A 1 352 ? 10.969 -1.128 -25.469 1 96 352 PHE A N 1
ATOM 2802 C CA . PHE A 1 352 ? 9.828 -1.406 -26.328 1 96 352 PHE A CA 1
ATOM 2803 C C . PHE A 1 352 ? 9.922 -0.624 -27.641 1 96 352 PHE A C 1
ATOM 2805 O O . PHE A 1 352 ? 10.516 0.453 -27.672 1 96 352 PHE A O 1
ATOM 2812 N N . MET B 1 1 ? 5.109 37.312 17.375 1 42.25 1 MET B N 1
ATOM 2813 C CA . MET B 1 1 ? 4.898 35.906 17.75 1 42.25 1 MET B CA 1
ATOM 2814 C C . MET B 1 1 ? 4.09 35.156 16.688 1 42.25 1 MET B C 1
ATOM 2816 O O . MET B 1 1 ? 2.967 35.562 16.375 1 42.25 1 MET B O 1
ATOM 2820 N N . THR B 1 2 ? 4.734 34.531 15.688 1 54.12 2 THR B N 1
ATOM 2821 C CA . THR B 1 2 ? 4.086 34.062 14.469 1 54.12 2 THR B CA 1
ATOM 2822 C C . THR B 1 2 ? 2.898 33.156 14.789 1 54.12 2 THR B C 1
ATOM 2824 O O . THR B 1 2 ? 3.018 32.25 15.594 1 54.12 2 THR B O 1
ATOM 2827 N N . LYS B 1 3 ? 1.632 33.594 14.625 1 78.69 3 LYS B N 1
ATOM 2828 C CA . LYS B 1 3 ? 0.356 33 15 1 78.69 3 LYS B CA 1
ATOM 2829 C C . LYS B 1 3 ? 0.111 31.703 14.227 1 78.69 3 LYS B C 1
ATOM 2831 O O . LYS B 1 3 ? 0.35 31.641 13.016 1 78.69 3 LYS B O 1
ATOM 2836 N N . ASN B 1 4 ? -0.076 30.609 14.977 1 90.38 4 ASN B N 1
ATOM 2837 C CA . ASN B 1 4 ? -0.376 29.312 14.398 1 90.38 4 ASN B CA 1
ATOM 2838 C C . ASN B 1 4 ? -1.664 29.344 13.578 1 90.38 4 ASN B C 1
ATOM 2840 O O . ASN B 1 4 ? -2.602 30.062 13.922 1 90.38 4 ASN B O 1
ATOM 2844 N N . PHE B 1 5 ? -1.641 28.734 12.547 1 95.25 5 PHE B N 1
ATOM 2845 C CA . PHE B 1 5 ? -2.803 28.719 11.672 1 95.25 5 PHE B CA 1
ATOM 2846 C C . PHE B 1 5 ? -3.982 28.031 12.344 1 95.25 5 PHE B C 1
ATOM 2848 O O . PHE B 1 5 ? -5.094 28.562 12.359 1 95.25 5 PHE B O 1
ATOM 2855 N N . LEU B 1 6 ? -3.752 26.859 12.93 1 96.94 6 LEU B N 1
ATOM 2856 C CA . LEU B 1 6 ? -4.738 26.094 13.68 1 96.94 6 LEU B CA 1
ATOM 2857 C C . LEU B 1 6 ? -4.16 25.625 15.016 1 96.94 6 LEU B C 1
ATOM 2859 O O . LEU B 1 6 ? -3.014 25.172 15.07 1 96.94 6 LEU B O 1
ATOM 2863 N N . GLU B 1 7 ? -4.977 25.781 16.031 1 97.31 7 GLU B N 1
ATOM 2864 C CA . GLU B 1 7 ? -4.59 25.297 17.359 1 97.31 7 GLU B CA 1
ATOM 2865 C C . GLU B 1 7 ? -5.695 24.453 17.984 1 97.31 7 GLU B C 1
ATOM 2867 O O . GLU B 1 7 ? -6.844 24.891 18.078 1 97.31 7 GLU B O 1
ATOM 2872 N N . ILE B 1 8 ? -5.348 23.281 18.281 1 97.19 8 ILE B N 1
ATOM 2873 C CA . ILE B 1 8 ? -6.184 22.406 19.094 1 97.19 8 ILE B CA 1
ATOM 2874 C C . ILE B 1 8 ? -5.555 22.234 20.469 1 97.19 8 ILE B C 1
ATOM 2876 O O . ILE B 1 8 ? -4.441 21.719 20.594 1 97.19 8 ILE B O 1
ATOM 2880 N N . ASN B 1 9 ? -6.281 22.719 21.453 1 96.75 9 ASN B N 1
ATOM 2881 C CA . ASN B 1 9 ? -5.727 22.719 22.812 1 96.75 9 ASN B CA 1
ATOM 2882 C C . ASN B 1 9 ? -6.543 21.844 23.75 1 96.75 9 ASN B C 1
ATOM 2884 O O . ASN B 1 9 ? -7.625 22.25 24.188 1 96.75 9 ASN B O 1
ATOM 2888 N N . ASN B 1 10 ? -5.957 20.719 24.078 1 96.06 10 ASN B N 1
ATOM 2889 C CA . ASN B 1 10 ? -6.508 19.828 25.094 1 96.06 10 ASN B CA 1
ATOM 2890 C C . ASN B 1 10 ? -7.977 19.516 24.828 1 96.06 10 ASN B C 1
ATOM 2892 O O . ASN B 1 10 ? -8.812 19.625 25.719 1 96.06 10 ASN B O 1
ATOM 2896 N N . VAL B 1 11 ? -8.219 19.156 23.688 1 95.62 11 VAL B N 1
ATOM 2897 C CA . VAL B 1 11 ? -9.594 18.844 23.297 1 95.62 11 VAL B CA 1
ATOM 2898 C C . VAL B 1 11 ? -9.828 17.344 23.406 1 95.62 11 VAL B C 1
ATOM 2900 O O . VAL B 1 11 ? -8.969 16.547 23.031 1 95.62 11 VAL B O 1
ATOM 2903 N N . THR B 1 12 ? -10.906 16.969 23.984 1 93.19 12 THR B N 1
ATOM 2904 C CA . THR B 1 12 ? -11.375 15.586 23.938 1 93.19 12 THR B CA 1
ATOM 2905 C C . THR B 1 12 ? -12.461 15.422 22.891 1 93.19 12 THR B C 1
ATOM 2907 O O . THR B 1 12 ? -13.531 16.031 22.984 1 93.19 12 THR B O 1
ATOM 2910 N N . PHE B 1 13 ? -12.086 14.633 21.875 1 92 13 PHE B N 1
ATOM 2911 C CA . PHE B 1 13 ? -13.031 14.328 20.812 1 92 13 PHE B CA 1
ATOM 2912 C C . PHE B 1 13 ? -13.844 13.086 21.141 1 92 13 PHE B C 1
ATOM 2914 O O . PHE B 1 13 ? -13.281 12 21.312 1 92 13 PHE B O 1
ATOM 2921 N N . ALA B 1 14 ? -15.109 13.234 21.281 1 86.25 14 ALA B N 1
ATOM 2922 C CA . ALA B 1 14 ? -15.938 12.086 21.656 1 86.25 14 ALA B CA 1
ATOM 2923 C C . ALA B 1 14 ? -17.234 12.07 20.859 1 86.25 14 ALA B C 1
ATOM 2925 O O . ALA B 1 14 ? -17.969 13.062 20.844 1 86.25 14 ALA B O 1
ATOM 2926 N N . ALA B 1 15 ? -17.438 11.047 20.016 1 73.62 15 ALA B N 1
ATOM 2927 C CA . ALA B 1 15 ? -18.75 10.805 19.422 1 73.62 15 ALA B CA 1
ATOM 2928 C C . ALA B 1 15 ? -19.547 9.781 20.234 1 73.62 15 ALA B C 1
ATOM 2930 O O . ALA B 1 15 ? -20.781 9.82 20.266 1 73.62 15 ALA B O 1
ATOM 2931 N N . SER B 1 16 ? -18.844 8.828 20.75 1 72.06 16 SER B N 1
ATOM 2932 C CA . SER B 1 16 ? -19.375 7.797 21.641 1 72.06 16 SER B CA 1
ATOM 2933 C C . SER B 1 16 ? -18.344 7.398 22.703 1 72.06 16 SER B C 1
ATOM 2935 O O . SER B 1 16 ? -17.234 7.93 22.734 1 72.06 16 SER B O 1
ATOM 2937 N N . ALA B 1 17 ? -18.844 6.551 23.594 1 70.25 17 ALA B N 1
ATOM 2938 C CA . ALA B 1 17 ? -17.922 6.066 24.625 1 70.25 17 ALA B CA 1
ATOM 2939 C C . ALA B 1 17 ? -16.766 5.277 24.016 1 70.25 17 ALA B C 1
ATOM 2941 O O . ALA B 1 17 ? -15.672 5.254 24.562 1 70.25 17 ALA B O 1
ATOM 2942 N N . GLN B 1 18 ? -16.984 4.723 22.859 1 69.06 18 GLN B N 1
ATOM 2943 C CA . GLN B 1 18 ? -15.992 3.857 22.25 1 69.06 18 GLN B CA 1
ATOM 2944 C C . GLN B 1 18 ? -15.086 4.648 21.297 1 69.06 18 GLN B C 1
ATOM 2946 O O . GLN B 1 18 ? -13.898 4.336 21.172 1 69.06 18 GLN B O 1
ATOM 2951 N N . SER B 1 19 ? -15.625 5.562 20.766 1 75.31 19 SER B N 1
ATOM 2952 C CA . SER B 1 19 ? -14.867 6.41 19.844 1 75.31 19 SER B CA 1
ATOM 2953 C C . SER B 1 19 ? -14.492 7.734 20.5 1 75.31 19 SER B C 1
ATOM 2955 O O . SER B 1 19 ? -15.227 8.719 20.391 1 75.31 19 SER B O 1
ATOM 2957 N N . LYS B 1 20 ? -13.398 7.684 21.281 1 86.62 20 LYS B N 1
ATOM 2958 C CA . LYS B 1 20 ? -12.992 8.844 22.062 1 86.62 20 LYS B CA 1
ATOM 2959 C C . LYS B 1 20 ? -11.477 9.055 21.984 1 86.62 20 LYS B C 1
ATOM 2961 O O . LYS B 1 20 ? -10.711 8.094 22.094 1 86.62 20 LYS B O 1
ATOM 2966 N N . VAL B 1 21 ? -11.062 10.203 21.625 1 92.81 21 VAL B N 1
ATOM 2967 C CA . VAL B 1 21 ? -9.656 10.602 21.656 1 92.81 21 VAL B CA 1
ATOM 2968 C C . VAL B 1 21 ? -9.461 11.711 22.688 1 92.81 21 VAL B C 1
ATOM 2970 O O . VAL B 1 21 ? -9.969 12.82 22.516 1 92.81 21 VAL B O 1
ATOM 2973 N N . ASN B 1 22 ? -8.703 11.43 23.641 1 92.38 22 ASN B N 1
ATOM 2974 C CA . ASN B 1 22 ? -8.648 12.281 24.828 1 92.38 22 ASN B CA 1
ATOM 2975 C C . ASN B 1 22 ? -7.477 13.258 24.75 1 92.38 22 ASN B C 1
ATOM 2977 O O . ASN B 1 22 ? -6.391 12.898 24.297 1 92.38 22 ASN B O 1
ATOM 2981 N N . ASN B 1 23 ? -7.812 14.5 25.141 1 93.25 23 ASN B N 1
ATOM 2982 C CA . ASN B 1 23 ? -6.801 15.5 25.469 1 93.25 23 ASN B CA 1
ATOM 2983 C C . ASN B 1 23 ? -5.805 15.688 24.328 1 93.25 23 ASN B C 1
ATOM 2985 O O . ASN B 1 23 ? -4.598 15.578 24.531 1 93.25 23 ASN B O 1
ATOM 2989 N N . VAL B 1 24 ? -6.32 15.938 23.219 1 95.19 24 VAL B N 1
ATOM 2990 C CA . VAL B 1 24 ? -5.492 16.109 22.031 1 95.19 24 VAL B CA 1
ATOM 2991 C C . VAL B 1 24 ? -5.043 17.578 21.922 1 95.19 24 VAL B C 1
ATOM 2993 O O . VAL B 1 24 ? -5.863 18.484 22.016 1 95.19 24 VAL B O 1
ATOM 2996 N N . SER B 1 25 ? -3.799 17.781 21.812 1 96.56 25 SER B N 1
ATOM 2997 C CA . SER B 1 25 ? -3.223 19.078 21.484 1 96.56 25 SER B CA 1
ATOM 2998 C C . SER B 1 25 ? -2.338 18.984 20.234 1 96.56 25 SER B C 1
ATOM 3000 O O . SER B 1 25 ? -1.473 18.109 20.156 1 96.56 25 SER B O 1
ATOM 3002 N N . LEU B 1 26 ? -2.6 19.766 19.266 1 95.69 26 LEU B N 1
ATOM 3003 C CA . LEU B 1 26 ? -1.749 19.859 18.094 1 95.69 26 LEU B CA 1
ATOM 3004 C C . LEU B 1 26 ? -1.871 21.234 17.438 1 95.69 26 LEU B C 1
ATOM 3006 O O . LEU B 1 26 ? -2.844 21.953 17.672 1 95.69 26 LEU B O 1
ATOM 3010 N N . THR B 1 27 ? -0.88 21.594 16.703 1 96.62 27 THR B N 1
ATOM 3011 C CA . THR B 1 27 ? -0.842 22.891 16.062 1 96.62 27 THR B CA 1
ATOM 3012 C C . THR B 1 27 ? -0.431 22.766 14.594 1 96.62 27 THR B C 1
ATOM 3014 O O . THR B 1 27 ? 0.417 21.938 14.258 1 96.62 27 THR B O 1
ATOM 3017 N N . ILE B 1 28 ? -1.11 23.422 13.805 1 96.94 28 ILE B N 1
ATOM 3018 C CA . ILE B 1 28 ? -0.647 23.672 12.445 1 96.94 28 ILE B CA 1
ATOM 3019 C C . ILE B 1 28 ? -0.088 25.094 12.344 1 96.94 28 ILE B C 1
ATOM 3021 O O . ILE B 1 28 ? -0.833 26.062 12.461 1 96.94 28 ILE B O 1
ATOM 3025 N N . GLU B 1 29 ? 1.173 25.156 12.117 1 93.81 29 GLU B N 1
ATOM 3026 C CA . GLU B 1 29 ? 1.864 26.438 12.234 1 93.81 29 GLU B CA 1
ATOM 3027 C C . GLU B 1 29 ? 1.584 27.328 11.023 1 93.81 29 GLU B C 1
ATOM 3029 O O . GLU B 1 29 ? 1.242 28.5 11.18 1 93.81 29 GLU B O 1
ATOM 3034 N N . ASN B 1 30 ? 1.652 26.719 9.844 1 93.31 30 ASN B N 1
ATOM 3035 C CA . ASN B 1 30 ? 1.63 27.562 8.656 1 93.31 30 ASN B CA 1
ATOM 3036 C C . ASN B 1 30 ? 0.441 27.234 7.758 1 93.31 30 ASN B C 1
ATOM 3038 O O . ASN B 1 30 ? 0.043 26.062 7.648 1 93.31 30 ASN B O 1
ATOM 3042 N N . GLN B 1 31 ? -0.004 28.375 7.168 1 92.75 31 GLN B N 1
ATOM 3043 C CA . GLN B 1 31 ? -0.963 28.156 6.09 1 92.75 31 GLN B CA 1
ATOM 3044 C C . GLN B 1 31 ? -0.361 27.312 4.973 1 92.75 31 GLN B C 1
ATOM 3046 O O . GLN B 1 31 ? 0.802 27.484 4.609 1 92.75 31 GLN B O 1
ATOM 3051 N N . GLY B 1 32 ? -1.159 26.375 4.523 1 93.44 32 GLY B N 1
ATOM 3052 C CA . GLY B 1 32 ? -0.684 25.531 3.443 1 93.44 32 GLY B CA 1
ATOM 3053 C C . GLY B 1 32 ? -0.125 24.203 3.93 1 93.44 32 GLY B C 1
ATOM 3054 O O . GLY B 1 32 ? 0.093 23.281 3.133 1 93.44 32 GLY B O 1
ATOM 3055 N N . ASP B 1 33 ? 0.013 24.047 5.254 1 95.5 33 ASP B N 1
ATOM 3056 C CA . ASP B 1 33 ? 0.524 22.781 5.793 1 95.5 33 ASP B CA 1
ATOM 3057 C C . ASP B 1 33 ? -0.507 21.672 5.656 1 95.5 33 ASP B C 1
ATOM 3059 O O . ASP B 1 33 ? -1.708 21.906 5.809 1 95.5 33 ASP B O 1
ATOM 3063 N N . ILE B 1 34 ? 0.013 20.562 5.348 1 97.19 34 ILE B N 1
ATOM 3064 C CA . ILE B 1 34 ? -0.82 19.375 5.273 1 97.19 34 ILE B CA 1
ATOM 3065 C C . ILE B 1 34 ? -0.502 18.453 6.449 1 97.19 34 ILE B C 1
ATOM 3067 O O . ILE B 1 34 ? 0.638 18 6.609 1 97.19 34 ILE B O 1
ATOM 3071 N N . VAL B 1 35 ? -1.511 18.203 7.234 1 98 35 VAL B N 1
ATOM 3072 C CA . VAL B 1 35 ? -1.344 17.328 8.391 1 98 35 VAL B CA 1
ATOM 3073 C C . VAL B 1 35 ? -2.119 16.031 8.18 1 98 35 VAL B C 1
ATOM 3075 O O . VAL B 1 35 ? -3.297 16.062 7.809 1 98 35 VAL B O 1
ATOM 3078 N N . CYS B 1 36 ? -1.444 14.906 8.375 1 97.88 36 CYS B N 1
ATOM 3079 C CA . CYS B 1 36 ? -2.111 13.617 8.281 1 97.88 36 CYS B CA 1
ATOM 3080 C C . CYS B 1 36 ? -2.225 12.961 9.656 1 97.88 36 CYS B C 1
ATOM 3082 O O . CYS B 1 36 ? -1.253 12.922 10.414 1 97.88 36 CYS B O 1
ATOM 3084 N N . LEU B 1 37 ? -3.393 12.57 9.977 1 97.25 37 LEU B N 1
ATOM 3085 C CA . LEU B 1 37 ? -3.641 11.82 11.203 1 97.25 37 LEU B CA 1
ATOM 3086 C C . LEU B 1 37 ? -3.852 10.336 10.906 1 97.25 37 LEU B C 1
ATOM 3088 O O . LEU B 1 37 ? -4.738 9.977 10.125 1 97.25 37 LEU B O 1
ATOM 3092 N N . LEU B 1 38 ? -3 9.539 11.555 1 94.75 38 LEU B N 1
ATOM 3093 C CA . LEU B 1 38 ? -3.021 8.094 11.375 1 94.75 38 LEU B CA 1
ATOM 3094 C C . LEU B 1 38 ? -3.533 7.395 12.625 1 94.75 38 LEU B C 1
ATOM 3096 O O . LEU B 1 38 ? -3.311 7.867 13.742 1 94.75 38 LEU B O 1
ATOM 3100 N N . GLY B 1 39 ? -4.164 6.27 12.469 1 90.19 39 GLY B N 1
ATOM 3101 C CA . GLY B 1 39 ? -4.68 5.438 13.547 1 90.19 39 GLY B CA 1
ATOM 3102 C C . GLY B 1 39 ? -5.535 4.285 13.047 1 90.19 39 GLY B C 1
ATOM 3103 O O . GLY B 1 39 ? -5.914 4.246 11.883 1 90.19 39 GLY B O 1
ATOM 3104 N N . PRO B 1 40 ? -5.762 3.34 13.945 1 84.12 40 PRO B N 1
ATOM 3105 C CA . PRO B 1 40 ? -6.594 2.199 13.555 1 84.12 40 PRO B CA 1
ATOM 3106 C C . PRO B 1 40 ? -8.039 2.594 13.258 1 84.12 40 PRO B C 1
ATOM 3108 O O . PRO B 1 40 ? -8.469 3.688 13.625 1 84.12 40 PRO B O 1
ATOM 3111 N N . SER B 1 41 ? -8.695 1.721 12.594 1 78.19 41 SER B N 1
ATOM 3112 C CA . SER B 1 41 ? -10.102 1.957 12.289 1 78.19 41 SER B CA 1
ATOM 3113 C C . SER B 1 41 ? -10.93 2.057 13.57 1 78.19 41 SER B C 1
ATOM 3115 O O . SER B 1 41 ? -10.711 1.298 14.516 1 78.19 41 SER B O 1
ATOM 3117 N N . GLY B 1 42 ? -11.766 2.957 13.594 1 78.56 42 GLY B N 1
ATOM 3118 C CA . GLY B 1 42 ? -12.727 3.07 14.68 1 78.56 42 GLY B CA 1
ATOM 3119 C C . GLY B 1 42 ? -12.172 3.818 15.883 1 78.56 42 GLY B C 1
ATOM 3120 O O . GLY B 1 42 ? -12.883 4.012 16.875 1 78.56 42 GLY B O 1
ATOM 3121 N N . ILE B 1 43 ? -11.016 4.348 15.797 1 84.56 43 ILE B N 1
ATOM 3122 C CA . ILE B 1 43 ? -10.367 4.922 16.969 1 84.56 43 ILE B CA 1
ATOM 3123 C C . ILE B 1 43 ? -10.898 6.332 17.219 1 84.56 43 ILE B C 1
ATOM 3125 O O . ILE B 1 43 ? -10.656 6.918 18.266 1 84.56 43 ILE B O 1
ATOM 3129 N N . GLY B 1 44 ? -11.562 6.922 16.188 1 88.06 44 GLY B N 1
ATOM 3130 C CA . GLY B 1 44 ? -12.141 8.242 16.391 1 88.06 44 GLY B CA 1
ATOM 3131 C C . GLY B 1 44 ? -11.594 9.289 15.438 1 88.06 44 GLY B C 1
ATOM 3132 O O . GLY B 1 44 ? -11.789 10.484 15.641 1 88.06 44 GLY B O 1
ATOM 3133 N N . LYS B 1 45 ? -10.875 8.945 14.414 1 90.5 45 LYS B N 1
ATOM 3134 C CA . LYS B 1 45 ? -10.281 9.883 13.469 1 90.5 45 LYS B CA 1
ATOM 3135 C C . LYS B 1 45 ? -11.352 10.734 12.789 1 90.5 45 LYS B C 1
ATOM 3137 O O . LYS B 1 45 ? -11.195 11.945 12.648 1 90.5 45 LYS B O 1
ATOM 3142 N N . THR B 1 46 ? -12.461 10.07 12.445 1 89.94 46 THR B N 1
ATOM 3143 C CA . THR B 1 46 ? -13.578 10.773 11.82 1 89.94 46 THR B CA 1
ATOM 3144 C C . THR B 1 46 ? -14.18 11.789 12.789 1 89.94 46 THR B C 1
ATOM 3146 O O . THR B 1 46 ? -14.539 12.906 12.391 1 89.94 46 THR B O 1
ATOM 3149 N N . THR B 1 47 ? -14.258 11.469 14.023 1 92.38 47 THR B N 1
ATOM 3150 C CA . THR B 1 47 ? -14.797 12.359 15.047 1 92.38 47 THR B CA 1
ATOM 3151 C C . THR B 1 47 ? -13.945 13.617 15.172 1 92.38 47 THR B C 1
ATOM 3153 O O . THR B 1 47 ? -14.477 14.711 15.383 1 92.38 47 THR B O 1
ATOM 3156 N N . ILE B 1 48 ? -12.703 13.453 15.047 1 95.06 48 ILE B N 1
ATOM 3157 C CA . ILE B 1 48 ? -11.805 14.594 15.109 1 95.06 48 ILE B CA 1
ATOM 3158 C C . ILE B 1 48 ? -12.156 15.586 14 1 95.06 48 ILE B C 1
ATOM 3160 O O . ILE B 1 48 ? -12.344 16.781 14.266 1 95.06 48 ILE B O 1
ATOM 3164 N N . LEU B 1 49 ? -12.297 15.094 12.789 1 96.12 49 LEU B N 1
ATOM 3165 C CA . LEU B 1 49 ? -12.602 15.953 11.648 1 96.12 49 LEU B CA 1
ATOM 3166 C C . LEU B 1 49 ? -13.969 16.609 11.812 1 96.12 49 LEU B C 1
ATOM 3168 O O . LEU B 1 49 ? -14.117 17.812 11.57 1 96.12 49 LEU B O 1
ATOM 3172 N N . ARG B 1 50 ? -14.93 15.883 12.266 1 94.56 50 ARG B N 1
ATOM 3173 C CA . ARG B 1 50 ? -16.281 16.391 12.43 1 94.56 50 ARG B CA 1
ATOM 3174 C C . ARG B 1 50 ? -16.344 17.484 13.5 1 94.56 50 ARG B C 1
ATOM 3176 O O . ARG B 1 50 ? -17.062 18.469 13.352 1 94.56 50 ARG B O 1
ATOM 3183 N N . THR B 1 51 ? -15.602 17.297 14.5 1 95.25 51 THR B N 1
ATOM 3184 C CA . THR B 1 51 ? -15.547 18.281 15.57 1 95.25 51 THR B CA 1
ATOM 3185 C C . THR B 1 51 ? -14.906 19.578 15.086 1 95.25 51 THR B C 1
ATOM 3187 O O . THR B 1 51 ? -15.406 20.672 15.367 1 95.25 51 THR B O 1
ATOM 3190 N N . ILE B 1 52 ? -13.828 19.438 14.352 1 96.5 52 ILE B N 1
ATOM 3191 C CA . ILE B 1 52 ? -13.164 20.609 13.805 1 96.5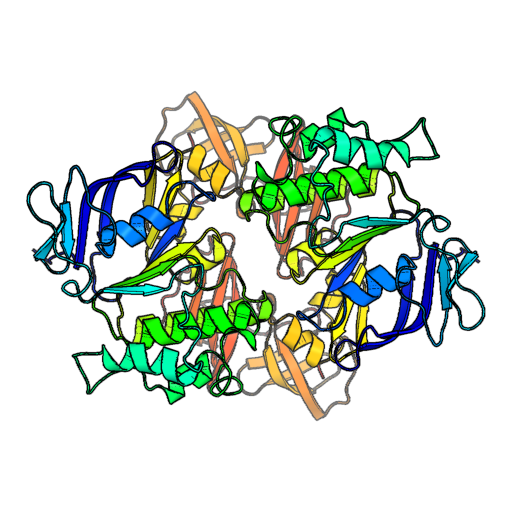 52 ILE B CA 1
ATOM 3192 C C . ILE B 1 52 ? -14.102 21.344 12.844 1 96.5 52 ILE B C 1
ATOM 3194 O O . ILE B 1 52 ? -14.172 22.562 12.852 1 96.5 52 ILE B O 1
ATOM 3198 N N . ALA B 1 53 ? -14.883 20.578 12.125 1 95.56 53 ALA B N 1
ATOM 3199 C CA . ALA B 1 53 ? -15.82 21.125 11.156 1 95.56 53 ALA B CA 1
ATOM 3200 C C . ALA B 1 53 ? -17.016 21.766 11.859 1 95.56 53 ALA B C 1
ATOM 3202 O O . ALA B 1 53 ? -17.797 22.5 11.234 1 95.56 53 ALA B O 1
ATOM 3203 N N . GLY B 1 54 ? -17.219 21.453 13.102 1 94.94 54 GLY B N 1
ATOM 3204 C CA . GLY B 1 54 ? -18.312 22.016 13.867 1 94.94 54 GLY B CA 1
ATOM 3205 C C . GLY B 1 54 ? -19.547 21.141 13.898 1 94.94 54 GLY B C 1
ATOM 3206 O O . GLY B 1 54 ? -20.609 21.562 14.359 1 94.94 54 GLY B O 1
ATOM 3207 N N . LEU B 1 55 ? -19.406 19.938 13.43 1 93.75 55 LEU B N 1
ATOM 3208 C CA . LEU B 1 55 ? -20.531 19 13.383 1 93.75 55 LEU B CA 1
ATOM 3209 C C . LEU B 1 55 ? -20.719 18.312 14.727 1 93.75 55 LEU B C 1
ATOM 3211 O O . LEU B 1 55 ? -21.75 17.703 14.984 1 93.75 55 LEU B O 1
ATOM 3215 N N . GLU B 1 56 ? -19.688 18.344 15.539 1 92.31 56 GLU B N 1
ATOM 3216 C CA . GLU B 1 56 ? -19.719 17.844 16.906 1 92.31 56 GLU B CA 1
ATOM 3217 C C . GLU B 1 56 ? -19.219 18.891 17.891 1 92.31 56 GLU B C 1
ATOM 3219 O O . GLU B 1 56 ? -18.25 19.609 17.609 1 92.31 56 GLU B O 1
ATOM 3224 N N . LYS B 1 57 ? -19.812 18.984 19.047 1 92.38 57 LYS B N 1
ATOM 3225 C CA . LYS B 1 57 ? -19.406 19.953 20.062 1 92.38 57 LYS B CA 1
ATOM 3226 C C . LYS B 1 57 ? -18.328 19.359 20.969 1 92.38 57 LYS B C 1
ATOM 3228 O O . LYS B 1 57 ? -18.219 18.141 21.094 1 92.38 57 LYS B O 1
ATOM 3233 N N . ILE B 1 58 ? -17.594 20.266 21.531 1 93.38 58 ILE B N 1
ATOM 3234 C CA . ILE B 1 58 ? -16.578 19.812 22.469 1 93.38 58 ILE B CA 1
ATOM 3235 C C . ILE B 1 58 ? -17 20.125 23.906 1 93.38 58 ILE B C 1
ATOM 3237 O O . ILE B 1 58 ? -17.75 21.094 24.125 1 93.38 58 ILE B O 1
ATOM 3241 N N . GLN B 1 59 ? -16.516 19.281 24.781 1 87.81 59 GLN B N 1
ATOM 3242 C CA . GLN B 1 59 ? -16.844 19.484 26.188 1 87.81 59 GLN B CA 1
ATOM 3243 C C . GLN B 1 59 ? -15.758 20.297 26.891 1 87.81 59 GLN B C 1
ATOM 3245 O O . GLN B 1 59 ? -16.031 20.953 27.891 1 87.81 59 GLN B O 1
ATOM 3250 N N . SER B 1 60 ? -14.602 20.156 26.422 1 90 60 SER B N 1
ATOM 3251 C CA . SER B 1 60 ? -13.469 20.875 27.016 1 90 60 SER B CA 1
ATOM 3252 C C . SER B 1 60 ? -12.383 21.156 25.969 1 90 60 SER B C 1
ATOM 3254 O O . SER B 1 60 ? -12.383 20.547 24.891 1 90 60 SER B O 1
ATOM 3256 N N . GLY B 1 61 ? -11.586 22.141 26.312 1 94.44 61 GLY B N 1
ATOM 3257 C CA . GLY B 1 61 ? -10.523 22.547 25.391 1 94.44 61 GLY B CA 1
ATOM 3258 C C . GLY B 1 61 ? -10.953 23.641 24.422 1 94.44 61 GLY B C 1
ATOM 3259 O O . GLY B 1 61 ? -11.945 24.328 24.672 1 94.44 61 GLY B O 1
ATOM 3260 N N . LYS B 1 62 ? -10.047 23.844 23.453 1 96.94 62 LYS B N 1
ATOM 3261 C CA . LYS B 1 62 ? -10.344 24.906 22.5 1 96.94 62 LYS B CA 1
ATOM 3262 C C . LYS B 1 62 ? -9.781 24.578 21.125 1 96.94 62 LYS B C 1
ATOM 3264 O O . LYS B 1 62 ? -8.727 23.953 21.016 1 96.94 62 LYS B O 1
ATOM 3269 N N . ILE B 1 63 ? -10.523 24.984 20.156 1 97.25 63 ILE B N 1
ATOM 3270 C CA . ILE B 1 63 ? -10.07 24.953 18.766 1 97.25 63 ILE B CA 1
ATOM 3271 C C . ILE B 1 63 ? -10.031 26.375 18.219 1 97.25 63 ILE B C 1
ATOM 3273 O O . ILE B 1 63 ? -11.047 27.078 18.219 1 97.25 63 ILE B O 1
ATOM 3277 N N . ILE B 1 64 ? -8.875 26.781 17.812 1 96.94 64 ILE B N 1
ATOM 3278 C CA . ILE B 1 64 ? -8.672 28.141 17.312 1 96.94 64 ILE B CA 1
ATOM 3279 C C . ILE B 1 64 ? -8.164 28.094 15.875 1 96.94 64 ILE B C 1
ATOM 3281 O O . ILE B 1 64 ? -7.188 27.406 15.578 1 96.94 64 ILE B O 1
ATOM 3285 N N . LEU B 1 65 ? -8.844 28.719 14.969 1 95.94 65 LEU B N 1
ATOM 3286 C CA . LEU B 1 65 ? -8.445 28.828 13.57 1 95.94 65 LEU B CA 1
ATOM 3287 C C . LEU B 1 65 ? -8.195 30.281 13.188 1 95.94 65 LEU B C 1
ATOM 3289 O O . LEU B 1 65 ? -9.078 31.125 13.336 1 95.94 65 LEU B O 1
ATOM 3293 N N . LYS B 1 66 ? -7.004 30.609 12.734 1 93.81 66 LYS B N 1
ATOM 3294 C CA . LYS B 1 66 ? -6.633 31.969 12.367 1 93.81 66 LYS B CA 1
ATOM 3295 C C . LYS B 1 66 ? -6.996 32.969 13.477 1 93.81 66 LYS B C 1
ATOM 3297 O O . LYS B 1 66 ? -7.656 33.969 13.227 1 93.81 66 LYS B O 1
ATOM 3302 N N . ASN B 1 67 ? -6.703 32.594 14.656 1 92.31 67 ASN B N 1
ATOM 3303 C CA . ASN B 1 67 ? -6.852 33.406 15.859 1 92.31 67 ASN B CA 1
ATOM 3304 C C . ASN B 1 67 ? -8.32 33.594 16.234 1 92.31 67 ASN B C 1
ATOM 3306 O O . ASN B 1 67 ? -8.648 34.469 17.047 1 92.31 67 ASN B O 1
ATOM 3310 N N . LYS B 1 68 ? -9.156 32.844 15.641 1 94.25 68 LYS B N 1
ATOM 3311 C CA . LYS B 1 68 ? -10.57 32.844 16 1 94.25 68 LYS B CA 1
ATOM 3312 C C . LYS B 1 68 ? -10.969 31.547 16.703 1 94.25 68 LYS B C 1
ATOM 3314 O O . LYS B 1 68 ? -10.688 30.453 16.203 1 94.25 68 LYS B O 1
ATOM 3319 N N . ILE B 1 69 ? -11.609 31.719 17.797 1 96 69 ILE B N 1
ATOM 3320 C CA . ILE B 1 69 ? -12.086 30.547 18.531 1 96 69 ILE B CA 1
ATOM 3321 C C . ILE B 1 69 ? -13.281 29.922 17.812 1 96 69 ILE B C 1
ATOM 3323 O O . ILE B 1 69 ? -14.305 30.594 17.625 1 96 69 ILE B O 1
ATOM 3327 N N . LEU B 1 70 ? -13.117 28.719 17.375 1 96.75 70 LEU B N 1
ATOM 3328 C CA . LEU B 1 70 ? -14.203 28.016 16.703 1 96.75 70 LEU B CA 1
ATOM 3329 C C . LEU B 1 70 ? -15.055 27.25 17.703 1 96.75 70 LEU B C 1
ATOM 3331 O O . LEU B 1 70 ? -16.281 27.188 17.562 1 96.75 70 LEU B O 1
ATOM 3335 N N . SER B 1 71 ? -14.344 26.609 18.578 1 96.19 71 SER B N 1
ATOM 3336 C CA . SER B 1 71 ? -15.016 25.797 19.594 1 96.19 71 SER B CA 1
ATOM 3337 C C . SER B 1 71 ? -14.328 25.906 20.938 1 96.19 71 SER B C 1
ATOM 3339 O O . SER B 1 71 ? -13.102 25.984 21.016 1 96.19 71 SER B O 1
ATOM 3341 N N . SER B 1 72 ? -15.047 26.016 21.969 1 95.69 72 SER B N 1
ATOM 3342 C CA . SER B 1 72 ? -14.656 25.969 23.375 1 95.69 72 SER B CA 1
ATOM 3343 C C . SER B 1 72 ? -15.82 25.516 24.25 1 95.69 72 SER B C 1
ATOM 3345 O O . SER B 1 72 ? -16.844 25.062 23.75 1 95.69 72 SER B O 1
ATOM 3347 N N . ASP B 1 73 ? -15.586 25.531 25.547 1 89.94 73 ASP B N 1
ATOM 3348 C CA . ASP B 1 73 ? -16.672 25.219 26.469 1 89.94 73 ASP B CA 1
ATOM 3349 C C . ASP B 1 73 ? -17.781 26.281 26.391 1 89.94 73 ASP B C 1
ATOM 3351 O O . ASP B 1 73 ? -18.938 26.016 26.719 1 89.94 73 ASP B O 1
ATOM 3355 N N . LYS B 1 74 ? -17.484 27.406 25.906 1 92 74 LYS B N 1
ATOM 3356 C CA . LYS B 1 74 ? -18.422 28.531 25.906 1 92 74 LYS B CA 1
ATOM 3357 C C . LYS B 1 74 ? -18.828 28.906 24.484 1 92 74 LYS B C 1
ATOM 3359 O O . LYS B 1 74 ? -19.828 29.578 24.281 1 92 74 LYS B O 1
ATOM 3364 N N . THR B 1 75 ? -18 28.531 23.562 1 93.75 75 THR B N 1
ATOM 3365 C CA . THR B 1 75 ? -18.188 29 22.203 1 93.75 75 THR B CA 1
ATOM 3366 C C . THR B 1 75 ? -18.297 27.828 21.234 1 93.75 75 THR B C 1
ATOM 3368 O O . THR B 1 75 ? -17.562 26.844 21.344 1 93.75 75 THR B O 1
ATOM 3371 N N . HIS B 1 76 ? -19.219 27.922 20.297 1 96.06 76 HIS B N 1
ATOM 3372 C CA . HIS B 1 76 ? -19.375 26.969 19.203 1 96.06 76 HIS B CA 1
ATOM 3373 C C . HIS B 1 76 ? -19.828 27.688 17.922 1 96.06 76 HIS B C 1
ATOM 3375 O O . HIS B 1 76 ? -21 28.062 17.797 1 96.06 76 HIS B O 1
ATOM 3381 N N . ILE B 1 77 ? -18.938 27.875 17.047 1 95.88 77 ILE B N 1
ATOM 3382 C CA . ILE B 1 77 ? -19.297 28.438 15.742 1 95.88 77 ILE B CA 1
ATOM 3383 C C . ILE B 1 77 ? -19.859 27.344 14.844 1 95.88 77 ILE B C 1
ATOM 3385 O O . ILE B 1 77 ? -19.266 26.266 14.703 1 95.88 77 ILE B O 1
ATOM 3389 N N . GLU B 1 78 ? -20.953 27.609 14.258 1 94.88 78 GLU B N 1
ATOM 3390 C CA . GLU B 1 78 ? -21.609 26.625 13.414 1 94.88 78 GLU B CA 1
ATOM 3391 C C . GLU B 1 78 ? -20.812 26.344 12.148 1 94.88 78 GLU B C 1
ATOM 3393 O O . GLU B 1 78 ? -20.047 27.203 11.688 1 94.88 78 GLU B O 1
ATOM 3398 N N . PRO B 1 79 ? -20.953 25.109 11.586 1 92.88 79 PRO B N 1
ATOM 3399 C CA . PRO B 1 79 ? -20.156 24.688 10.43 1 92.88 79 PRO B CA 1
ATOM 3400 C C . PRO B 1 79 ? -20.203 25.703 9.281 1 92.88 79 PRO B C 1
ATOM 3402 O O . PRO B 1 79 ? -19.172 26 8.672 1 92.88 79 PRO B O 1
ATOM 3405 N N . GLU B 1 80 ? -21.375 26.266 9.047 1 89.31 80 GLU B N 1
ATOM 3406 C CA . GLU B 1 80 ? -21.562 27.141 7.898 1 89.31 80 GLU B CA 1
ATOM 3407 C C . GLU B 1 80 ? -20.781 28.453 8.062 1 89.31 80 GLU B C 1
ATOM 3409 O O . GLU B 1 80 ? -20.562 29.172 7.094 1 89.31 80 GLU B O 1
ATOM 3414 N N . ASN B 1 81 ? -20.328 28.703 9.266 1 91.5 81 ASN B N 1
ATOM 3415 C CA . ASN B 1 81 ? -19.641 29.969 9.547 1 91.5 81 ASN B CA 1
ATOM 3416 C C . ASN B 1 81 ? -18.141 29.75 9.773 1 91.5 81 ASN B C 1
ATOM 3418 O O . ASN B 1 81 ? -17.438 30.672 10.18 1 91.5 81 ASN B O 1
ATOM 3422 N N . ARG B 1 82 ? -17.609 28.531 9.492 1 93.12 82 ARG B N 1
ATOM 3423 C CA . ARG B 1 82 ? -16.219 28.234 9.789 1 93.12 82 ARG B CA 1
ATOM 3424 C C . ARG B 1 82 ? -15.352 28.359 8.539 1 93.12 82 ARG B C 1
ATOM 3426 O O . ARG B 1 82 ? -14.125 28.406 8.633 1 93.12 82 ARG B O 1
ATOM 3433 N N . ASN B 1 83 ? -15.977 28.406 7.395 1 90.88 83 ASN B N 1
ATOM 3434 C CA . ASN B 1 83 ? -15.266 28.344 6.125 1 90.88 83 ASN B CA 1
ATOM 3435 C C . ASN B 1 83 ? -14.336 27.141 6.055 1 90.88 83 ASN B C 1
ATOM 3437 O O . ASN B 1 83 ? -13.164 27.266 5.699 1 90.88 83 ASN B O 1
ATOM 3441 N N . ILE B 1 84 ? -14.805 26.047 6.512 1 92.94 84 ILE B N 1
ATOM 3442 C CA . ILE B 1 84 ? -14.133 24.75 6.477 1 92.94 84 ILE B CA 1
ATOM 3443 C C . ILE B 1 84 ? -14.891 23.797 5.551 1 92.94 84 ILE B C 1
ATOM 3445 O O . ILE B 1 84 ? -16.125 23.797 5.543 1 92.94 84 ILE B O 1
ATOM 3449 N N . SER B 1 85 ? -14.125 23.141 4.707 1 92.44 85 SER B N 1
ATOM 3450 C CA . SER B 1 85 ? -14.711 22.109 3.857 1 92.44 85 SER B CA 1
ATOM 3451 C C . SER B 1 85 ? -14.273 20.719 4.301 1 92.44 85 SER B C 1
ATOM 3453 O O . SER B 1 85 ? -13.148 20.547 4.773 1 92.44 85 SER B O 1
ATOM 3455 N N . MET B 1 86 ? -15.195 19.812 4.145 1 91.88 86 MET B N 1
ATOM 3456 C CA . MET B 1 86 ? -14.898 18.453 4.566 1 91.88 86 MET B CA 1
ATOM 3457 C C . MET B 1 86 ? -15.289 17.453 3.482 1 91.88 86 MET B C 1
ATOM 3459 O O . MET B 1 86 ? -16.391 17.5 2.943 1 91.88 86 MET B O 1
ATOM 3463 N N . GLY B 1 87 ? -14.289 16.641 3.09 1 91.19 87 GLY B N 1
ATOM 3464 C CA . GLY B 1 87 ? -14.57 15.461 2.287 1 91.19 87 GLY B CA 1
ATOM 3465 C C . GLY B 1 87 ? -14.875 14.227 3.123 1 91.1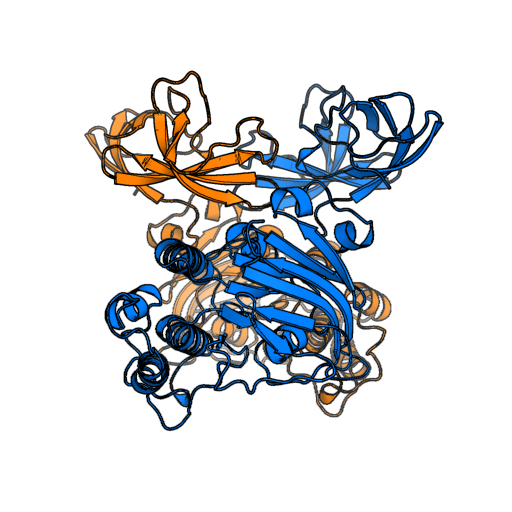9 87 GLY B C 1
ATOM 3466 O O . GLY B 1 87 ? -13.984 13.672 3.766 1 91.19 87 GLY B O 1
ATOM 3467 N N . PHE B 1 88 ? -16.109 13.734 2.979 1 84.56 88 PHE B N 1
ATOM 3468 C CA . PHE B 1 88 ? -16.594 12.648 3.83 1 84.56 88 PHE B CA 1
ATOM 3469 C C . PHE B 1 88 ? -16.172 11.297 3.27 1 84.56 88 PHE B C 1
ATOM 3471 O O . PHE B 1 88 ? -16.031 11.133 2.055 1 84.56 88 PHE B O 1
ATOM 3478 N N . GLN B 1 89 ? -16.047 10.359 4.152 1 79.44 89 GLN B N 1
ATOM 3479 C CA . GLN B 1 89 ? -15.695 9 3.775 1 79.44 89 GLN B CA 1
ATOM 3480 C C . GLN B 1 89 ? -16.766 8.375 2.889 1 79.44 89 GLN B C 1
ATOM 3482 O O . GLN B 1 89 ? -16.453 7.629 1.955 1 79.44 89 GLN B O 1
ATOM 3487 N N . ASP B 1 90 ? -17.984 8.672 3.158 1 78.88 90 ASP B N 1
ATOM 3488 C CA . ASP B 1 90 ? -19.094 8.094 2.389 1 78.88 90 ASP B CA 1
ATOM 3489 C C . ASP B 1 90 ? -19.406 8.945 1.16 1 78.88 90 ASP B C 1
ATOM 3491 O O . ASP B 1 90 ? -20.375 8.68 0.447 1 78.88 90 ASP B O 1
ATOM 3495 N N . ASN B 1 91 ? -18.594 9.93 0.896 1 84.69 91 ASN B N 1
ATOM 3496 C CA . ASN B 1 91 ? -18.641 10.82 -0.262 1 84.69 91 ASN B CA 1
ATOM 3497 C C . ASN B 1 91 ? -19.797 11.82 -0.147 1 84.69 91 ASN B C 1
ATOM 3499 O O . ASN B 1 91 ? -19.656 12.969 -0.566 1 84.69 91 ASN B O 1
ATOM 3503 N N . SER B 1 92 ? -20.906 11.391 0.453 1 85.81 92 SER B N 1
ATOM 3504 C CA . SER B 1 92 ? -22.062 12.25 0.729 1 85.81 92 SER B CA 1
ATOM 3505 C C . SER B 1 92 ? -22.453 13.062 -0.502 1 85.81 92 SER B C 1
ATOM 3507 O O . SER B 1 92 ? -22.609 14.281 -0.423 1 85.81 92 SER B O 1
ATOM 3509 N N . LEU B 1 93 ? -22.5 12.445 -1.646 1 91.12 93 LEU B N 1
ATOM 3510 C CA . LEU B 1 93 ? -22.969 13.117 -2.855 1 91.12 93 LEU B CA 1
ATOM 3511 C C . LEU B 1 93 ? -24.484 13.266 -2.852 1 91.12 93 LEU B C 1
ATOM 3513 O O . LEU B 1 93 ? -25.203 12.359 -2.412 1 91.12 93 LEU B O 1
ATOM 3517 N N . PHE B 1 94 ? -24.891 14.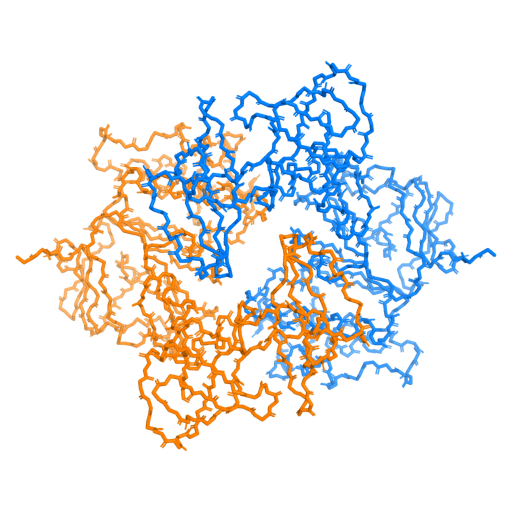422 -3.34 1 91.38 94 PHE B N 1
ATOM 3518 C CA . PHE B 1 94 ? -26.328 14.602 -3.496 1 91.38 94 PHE B CA 1
ATOM 3519 C C . PHE B 1 94 ? -26.875 13.672 -4.57 1 91.38 94 PHE B C 1
ATOM 3521 O O . PHE B 1 94 ? -26.5 13.781 -5.742 1 91.38 94 PHE B O 1
ATOM 3528 N N . PRO B 1 95 ? -27.75 12.844 -4.191 1 91.69 95 PRO B N 1
ATOM 3529 C CA . PRO B 1 95 ? -28.219 11.82 -5.129 1 91.69 95 PRO B CA 1
ATOM 3530 C C . PRO B 1 95 ? -28.969 12.406 -6.32 1 91.69 95 PRO B C 1
ATOM 3532 O O . PRO B 1 95 ? -29 11.797 -7.391 1 91.69 95 PRO B O 1
ATOM 3535 N N . HIS B 1 96 ? -29.562 13.609 -6.117 1 93.5 96 HIS B N 1
ATOM 3536 C CA . HIS B 1 96 ? -30.406 14.195 -7.152 1 93.5 96 HIS B CA 1
ATOM 3537 C C . HIS B 1 96 ? -29.609 15.148 -8.039 1 93.5 96 HIS B C 1
ATOM 3539 O O . HIS B 1 96 ? -30.172 15.781 -8.93 1 93.5 96 HIS B O 1
ATOM 3545 N N . TYR B 1 97 ? -28.375 15.258 -7.828 1 93.94 97 TYR B N 1
ATOM 3546 C CA . TYR B 1 97 ? -27.484 16.078 -8.648 1 93.94 97 TYR B CA 1
ATOM 3547 C C . TYR B 1 97 ? -26.516 15.203 -9.445 1 93.94 97 TYR B C 1
ATOM 3549 O O . TYR B 1 97 ? -26.141 14.125 -9 1 93.94 97 TYR B O 1
ATOM 3557 N N . THR B 1 98 ? -26.266 15.688 -10.562 1 95.19 98 THR B N 1
ATOM 3558 C CA . THR B 1 98 ? -25.203 15.055 -11.328 1 95.19 98 THR B CA 1
ATOM 3559 C C . THR B 1 98 ? -23.859 15.281 -10.656 1 95.19 98 THR B C 1
ATOM 3561 O O . THR B 1 98 ? -23.75 16.078 -9.727 1 95.19 98 THR B O 1
ATOM 3564 N N . VAL B 1 99 ? -22.891 14.516 -11.094 1 94.44 99 VAL B N 1
ATOM 3565 C CA . VAL B 1 99 ? -21.547 14.68 -10.578 1 94.44 99 VAL B CA 1
ATOM 3566 C C . VAL B 1 99 ? -21.094 16.125 -10.758 1 94.44 99 VAL B C 1
ATOM 3568 O O . VAL B 1 99 ? -20.594 16.75 -9.82 1 94.44 99 VAL B O 1
ATOM 3571 N N . LEU B 1 100 ? -21.359 16.656 -11.891 1 93.19 100 LEU B N 1
ATOM 3572 C CA . LEU B 1 100 ? -21 18.047 -12.172 1 93.19 100 LEU B CA 1
ATOM 3573 C C . LEU B 1 100 ? -21.719 19 -11.227 1 93.19 100 LEU B C 1
ATOM 3575 O O . LEU B 1 100 ? -21.109 19.938 -10.711 1 93.19 100 LEU B O 1
ATOM 3579 N N . GLU B 1 101 ? -22.938 18.797 -11.039 1 92.62 101 GLU B N 1
ATOM 3580 C CA . GLU B 1 101 ? -23.719 19.641 -10.141 1 92.62 101 GLU B CA 1
ATOM 3581 C C . GLU B 1 101 ? -23.219 19.547 -8.711 1 92.62 101 GLU B C 1
ATOM 3583 O O . GLU B 1 101 ? -23.172 20.547 -7.992 1 92.62 101 GLU B O 1
ATOM 3588 N N . ASN B 1 102 ? -22.922 18.375 -8.328 1 93.19 102 ASN B N 1
ATOM 3589 C CA . ASN B 1 102 ? -22.344 18.172 -7.012 1 93.19 102 ASN B CA 1
ATOM 3590 C C . ASN B 1 102 ? -21.062 19 -6.836 1 93.19 102 ASN B C 1
ATOM 3592 O O . ASN B 1 102 ? -20.891 19.688 -5.824 1 93.19 102 ASN B O 1
ATOM 3596 N N . ILE B 1 103 ? -20.234 18.906 -7.785 1 90.31 103 ILE B N 1
ATOM 3597 C CA . ILE B 1 103 ? -18.938 19.578 -7.73 1 90.31 103 ILE B CA 1
ATOM 3598 C C . ILE B 1 103 ? -19.141 21.094 -7.746 1 90.31 103 ILE B C 1
ATOM 3600 O O . ILE B 1 103 ? -18.484 21.828 -7.008 1 90.31 103 ILE B O 1
ATOM 3604 N N . LYS B 1 104 ? -20.078 21.547 -8.523 1 88 104 LYS B N 1
ATOM 3605 C CA . LYS B 1 104 ? -20.375 22.969 -8.625 1 88 104 LYS B CA 1
ATOM 3606 C C . LYS B 1 104 ? -20.922 23.516 -7.316 1 88 104 LYS B C 1
ATOM 3608 O O . LYS B 1 104 ? -20.719 24.672 -6.98 1 88 104 LYS B O 1
ATOM 3613 N N . PHE B 1 105 ? -21.641 22.672 -6.684 1 83.06 105 PHE B N 1
ATOM 3614 C CA . PHE B 1 105 ? -22.172 23.062 -5.379 1 83.06 105 PHE B CA 1
ATOM 3615 C C . PHE B 1 105 ? -21.031 23.516 -4.461 1 83.06 105 PHE B C 1
ATOM 3617 O O . PHE B 1 105 ? -21.172 24.469 -3.707 1 83.06 105 PHE B O 1
ATOM 3624 N N . GLY B 1 106 ? -19.969 22.875 -4.496 1 77.31 106 GLY B N 1
ATOM 3625 C CA . GLY B 1 106 ? -18.781 23.25 -3.74 1 77.31 106 GLY B CA 1
ATOM 3626 C C . GLY B 1 106 ? -18.172 24.562 -4.203 1 77.31 106 GLY B C 1
ATOM 3627 O O . GLY B 1 106 ? -17.797 25.406 -3.381 1 77.31 106 GLY B O 1
ATOM 3628 N N . ALA B 1 107 ? -18.109 24.672 -5.504 1 76.5 107 ALA B N 1
ATOM 3629 C CA . ALA B 1 107 ? -17.531 25.875 -6.098 1 76.5 107 ALA B CA 1
ATOM 3630 C C . ALA B 1 107 ? -18.328 27.125 -5.715 1 76.5 107 ALA B C 1
ATOM 3632 O O . ALA B 1 107 ? -17.766 28.188 -5.504 1 76.5 107 ALA B O 1
ATOM 3633 N N . ASP B 1 108 ? -19.562 26.906 -5.621 1 77.62 108 ASP B N 1
ATOM 3634 C CA . ASP B 1 108 ? -20.453 28.031 -5.34 1 77.62 108 ASP B CA 1
ATOM 3635 C C . ASP B 1 108 ? -20.281 28.516 -3.904 1 77.62 108 ASP B C 1
ATOM 3637 O O . ASP B 1 108 ? -20.625 29.656 -3.588 1 77.62 108 ASP B O 1
ATOM 3641 N N . ARG B 1 109 ? -19.734 27.703 -3.174 1 70.44 109 ARG B N 1
ATOM 3642 C CA . ARG B 1 109 ? -19.5 28.047 -1.775 1 70.44 109 ARG B CA 1
ATOM 3643 C C . ARG B 1 109 ? -18.203 28.828 -1.613 1 70.44 109 ARG B C 1
ATOM 3645 O O . ARG B 1 109 ? -17.922 29.359 -0.537 1 70.44 109 ARG B O 1
ATOM 3652 N N . ASN B 1 110 ? -17.5 28.812 -2.742 1 66.88 110 ASN B N 1
ATOM 3653 C CA . ASN B 1 110 ? -16.234 29.516 -2.715 1 66.88 110 ASN B CA 1
ATOM 3654 C C . ASN B 1 110 ? -16.438 31.031 -2.637 1 66.88 110 ASN B C 1
ATOM 3656 O O . ASN B 1 110 ? -16.891 31.656 -3.602 1 66.88 110 ASN B O 1
ATOM 3660 N N . LYS B 1 111 ? -16.297 31.656 -1.519 1 58.91 111 LYS B N 1
ATOM 3661 C CA . LYS B 1 111 ? -16.516 33.094 -1.273 1 58.91 111 LYS B CA 1
ATOM 3662 C C . LYS B 1 111 ? -15.414 33.938 -1.927 1 58.91 111 LYS B C 1
ATOM 3664 O O . LYS B 1 111 ? -15.594 35.125 -2.135 1 58.91 111 LYS B O 1
ATOM 3669 N N . LYS B 1 112 ? -14.219 33.406 -2.139 1 60.53 112 LYS B N 1
ATOM 3670 C CA . LYS B 1 112 ? -13.125 34.219 -2.666 1 60.53 112 LYS B CA 1
ATOM 3671 C C . LYS B 1 112 ? -13.07 34.125 -4.188 1 60.53 112 LYS B C 1
ATOM 3673 O O . LYS B 1 112 ? -12.188 34.719 -4.816 1 60.53 112 LYS B O 1
ATOM 3678 N N . LYS B 1 113 ? -14.148 34.094 -5.031 1 56.31 113 LYS B N 1
ATOM 3679 C CA . LYS B 1 113 ? -14.484 33.938 -6.441 1 56.31 113 LYS B CA 1
ATOM 3680 C C . LYS B 1 113 ? -13.227 33.781 -7.293 1 56.31 113 LYS B C 1
ATOM 3682 O O . LYS B 1 113 ? -13.242 33.094 -8.32 1 56.31 113 LYS B O 1
ATOM 3687 N N . LYS B 1 114 ? -12.062 34.656 -7.355 1 51.66 114 LYS B N 1
ATOM 3688 C CA . LYS B 1 114 ? -11.156 35.062 -8.438 1 51.66 114 LYS B CA 1
ATOM 3689 C C . LYS B 1 114 ? -10.016 34.031 -8.586 1 51.66 114 LYS B C 1
ATOM 3691 O O . LYS B 1 114 ? -9.461 33.875 -9.672 1 51.66 114 LYS B O 1
ATOM 3696 N N . LYS B 1 115 ? -9.312 33.531 -7.629 1 54.09 115 LYS B N 1
ATOM 3697 C CA . LYS B 1 115 ? -7.918 33.094 -7.754 1 54.09 115 LYS B CA 1
ATOM 3698 C C . LYS B 1 115 ? -7.773 31.594 -7.508 1 54.09 115 LYS B C 1
ATOM 3700 O O . LYS B 1 115 ? -6.66 31.094 -7.363 1 54.09 115 LYS B O 1
ATOM 3705 N N . GLY B 1 116 ? -8.82 30.719 -7.98 1 61.31 116 GLY B N 1
ATOM 3706 C CA . GLY B 1 116 ? -8.609 29.406 -7.371 1 61.31 116 GLY B CA 1
ATOM 3707 C C . GLY B 1 116 ? -8.602 28.281 -8.375 1 61.31 116 GLY B C 1
ATOM 3708 O O . GLY B 1 116 ? -8.352 28.5 -9.562 1 61.31 116 GLY B O 1
ATOM 3709 N N . LEU B 1 117 ? -8.852 27.047 -7.934 1 69.81 117 LEU B N 1
ATOM 3710 C CA . LEU B 1 117 ? -8.93 25.812 -8.719 1 69.81 117 LEU B CA 1
ATOM 3711 C C . LEU B 1 117 ? -10.109 25.859 -9.68 1 69.81 117 LEU B C 1
ATOM 3713 O O . LEU B 1 117 ? -11.211 26.25 -9.289 1 69.81 117 LEU B O 1
ATOM 3717 N N . ASN B 1 118 ? -9.758 25.844 -11.016 1 80.31 118 ASN B N 1
ATOM 3718 C CA . ASN B 1 118 ? -10.844 25.781 -11.992 1 80.31 118 ASN B CA 1
ATOM 3719 C C . ASN B 1 118 ? -11.414 24.375 -12.109 1 80.31 118 ASN B C 1
ATOM 3721 O O . ASN B 1 118 ? -10.688 23.391 -11.945 1 80.31 118 ASN B O 1
ATOM 3725 N N . LEU B 1 119 ? -12.758 24.406 -12.32 1 82.31 119 LEU B N 1
ATOM 3726 C CA . LEU B 1 119 ? -13.523 23.156 -12.43 1 82.31 119 LEU B CA 1
ATOM 3727 C C . LEU B 1 119 ? -12.906 22.234 -13.469 1 82.31 119 LEU B C 1
ATOM 3729 O O . LEU B 1 119 ? -12.758 21.031 -13.219 1 82.31 119 LEU B O 1
ATOM 3733 N N . ASN B 1 120 ? -12.492 22.781 -14.516 1 83.56 120 ASN B N 1
ATOM 3734 C CA . ASN B 1 120 ? -11.953 21.984 -15.602 1 83.56 120 ASN B CA 1
ATOM 3735 C C . ASN B 1 120 ? -10.625 21.328 -15.211 1 83.56 120 ASN B C 1
ATOM 3737 O O . ASN B 1 120 ? -10.383 20.172 -15.523 1 83.56 120 ASN B O 1
ATOM 3741 N N . GLU B 1 121 ? -9.898 22.031 -14.523 1 81.5 121 GLU B N 1
ATOM 3742 C CA . GLU B 1 121 ? -8.602 21.531 -14.094 1 81.5 121 GLU B CA 1
ATOM 3743 C C . GLU B 1 121 ? -8.758 20.391 -13.094 1 81.5 121 GLU B C 1
ATOM 3745 O O . GLU B 1 121 ? -8.086 19.359 -13.211 1 81.5 121 GLU B O 1
ATOM 3750 N N . ILE B 1 122 ? -9.625 20.547 -12.227 1 84.56 122 ILE B N 1
ATOM 3751 C CA . ILE B 1 122 ? -9.812 19.562 -11.18 1 84.56 122 ILE B CA 1
ATOM 3752 C C . ILE B 1 122 ? -10.43 18.297 -11.773 1 84.56 122 ILE B C 1
ATOM 3754 O O . ILE B 1 122 ? -10.062 17.172 -11.398 1 84.56 122 ILE B O 1
ATOM 3758 N N . ASN B 1 123 ? -11.328 18.547 -12.703 1 86.5 123 ASN B N 1
ATOM 3759 C CA . ASN B 1 123 ? -11.969 17.406 -13.352 1 86.5 123 ASN B CA 1
ATOM 3760 C C . ASN B 1 123 ? -10.961 16.547 -14.117 1 86.5 123 ASN B C 1
ATOM 3762 O O . ASN B 1 123 ? -11.039 15.32 -14.094 1 86.5 123 ASN B O 1
ATOM 3766 N N . LYS B 1 124 ? -10.117 17.25 -14.711 1 83.88 124 LYS B N 1
ATOM 3767 C CA . LYS B 1 124 ? -9.07 16.547 -15.461 1 83.88 124 LYS B CA 1
ATOM 3768 C C . LYS B 1 124 ? -8.102 15.836 -14.523 1 83.88 124 LYS B C 1
ATOM 3770 O O . LYS B 1 124 ? -7.723 14.688 -14.766 1 83.88 124 LYS B O 1
ATOM 3775 N N . LEU B 1 125 ? -7.84 16.5 -13.508 1 81.56 125 LEU B N 1
ATOM 3776 C CA . LEU B 1 125 ? -6.859 15.977 -12.562 1 81.56 125 LEU B CA 1
ATOM 3777 C C . LEU B 1 125 ? -7.387 14.727 -11.867 1 81.56 125 LEU B C 1
ATOM 3779 O O . LEU B 1 125 ? -6.641 13.766 -11.648 1 81.56 125 LEU B O 1
ATOM 3783 N N . LEU B 1 126 ? -8.688 14.719 -11.641 1 85.06 126 LEU B N 1
ATOM 3784 C CA . LEU B 1 126 ? -9.273 13.602 -10.906 1 85.06 126 LEU B CA 1
ATOM 3785 C C . LEU B 1 126 ? -9.938 12.617 -11.867 1 85.06 126 LEU B C 1
ATOM 3787 O O . LEU B 1 126 ? -10.57 11.648 -11.43 1 85.06 126 LEU B O 1
ATOM 3791 N N . HIS B 1 127 ? -9.805 12.844 -13.172 1 85.38 127 HIS B N 1
ATOM 3792 C CA . HIS B 1 127 ? -10.328 11.961 -14.211 1 85.38 127 HIS B CA 1
ATOM 3793 C C . HIS B 1 127 ? -11.828 11.727 -14.031 1 85.38 127 HIS B C 1
ATOM 3795 O O . HIS B 1 127 ? -12.273 10.578 -14.008 1 85.38 127 HIS B O 1
ATOM 3801 N N . ILE B 1 128 ? -12.531 12.781 -13.852 1 88.94 128 ILE B N 1
ATOM 3802 C CA . ILE B 1 128 ? -13.961 12.602 -13.633 1 88.94 128 ILE B CA 1
ATOM 3803 C C . ILE B 1 128 ? -14.742 13.305 -14.734 1 88.94 128 ILE B C 1
ATOM 3805 O O . ILE B 1 128 ? -15.961 13.469 -14.633 1 88.94 128 ILE B O 1
ATOM 3809 N N . GLU B 1 129 ? -14.055 13.688 -15.789 1 89.5 129 GLU B N 1
ATOM 3810 C CA . GLU B 1 129 ? -14.719 14.344 -16.906 1 89.5 129 GLU B CA 1
ATOM 3811 C C . GLU B 1 129 ? -15.766 13.438 -17.547 1 89.5 129 GLU B C 1
ATOM 3813 O O . GLU B 1 129 ? -16.859 13.883 -17.875 1 89.5 129 GLU B O 1
ATOM 3818 N N . HIS B 1 130 ? -15.484 12.242 -17.641 1 88.5 130 HIS B N 1
ATOM 3819 C CA . HIS B 1 130 ? -16.328 11.289 -18.359 1 88.5 130 HIS B CA 1
ATOM 3820 C C . HIS B 1 130 ? -17.578 10.953 -17.562 1 88.5 130 HIS B C 1
ATOM 3822 O O . HIS B 1 130 ? -18.531 10.391 -18.109 1 88.5 130 HIS B O 1
ATOM 3828 N N . ILE B 1 131 ? -17.609 11.359 -16.281 1 92 131 ILE B N 1
ATOM 3829 C CA . ILE B 1 131 ? -18.766 11.008 -15.461 1 92 131 ILE B CA 1
ATOM 3830 C C . ILE B 1 131 ? -19.5 12.281 -15.055 1 92 131 ILE B C 1
ATOM 3832 O O . ILE B 1 131 ? -20.406 12.234 -14.211 1 92 131 ILE B O 1
ATOM 3836 N N . ALA B 1 132 ? -19.234 13.32 -15.641 1 92 132 ALA B N 1
ATOM 3837 C CA . ALA B 1 132 ? -19.75 14.633 -15.25 1 92 132 ALA B CA 1
ATOM 3838 C C . ALA B 1 132 ? -21.266 14.656 -15.281 1 92 132 ALA B C 1
ATOM 3840 O O . ALA B 1 132 ? -21.906 15.258 -14.414 1 92 132 ALA B O 1
ATOM 3841 N N . ASP B 1 133 ? -21.828 13.953 -16.219 1 94.12 133 ASP B N 1
ATOM 3842 C CA . ASP B 1 133 ? -23.266 14.039 -16.422 1 94.12 133 ASP B CA 1
ATOM 3843 C C . ASP B 1 133 ? -23.984 12.859 -15.758 1 94.12 133 ASP B C 1
ATOM 3845 O O . ASP B 1 133 ? -25.203 12.75 -15.828 1 94.12 133 ASP B O 1
ATOM 3849 N N . LYS B 1 134 ? -23.281 12.094 -15.109 1 95 134 LYS B N 1
ATOM 3850 C CA . LYS B 1 134 ? -23.859 10.938 -14.438 1 95 134 LYS B CA 1
ATOM 3851 C C . LYS B 1 134 ? -24.312 11.281 -13.023 1 95 134 LYS B C 1
ATOM 3853 O O . LYS B 1 134 ? -23.859 12.281 -12.453 1 95 134 LYS B O 1
ATOM 3858 N N . TYR B 1 135 ? -25.234 10.461 -12.609 1 94.38 135 TYR B N 1
ATOM 3859 C CA . TYR B 1 135 ? -25.688 10.578 -11.227 1 94.38 135 TYR B CA 1
ATOM 3860 C C . TYR B 1 135 ? -24.891 9.648 -10.312 1 94.38 135 TYR B C 1
ATOM 3862 O O . TYR B 1 135 ? -24.281 8.68 -10.773 1 94.38 135 TYR B O 1
ATOM 3870 N N . PRO B 1 136 ? -24.844 9.891 -9 1 91.94 136 PRO B N 1
ATOM 3871 C CA . PRO B 1 136 ? -24.078 9.094 -8.055 1 91.94 136 PRO B CA 1
ATOM 3872 C C . PRO B 1 136 ? -24.406 7.602 -8.133 1 91.94 136 PRO B C 1
ATOM 3874 O O . PRO B 1 136 ? -23.516 6.762 -7.984 1 91.94 136 PRO B O 1
ATOM 3877 N N . HIS B 1 137 ? -25.578 7.227 -8.461 1 89.25 137 HIS B N 1
ATOM 3878 C CA . HIS B 1 137 ? -25.969 5.82 -8.508 1 89.25 137 HIS B CA 1
ATOM 3879 C C . HIS B 1 137 ? -25.422 5.148 -9.766 1 89.25 137 HIS B C 1
ATOM 3881 O O . HIS B 1 137 ? -25.453 3.92 -9.875 1 89.25 137 HIS B O 1
ATOM 3887 N N . GLN B 1 138 ? -24.891 5.926 -10.641 1 90.81 138 GLN B N 1
ATOM 3888 C CA . GLN B 1 138 ? -24.422 5.414 -11.93 1 90.81 138 GLN B CA 1
ATOM 3889 C C . GLN B 1 138 ? -22.906 5.305 -11.961 1 90.81 138 GLN B C 1
ATOM 3891 O O . GLN B 1 138 ? -22.328 4.945 -12.992 1 90.81 138 GLN B O 1
ATOM 3896 N N . ILE B 1 139 ? -22.297 5.645 -10.898 1 88.88 139 ILE B N 1
ATOM 3897 C CA . ILE B 1 139 ? -20.844 5.664 -10.93 1 88.88 139 ILE B CA 1
ATOM 3898 C C . ILE B 1 139 ? -20.281 4.727 -9.859 1 88.88 139 ILE B C 1
ATOM 3900 O O . ILE B 1 139 ? -21.016 4.328 -8.938 1 88.88 139 ILE B O 1
ATOM 3904 N N . SER B 1 140 ? -19.016 4.32 -10.023 1 80.25 140 SER B N 1
ATOM 3905 C CA . SER B 1 140 ? -18.359 3.428 -9.07 1 80.25 140 SER B CA 1
ATOM 3906 C C . SER B 1 140 ? -18 4.16 -7.781 1 80.25 140 SER B C 1
ATOM 3908 O O . SER B 1 140 ? -18.047 5.395 -7.73 1 80.25 140 SER B O 1
ATOM 3910 N N . SER B 1 141 ? -17.719 3.361 -6.746 1 81.62 141 SER B N 1
ATOM 3911 C CA . SER B 1 141 ? -17.312 3.936 -5.465 1 81.62 141 SER B CA 1
ATOM 3912 C C . SER B 1 141 ? -16.062 4.797 -5.613 1 81.62 141 SER B C 1
ATOM 3914 O O . SER B 1 141 ? -15.953 5.844 -4.977 1 81.62 141 SER B O 1
ATOM 3916 N N . GLY B 1 142 ? -15.148 4.348 -6.41 1 83.94 142 GLY B N 1
ATOM 3917 C CA . GLY B 1 142 ? -13.938 5.117 -6.656 1 83.94 142 GLY B CA 1
ATOM 3918 C C . GLY B 1 142 ? -14.211 6.43 -7.367 1 83.94 142 GLY B C 1
ATOM 3919 O O . GLY B 1 142 ? -13.602 7.453 -7.039 1 83.94 142 GLY B O 1
ATOM 3920 N N . GLU B 1 143 ? -15.102 6.375 -8.281 1 87.75 143 GLU B N 1
ATOM 3921 C CA . GLU B 1 143 ? -15.5 7.578 -9 1 87.75 143 GLU B CA 1
ATOM 3922 C C . GLU B 1 143 ? -16.203 8.562 -8.078 1 87.75 143 GLU B C 1
ATOM 3924 O O . GLU B 1 143 ? -15.953 9.766 -8.125 1 87.75 143 GLU B O 1
ATOM 3929 N N . ALA B 1 144 ? -17.062 8.023 -7.27 1 90.38 144 ALA B N 1
ATOM 3930 C CA . ALA B 1 144 ? -17.781 8.859 -6.309 1 90.38 144 ALA B CA 1
ATOM 3931 C C . ALA B 1 144 ? -16.812 9.555 -5.359 1 90.38 144 ALA B C 1
ATOM 3933 O O . ALA B 1 144 ? -17 10.734 -5.031 1 90.38 144 ALA B O 1
ATOM 3934 N N . GLN B 1 145 ? -15.867 8.852 -4.957 1 90.19 145 GLN B N 1
ATOM 3935 C CA . GLN B 1 145 ? -14.859 9.406 -4.055 1 90.19 145 GLN B CA 1
ATOM 3936 C C . GLN B 1 145 ? -14.094 10.547 -4.723 1 90.19 145 GLN B C 1
ATOM 3938 O O . GLN B 1 145 ? -13.852 11.586 -4.105 1 90.19 145 GLN B O 1
ATOM 3943 N N . ARG B 1 146 ? -13.727 10.359 -5.922 1 90.81 146 ARG B N 1
ATOM 3944 C CA . ARG B 1 146 ? -13.008 11.398 -6.656 1 90.81 146 ARG B CA 1
ATOM 3945 C C . ARG B 1 146 ? -13.891 12.625 -6.875 1 90.81 146 ARG B C 1
ATOM 3947 O O . ARG B 1 146 ? -13.414 13.758 -6.805 1 90.81 146 ARG B O 1
ATOM 3954 N N . ALA B 1 147 ? -15.148 12.422 -7.109 1 91.81 147 ALA B N 1
ATOM 3955 C CA . ALA B 1 147 ? -16.094 13.523 -7.258 1 91.81 147 ALA B CA 1
ATOM 3956 C C . ALA B 1 147 ? -16.234 14.305 -5.953 1 91.81 147 ALA B C 1
ATOM 3958 O O . ALA B 1 147 ? -16.25 15.539 -5.965 1 91.81 147 ALA B O 1
ATOM 3959 N N . SER B 1 148 ? -16.359 13.562 -4.922 1 91.94 148 SER B N 1
ATOM 3960 C CA . SER B 1 148 ? -16.453 14.188 -3.607 1 91.94 148 SER B CA 1
ATOM 3961 C C . SER B 1 148 ? -15.211 15.016 -3.299 1 91.94 148 SER B C 1
ATOM 3963 O O . SER B 1 148 ? -15.305 16.125 -2.752 1 91.94 148 SER B O 1
ATOM 3965 N N . LEU B 1 149 ? -14.07 14.492 -3.617 1 92 149 LEU B N 1
ATOM 3966 C CA . LEU B 1 149 ? -12.812 15.195 -3.422 1 92 149 LEU B CA 1
ATOM 3967 C C . LEU B 1 149 ? -12.781 16.484 -4.238 1 92 149 LEU B C 1
ATOM 3969 O O . LEU B 1 149 ? -12.367 17.531 -3.738 1 92 149 LEU B O 1
ATOM 3973 N N . ALA B 1 150 ? -13.234 16.391 -5.441 1 90.75 150 ALA B N 1
ATOM 3974 C CA . ALA B 1 150 ? -13.297 17.562 -6.305 1 90.75 150 ALA B CA 1
ATOM 3975 C C . ALA B 1 150 ? -14.18 18.656 -5.695 1 90.75 150 ALA B C 1
ATOM 3977 O O . ALA B 1 150 ? -13.805 19.828 -5.68 1 90.75 150 ALA B O 1
ATOM 3978 N N . ARG B 1 151 ? -15.273 18.297 -5.234 1 90.69 151 ARG B N 1
ATOM 3979 C CA . ARG B 1 151 ? -16.203 19.219 -4.605 1 90.69 151 ARG B CA 1
ATOM 3980 C C . ARG B 1 151 ? -15.555 19.922 -3.42 1 90.69 151 ARG B C 1
ATOM 3982 O O . ARG B 1 151 ? -15.664 21.156 -3.281 1 90.69 151 ARG B O 1
ATOM 3989 N N . SER B 1 152 ? -14.891 19.172 -2.637 1 90.5 152 SER B N 1
ATOM 3990 C CA . SER B 1 152 ? -14.258 19.719 -1.444 1 90.5 152 SER B CA 1
ATOM 3991 C C . SER B 1 152 ? -13.133 20.688 -1.813 1 90.5 152 SER B C 1
ATOM 3993 O O . SER B 1 152 ? -12.969 21.734 -1.178 1 90.5 152 SER B O 1
ATOM 3995 N N . LEU B 1 153 ? -12.43 20.391 -2.818 1 89.31 153 LEU B N 1
ATOM 3996 C CA . LEU B 1 153 ? -11.289 21.188 -3.238 1 89.31 153 LEU B CA 1
ATOM 3997 C C . LEU B 1 153 ? -11.742 22.516 -3.842 1 89.31 153 LEU B C 1
ATOM 3999 O O . LEU B 1 153 ? -11.109 23.547 -3.633 1 89.31 153 LEU B O 1
ATOM 4003 N N . LEU B 1 154 ? -12.812 22.5 -4.508 1 87.75 154 LEU B N 1
ATOM 4004 C CA . LEU B 1 154 ? -13.273 23.672 -5.25 1 87.75 154 LEU B CA 1
ATOM 4005 C C . LEU B 1 154 ? -13.914 24.688 -4.312 1 87.75 154 LEU B C 1
ATOM 4007 O O . LEU B 1 154 ? -14.102 25.844 -4.684 1 87.75 154 LEU B O 1
ATOM 4011 N N . SER B 1 155 ? -14.156 24.297 -3.182 1 84.06 155 SER B N 1
ATOM 4012 C CA . SER B 1 155 ? -14.758 25.234 -2.23 1 84.06 155 SER B CA 1
ATOM 4013 C C . SER B 1 155 ? -13.742 26.234 -1.714 1 84.06 155 SER B C 1
ATOM 4015 O O . SER B 1 155 ? -14.109 27.25 -1.125 1 84.06 155 SER B O 1
ATOM 4017 N N . ASN B 1 156 ? -12.469 25.984 -1.947 1 80.25 156 ASN B N 1
ATOM 4018 C CA . ASN B 1 156 ? -11.359 26.844 -1.546 1 80.25 156 ASN B CA 1
ATOM 4019 C C . ASN B 1 156 ? -11.484 27.266 -0.088 1 80.25 156 ASN B C 1
ATOM 4021 O O . ASN B 1 156 ? -11.469 28.469 0.214 1 80.25 156 ASN B O 1
ATOM 4025 N N . PRO B 1 157 ? -11.484 26.391 0.826 1 86.94 157 PRO B N 1
ATOM 4026 C CA . PRO B 1 157 ? -11.664 26.688 2.25 1 86.94 157 PRO B CA 1
ATOM 4027 C C . PRO B 1 157 ? -10.383 27.172 2.922 1 86.94 157 PRO B C 1
ATOM 4029 O O . PRO B 1 157 ? -9.305 27.109 2.324 1 86.94 157 PRO B O 1
ATOM 4032 N N . ASP B 1 158 ? -10.648 27.797 4.109 1 89.25 158 ASP B N 1
ATOM 4033 C CA . ASP B 1 158 ? -9.484 28.078 4.941 1 89.25 158 ASP B CA 1
ATOM 4034 C C . ASP B 1 158 ? -8.812 26.797 5.406 1 89.25 158 ASP B C 1
ATOM 4036 O O . ASP B 1 158 ? -7.582 26.734 5.516 1 89.25 158 ASP B O 1
ATOM 4040 N N . LEU B 1 159 ? -9.672 25.828 5.637 1 95.25 159 LEU B N 1
ATOM 4041 C CA . LEU B 1 159 ? -9.211 24.531 6.102 1 95.25 159 LEU B CA 1
ATOM 4042 C C . LEU B 1 159 ? -9.969 23.406 5.406 1 95.25 159 LEU B C 1
ATOM 4044 O O . LEU B 1 159 ? -11.195 23.438 5.336 1 95.25 159 LEU B O 1
ATOM 4048 N N . LEU B 1 160 ? -9.188 22.547 4.848 1 96.06 160 LEU B N 1
ATOM 4049 C CA . LEU B 1 160 ? -9.75 21.375 4.18 1 96.06 160 LEU B CA 1
ATOM 4050 C C . LEU B 1 160 ? -9.57 20.125 5.031 1 96.06 160 LEU B C 1
ATOM 4052 O O . LEU B 1 160 ? -8.469 19.844 5.504 1 96.06 160 LEU B O 1
ATOM 4056 N N . LEU B 1 161 ? -10.688 19.484 5.305 1 97.5 161 LEU B N 1
ATOM 4057 C CA . LEU B 1 161 ? -10.68 18.219 6.051 1 97.5 161 LEU B CA 1
ATOM 4058 C C . LEU B 1 161 ? -11.031 17.047 5.145 1 97.5 161 LEU B C 1
ATOM 4060 O O . LEU B 1 161 ? -12.07 17.062 4.48 1 97.5 161 LEU B O 1
ATOM 4064 N N . LEU B 1 162 ? -10.156 16.062 5.113 1 96.62 162 LEU B N 1
ATOM 4065 C CA . LEU B 1 162 ? -10.398 14.906 4.258 1 96.62 162 LEU B CA 1
ATOM 4066 C C . LEU B 1 162 ? -10.414 13.617 5.07 1 96.62 162 LEU B C 1
ATOM 4068 O O . LEU B 1 162 ? -9.43 13.297 5.75 1 96.62 162 LEU B O 1
ATOM 4072 N N . ASP B 1 163 ? -11.469 12.93 4.977 1 94.69 163 ASP B N 1
ATOM 4073 C CA . ASP B 1 163 ? -11.641 11.664 5.676 1 94.69 163 ASP B CA 1
ATOM 4074 C C . ASP B 1 163 ? -11.445 10.484 4.727 1 94.69 163 ASP B C 1
ATOM 4076 O O . ASP B 1 163 ? -12.383 10.078 4.031 1 94.69 163 ASP B O 1
ATOM 4080 N N . GLU B 1 164 ? -10.266 9.914 4.754 1 91.5 164 GLU B N 1
ATOM 4081 C CA . GLU B 1 164 ? -9.891 8.781 3.912 1 91.5 164 GLU B CA 1
ATOM 4082 C C . GLU B 1 164 ? -10.211 9.055 2.445 1 91.5 164 GLU B C 1
ATOM 4084 O O . GLU B 1 164 ? -10.93 8.281 1.805 1 91.5 164 GLU B O 1
ATOM 4089 N N . PRO B 1 165 ? -9.555 10.023 1.872 1 91.94 165 PRO B N 1
ATOM 4090 C CA . PRO B 1 165 ? -9.969 10.539 0.566 1 91.94 165 PRO B CA 1
ATOM 4091 C C . PRO B 1 165 ? -9.648 9.586 -0.578 1 91.94 165 PRO B C 1
ATOM 4093 O O . PRO B 1 165 ? -10.156 9.758 -1.691 1 91.94 165 PRO B O 1
ATOM 4096 N N . LEU B 1 166 ? -8.852 8.57 -0.333 1 89.12 166 LEU B N 1
ATOM 4097 C CA . LEU B 1 166 ? -8.445 7.699 -1.427 1 89.12 166 LEU B CA 1
ATOM 4098 C C . LEU B 1 166 ? -8.633 6.23 -1.05 1 89.12 166 LEU B C 1
ATOM 4100 O O . LEU B 1 166 ? -7.996 5.352 -1.628 1 89.12 166 LEU B O 1
ATOM 4104 N N . SER B 1 167 ? -9.492 5.93 -0.168 1 82.5 167 SER B N 1
ATOM 4105 C CA . SER B 1 167 ? -9.648 4.586 0.379 1 82.5 167 SER B CA 1
ATOM 4106 C C . SER B 1 167 ? -10.297 3.646 -0.632 1 82.5 167 SER B C 1
ATOM 4108 O O . SER B 1 167 ? -10.078 2.436 -0.595 1 82.5 167 SER B O 1
ATOM 4110 N N . ASN B 1 168 ? -11.078 4.172 -1.537 1 77.94 168 ASN B N 1
ATOM 4111 C CA . ASN B 1 168 ? -11.812 3.328 -2.473 1 77.94 168 ASN B CA 1
ATOM 4112 C C . ASN B 1 168 ? -11.227 3.406 -3.881 1 77.94 168 ASN B C 1
ATOM 4114 O O . ASN B 1 168 ? -11.852 2.953 -4.844 1 77.94 168 ASN B O 1
ATOM 4118 N N . VAL B 1 169 ? -10.078 3.975 -3.943 1 79.69 169 VAL B N 1
ATOM 4119 C CA . VAL B 1 169 ? -9.438 4.121 -5.246 1 79.69 169 VAL B CA 1
ATOM 4120 C C . VAL B 1 169 ? -8.445 2.975 -5.465 1 79.69 169 VAL B C 1
ATOM 4122 O O . VAL B 1 169 ? -7.742 2.57 -4.539 1 79.69 169 VAL B O 1
ATOM 4125 N N . ASP B 1 170 ? -8.3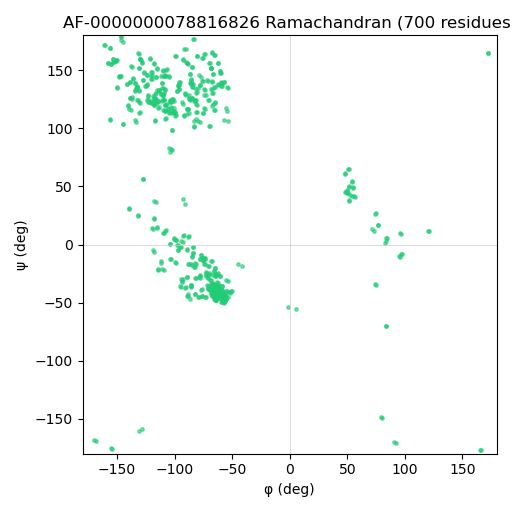98 2.436 -6.691 1 74.62 170 ASP B N 1
ATOM 4126 C CA . ASP B 1 170 ? -7.441 1.386 -7.043 1 74.62 170 ASP B CA 1
ATOM 4127 C C . ASP B 1 170 ? -6.004 1.87 -6.867 1 74.62 170 ASP B C 1
ATOM 4129 O O . ASP B 1 170 ? -5.707 3.047 -7.09 1 74.62 170 ASP B O 1
ATOM 4133 N N . GLN B 1 171 ? -5.137 0.951 -6.531 1 72.75 171 GLN B N 1
ATOM 4134 C CA . GLN B 1 171 ? -3.768 1.275 -6.152 1 72.75 171 GLN B CA 1
ATOM 4135 C C . GLN B 1 171 ? -3.072 2.088 -7.238 1 72.75 171 GLN B C 1
ATOM 4137 O O . GLN B 1 171 ? -2.404 3.082 -6.949 1 72.75 171 GLN B O 1
ATOM 4142 N N . ASN B 1 172 ? -3.219 1.634 -8.461 1 69.31 172 ASN B N 1
ATOM 4143 C CA . ASN B 1 172 ? -2.547 2.33 -9.555 1 69.31 172 ASN B CA 1
ATOM 4144 C C . ASN B 1 172 ? -3.059 3.76 -9.703 1 69.31 172 ASN B C 1
ATOM 4146 O O . ASN B 1 172 ? -2.27 4.688 -9.891 1 69.31 172 ASN B O 1
ATOM 4150 N N . PHE B 1 173 ? -4.277 3.979 -9.555 1 77.44 173 PHE B N 1
ATOM 4151 C CA . PHE B 1 173 ? -4.887 5.297 -9.688 1 77.44 173 PHE B CA 1
ATOM 4152 C C . PHE B 1 173 ? -4.645 6.133 -8.445 1 77.44 173 PHE B C 1
ATOM 4154 O O . PHE B 1 173 ? -4.5 7.355 -8.523 1 77.44 173 PHE B O 1
ATOM 4161 N N . LYS B 1 174 ? -4.52 5.406 -7.387 1 84.62 174 LYS B N 1
ATOM 4162 C CA . LYS B 1 174 ? -4.297 6.066 -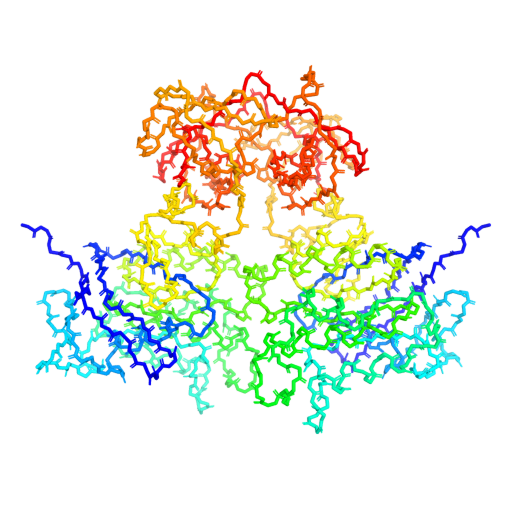6.105 1 84.62 174 LYS B CA 1
ATOM 4163 C C . LYS B 1 174 ? -2.996 6.863 -6.113 1 84.62 174 LYS B C 1
ATOM 4165 O O . LYS B 1 174 ? -2.957 8.008 -5.648 1 84.62 174 LYS B O 1
ATOM 4170 N N . GLU B 1 175 ? -1.978 6.332 -6.645 1 82.94 175 GLU B N 1
ATOM 4171 C CA . GLU B 1 175 ? -0.677 6.996 -6.68 1 82.94 175 GLU B CA 1
ATOM 4172 C C . GLU B 1 175 ? -0.721 8.258 -7.539 1 82.94 175 GLU B C 1
ATOM 4174 O O . GLU B 1 175 ? -0.175 9.297 -7.156 1 82.94 175 GLU B O 1
ATOM 4179 N N . GLU B 1 176 ? -1.324 8.109 -8.609 1 84.06 176 GLU B N 1
ATOM 4180 C CA . GLU B 1 176 ? -1.458 9.266 -9.492 1 84.06 176 GLU B CA 1
ATOM 4181 C C . GLU B 1 176 ? -2.238 10.391 -8.82 1 84.06 176 GLU B C 1
ATOM 4183 O O . GLU B 1 176 ? -1.836 11.555 -8.883 1 84.06 176 GLU B O 1
ATOM 4188 N N . ILE B 1 177 ? -3.264 10.055 -8.219 1 89.56 177 ILE B N 1
ATOM 4189 C CA . ILE B 1 177 ? -4.125 11.047 -7.586 1 89.56 177 ILE B CA 1
ATOM 4190 C C . ILE B 1 177 ? -3.404 11.672 -6.398 1 89.56 177 ILE B C 1
ATOM 4192 O O . ILE B 1 177 ? -3.545 12.875 -6.141 1 89.56 177 ILE B O 1
ATOM 4196 N N . GLN B 1 178 ? -2.648 10.875 -5.684 1 91.75 178 GLN B N 1
ATOM 4197 C CA . GLN B 1 178 ? -1.88 11.406 -4.562 1 91.75 178 GLN B CA 1
ATOM 4198 C C . GLN B 1 178 ? -0.948 12.523 -5.016 1 91.75 178 GLN B C 1
ATOM 4200 O O . GLN B 1 178 ? -0.87 13.578 -4.367 1 91.75 178 GLN B O 1
ATOM 4205 N N . VAL B 1 179 ? -0.311 12.312 -6.109 1 89.5 179 VAL B N 1
ATOM 4206 C CA . VAL B 1 179 ? 0.628 13.289 -6.641 1 89.5 179 VAL B CA 1
ATOM 4207 C C . VAL B 1 179 ? -0.118 14.57 -7.023 1 89.5 179 VAL B C 1
ATOM 4209 O O . VAL B 1 179 ? 0.303 15.672 -6.672 1 89.5 179 VAL B O 1
ATOM 4212 N N . LYS B 1 180 ? -1.144 14.375 -7.699 1 89.62 180 LYS B N 1
ATOM 4213 C CA . LYS B 1 180 ? -1.936 15.523 -8.141 1 89.62 180 LYS B CA 1
ATOM 4214 C C . LYS B 1 180 ? -2.525 16.281 -6.953 1 89.62 180 LYS B C 1
ATOM 4216 O O . LYS B 1 180 ? -2.553 17.516 -6.941 1 89.62 180 LYS B O 1
ATOM 4221 N N . LEU B 1 181 ? -3.055 15.57 -6.027 1 92.31 181 LEU B N 1
ATOM 4222 C CA . LEU B 1 181 ? -3.6 16.172 -4.816 1 92.31 181 LEU B CA 1
ATOM 4223 C C . LEU B 1 181 ? -2.541 17 -4.098 1 92.31 181 LEU B C 1
ATOM 4225 O O . LEU B 1 181 ? -2.793 18.141 -3.723 1 92.31 181 LEU B O 1
ATOM 4229 N N . LYS B 1 182 ? -1.407 16.469 -3.887 1 93.5 182 LYS B N 1
ATOM 4230 C CA . LYS B 1 182 ? -0.315 17.172 -3.236 1 93.5 182 LYS B CA 1
ATOM 4231 C C . LYS B 1 182 ? 0.022 18.469 -3.986 1 93.5 182 LYS B C 1
ATOM 4233 O O . LYS B 1 182 ? 0.216 19.516 -3.373 1 93.5 182 LYS B O 1
ATOM 4238 N N . GLN B 1 183 ? 0.07 18.312 -5.27 1 89.12 183 GLN B N 1
ATOM 4239 C CA . GLN B 1 183 ? 0.375 19.484 -6.105 1 89.12 183 GLN B CA 1
ATOM 4240 C C . GLN B 1 183 ? -0.663 20.578 -5.918 1 89.12 183 GLN B C 1
ATOM 4242 O O . GLN B 1 183 ? -0.311 21.75 -5.723 1 89.12 183 GLN B O 1
ATOM 4247 N N . ILE B 1 184 ? -1.858 20.203 -5.941 1 88.88 184 ILE B N 1
ATOM 4248 C CA . ILE B 1 184 ? -2.945 21.172 -5.824 1 88.88 184 ILE B CA 1
ATOM 4249 C C . ILE B 1 184 ? -2.9 21.828 -4.449 1 88.88 184 ILE B C 1
ATOM 4251 O O . ILE B 1 184 ? -2.951 23.062 -4.348 1 88.88 184 ILE B O 1
ATOM 4255 N N . LEU B 1 185 ? -2.762 21.078 -3.436 1 91.94 185 LEU B N 1
ATOM 4256 C CA . LEU B 1 185 ? -2.764 21.594 -2.07 1 91.94 185 LEU B CA 1
ATOM 4257 C C . LEU B 1 185 ? -1.578 22.516 -1.837 1 91.94 185 LEU B C 1
ATOM 4259 O O . LEU B 1 185 ? -1.721 23.578 -1.208 1 91.94 185 LEU B O 1
ATOM 4263 N N . THR B 1 186 ? -0.471 22.156 -2.35 1 90.06 186 THR B N 1
ATOM 4264 C CA . THR B 1 186 ? 0.744 22.953 -2.158 1 90.06 186 THR B CA 1
ATOM 4265 C C . THR B 1 186 ? 0.698 24.234 -2.984 1 90.06 186 THR B C 1
ATOM 4267 O O . THR B 1 186 ? 1.019 25.312 -2.484 1 90.06 186 THR B O 1
ATOM 4270 N N . GLU B 1 187 ? 0.296 24.094 -4.195 1 86.12 187 GLU B N 1
ATOM 4271 C CA . GLU B 1 187 ? 0.256 25.25 -5.102 1 86.12 187 GLU B CA 1
ATOM 4272 C C . GLU B 1 187 ? -0.737 26.297 -4.617 1 86.12 187 GLU B C 1
ATOM 4274 O O . GLU B 1 187 ? -0.472 27.5 -4.711 1 86.12 187 GLU B O 1
ATOM 4279 N N . HIS B 1 188 ? -1.793 25.859 -4.137 1 87.62 188 HIS B N 1
ATOM 4280 C CA . HIS B 1 188 ? -2.842 26.781 -3.729 1 87.62 188 HIS B CA 1
ATOM 4281 C C . HIS B 1 188 ? -2.785 27.062 -2.229 1 87.62 188 HIS B C 1
ATOM 4283 O O . HIS B 1 188 ? -3.635 27.766 -1.69 1 87.62 188 HIS B O 1
ATOM 4289 N N . LYS B 1 189 ? -1.836 26.453 -1.54 1 90.5 189 LYS B N 1
ATOM 4290 C CA . LYS B 1 189 ? -1.579 26.656 -0.118 1 90.5 189 LYS B CA 1
ATOM 4291 C C . LYS B 1 189 ? -2.832 26.391 0.712 1 90.5 189 LYS B C 1
ATOM 4293 O O . LYS B 1 189 ? -3.209 27.203 1.555 1 90.5 189 LYS B O 1
ATOM 4298 N N . ILE B 1 190 ? -3.508 25.359 0.35 1 92 190 ILE B N 1
ATOM 4299 C CA . ILE B 1 190 ? -4.691 24.969 1.102 1 92 190 ILE B CA 1
ATOM 4300 C C . ILE B 1 190 ? -4.273 24.172 2.336 1 92 190 ILE B C 1
ATOM 4302 O O . ILE B 1 190 ? -3.688 23.094 2.219 1 92 190 ILE B O 1
ATOM 4306 N N . THR B 1 191 ? -4.535 24.766 3.488 1 96.31 191 THR B N 1
ATOM 4307 C CA . THR B 1 191 ? -4.266 24.016 4.715 1 96.31 191 THR B CA 1
ATOM 4308 C C . THR B 1 191 ? -5.211 22.828 4.84 1 96.31 191 THR B C 1
ATOM 4310 O O . THR B 1 191 ? -6.426 22.969 4.676 1 96.31 191 THR B O 1
ATOM 4313 N N . THR B 1 192 ? -4.602 21.641 5.113 1 97.31 192 THR B N 1
ATOM 4314 C CA . THR B 1 192 ? -5.414 20.438 5.016 1 97.31 192 THR B CA 1
ATOM 4315 C C . THR B 1 192 ? -5.102 19.484 6.164 1 97.31 192 THR B C 1
ATOM 4317 O O . THR B 1 192 ? -3.949 19.344 6.578 1 97.31 192 THR B O 1
ATOM 4320 N N . ILE B 1 193 ? -6.148 18.859 6.711 1 98.19 193 ILE B N 1
ATOM 4321 C CA . ILE B 1 193 ? -6.016 17.703 7.602 1 98.19 193 ILE B CA 1
ATOM 4322 C C . ILE B 1 193 ? -6.602 16.469 6.934 1 98.19 193 ILE B C 1
ATOM 4324 O O . ILE B 1 193 ? -7.762 16.469 6.516 1 98.19 193 ILE B O 1
ATOM 4328 N N . ILE B 1 194 ? -5.77 15.477 6.836 1 97.62 194 ILE B N 1
ATOM 4329 C CA . ILE B 1 194 ? -6.195 14.219 6.234 1 97.62 194 ILE B CA 1
ATOM 4330 C C . ILE B 1 194 ? -6.137 13.102 7.277 1 97.62 194 ILE B C 1
ATOM 4332 O O . ILE B 1 194 ? -5.129 12.945 7.969 1 97.62 194 ILE B O 1
ATOM 4336 N N . VAL B 1 195 ? -7.227 12.461 7.426 1 95.81 195 VAL B N 1
ATOM 4337 C CA . VAL B 1 195 ? -7.207 11.234 8.211 1 95.81 195 VAL B CA 1
ATOM 4338 C C . VAL B 1 195 ? -7.125 10.023 7.285 1 95.81 195 VAL B C 1
ATOM 4340 O O . VAL B 1 195 ? -7.852 9.953 6.289 1 95.81 195 VAL B O 1
ATOM 4343 N N . THR B 1 196 ? -6.254 9.141 7.574 1 91.38 196 THR B N 1
ATOM 4344 C CA . THR B 1 196 ? -6.066 7.941 6.762 1 91.38 196 THR B CA 1
ATOM 4345 C C . THR B 1 196 ? -5.453 6.812 7.586 1 91.38 196 THR B C 1
ATOM 4347 O O . THR B 1 196 ? -4.879 7.059 8.648 1 91.38 196 THR B O 1
ATOM 4350 N N . HIS B 1 197 ? -5.691 5.668 7.168 1 86.69 197 HIS B N 1
ATOM 4351 C CA . HIS B 1 197 ? -5.039 4.52 7.789 1 86.69 197 HIS B CA 1
ATOM 4352 C C . HIS B 1 197 ? -3.812 4.09 6.992 1 86.69 197 HIS B C 1
ATOM 4354 O O . HIS B 1 197 ? -3.084 3.186 7.406 1 86.69 197 HIS B O 1
ATOM 4360 N N . ASP B 1 198 ? -3.545 4.684 5.875 1 86.88 198 ASP B N 1
ATOM 4361 C CA . ASP B 1 198 ? -2.428 4.352 4.996 1 86.88 198 ASP B CA 1
ATOM 4362 C C . ASP B 1 198 ? -1.199 5.195 5.332 1 86.88 198 ASP B C 1
ATOM 4364 O O . ASP B 1 198 ? -1.136 6.375 4.98 1 86.88 198 ASP B O 1
ATOM 4368 N N . SER B 1 199 ? -0.21 4.516 5.855 1 89.94 199 SER B N 1
ATOM 4369 C CA . SER B 1 199 ? 0.973 5.246 6.297 1 89.94 199 SER B CA 1
ATOM 4370 C C . SER B 1 199 ? 1.743 5.82 5.113 1 89.94 199 SER B C 1
ATOM 4372 O O . SER B 1 199 ? 2.332 6.902 5.215 1 89.94 199 SER B O 1
ATOM 4374 N N . TYR B 1 200 ? 1.762 5.129 3.992 1 87.62 200 TYR B N 1
ATOM 4375 C CA . TYR B 1 200 ? 2.49 5.617 2.826 1 87.62 200 TYR B CA 1
ATOM 4376 C C . TYR B 1 200 ? 1.855 6.895 2.283 1 87.62 200 TYR B C 1
ATOM 4378 O O . TYR B 1 200 ? 2.561 7.828 1.897 1 87.62 200 TYR B O 1
ATOM 4386 N N . GLU B 1 201 ? 0.61 6.887 2.287 1 91.56 201 GLU B N 1
ATOM 4387 C CA . GLU B 1 201 ? -0.128 8.078 1.88 1 91.56 201 GLU B CA 1
ATOM 4388 C C . GLU B 1 201 ? 0.158 9.25 2.814 1 91.56 201 GLU B C 1
ATOM 4390 O O . GLU B 1 201 ? 0.446 10.359 2.359 1 91.56 201 GLU B O 1
ATOM 4395 N N . ALA B 1 202 ? 0.141 8.961 4.074 1 94.62 202 ALA B N 1
ATOM 4396 C CA . ALA B 1 202 ? 0.37 9.992 5.09 1 94.62 202 ALA B CA 1
ATOM 4397 C C . ALA B 1 202 ? 1.785 10.547 4.992 1 94.62 202 ALA B C 1
ATOM 4399 O O . ALA B 1 202 ? 1.982 11.766 5.055 1 94.62 202 ALA B O 1
ATOM 4400 N N . PHE B 1 203 ? 2.719 9.688 4.77 1 94.12 203 PHE B N 1
ATOM 4401 C CA . PHE B 1 203 ? 4.121 10.086 4.746 1 94.12 203 PHE B CA 1
ATOM 4402 C C . PHE B 1 203 ? 4.43 10.906 3.498 1 94.12 203 PHE B C 1
ATOM 4404 O O . PHE B 1 203 ? 5.297 11.781 3.521 1 94.12 203 PHE B O 1
ATOM 4411 N N . TYR B 1 204 ? 3.709 10.656 2.465 1 93.94 204 TYR B N 1
ATOM 4412 C CA . TYR B 1 204 ? 3.951 11.367 1.218 1 93.94 204 TYR B CA 1
ATOM 4413 C C . TYR B 1 204 ? 3.27 12.734 1.23 1 93.94 204 TYR B C 1
ATOM 4415 O O . TYR B 1 204 ? 3.873 13.742 0.854 1 93.94 204 TYR B O 1
ATOM 4423 N N . LEU B 1 205 ? 2.066 12.781 1.714 1 95.56 205 LEU B N 1
ATOM 4424 C CA . LEU B 1 205 ? 1.258 13.984 1.599 1 95.56 205 LEU B CA 1
ATOM 4425 C C . LEU B 1 205 ? 1.546 14.945 2.748 1 95.56 205 LEU B C 1
ATOM 4427 O O . LEU B 1 205 ? 1.54 16.172 2.562 1 95.56 205 LEU B O 1
ATOM 4431 N N . GLY B 1 206 ? 1.81 14.453 3.867 1 95.5 206 GLY B N 1
ATOM 4432 C CA . GLY B 1 206 ? 1.838 15.258 5.074 1 95.5 206 GLY B CA 1
ATOM 4433 C C . GLY B 1 206 ? 3.182 15.922 5.316 1 95.5 206 GLY B C 1
ATOM 4434 O O . GLY B 1 206 ? 4.23 15.297 5.141 1 95.5 206 GLY B O 1
ATOM 4435 N N . THR B 1 207 ? 3.102 17.172 5.75 1 94.56 207 THR B N 1
ATOM 4436 C CA . THR B 1 207 ? 4.277 17.812 6.324 1 94.56 207 THR B CA 1
ATOM 4437 C C . THR B 1 207 ? 4.457 17.406 7.781 1 94.56 207 THR B C 1
ATOM 4439 O O . THR B 1 207 ? 5.578 17.406 8.297 1 94.56 207 THR B O 1
ATOM 4442 N N . LYS B 1 208 ? 3.338 17.125 8.367 1 96.25 208 LYS B N 1
ATOM 4443 C CA . LYS B 1 208 ? 3.291 16.562 9.703 1 96.25 208 LYS B CA 1
ATOM 4444 C C . LYS B 1 208 ? 2.365 15.344 9.758 1 96.25 208 LYS B C 1
ATOM 4446 O O . LYS B 1 208 ? 1.458 15.219 8.93 1 96.25 208 LYS B O 1
ATOM 4451 N N . CYS B 1 209 ? 2.727 14.469 10.703 1 96.81 209 CYS B N 1
ATOM 4452 C CA . CYS B 1 209 ? 1.917 13.273 10.922 1 96.81 209 CYS B CA 1
ATOM 4453 C C . CYS B 1 209 ? 1.611 13.086 12.398 1 96.81 209 CYS B C 1
ATOM 4455 O O . CYS B 1 209 ? 2.486 13.273 13.25 1 96.81 209 CYS B O 1
ATOM 4457 N N . GLY B 1 210 ? 0.34 12.828 12.703 1 97.5 210 GLY B N 1
ATOM 4458 C CA . GLY B 1 210 ? -0.086 12.453 14.047 1 97.5 210 GLY B CA 1
ATOM 4459 C C . GLY B 1 210 ? -0.533 11.008 14.141 1 97.5 210 GLY B C 1
ATOM 4460 O O . GLY B 1 210 ? -1.237 10.508 13.266 1 97.5 210 GLY B O 1
ATOM 4461 N N . ILE B 1 211 ? -0.072 10.367 15.172 1 96.94 211 ILE B N 1
ATOM 4462 C CA . ILE B 1 211 ? -0.453 8.984 15.422 1 96.94 211 ILE B CA 1
ATOM 4463 C C . ILE B 1 211 ? -1.44 8.922 16.594 1 96.94 211 ILE B C 1
ATOM 4465 O O . ILE B 1 211 ? -1.103 9.281 17.719 1 96.94 211 ILE B O 1
ATOM 4469 N N . ILE B 1 212 ? -2.602 8.477 16.281 1 95.19 212 ILE B N 1
ATOM 4470 C CA . ILE B 1 212 ? -3.643 8.336 17.297 1 95.19 212 ILE B CA 1
ATOM 4471 C C . ILE B 1 212 ? -3.771 6.867 17.703 1 95.19 212 ILE B C 1
ATOM 4473 O O . ILE B 1 212 ? -4.141 6.02 16.891 1 95.19 212 ILE B O 1
ATOM 4477 N N . LEU B 1 213 ? -3.439 6.609 18.906 1 92.94 213 LEU B N 1
ATOM 4478 C CA . LEU B 1 213 ? -3.525 5.266 19.469 1 92.94 213 LEU B CA 1
ATOM 4479 C C . LEU B 1 213 ? -4.129 5.301 20.875 1 92.94 213 LEU B C 1
ATOM 4481 O O . LEU B 1 213 ? -3.854 6.219 21.656 1 92.94 213 LEU B O 1
ATOM 4485 N N . ASP B 1 214 ? -4.934 4.258 21.125 1 89.31 214 ASP B N 1
ATOM 4486 C CA . ASP B 1 214 ? -5.504 4.078 22.469 1 89.31 214 ASP B CA 1
ATOM 4487 C C . ASP B 1 214 ? -6.184 5.359 22.938 1 89.31 214 ASP B C 1
ATOM 4489 O O . ASP B 1 214 ? -5.98 5.785 24.078 1 89.31 214 ASP B O 1
ATOM 4493 N N . GLY B 1 215 ? -6.812 6.016 22.062 1 90.5 215 GLY B N 1
ATOM 4494 C CA . GLY B 1 215 ? -7.613 7.18 22.391 1 90.5 215 GLY B CA 1
ATOM 4495 C C . GLY B 1 215 ? -6.781 8.422 22.656 1 90.5 215 GLY B C 1
ATOM 4496 O O . GLY B 1 215 ? -7.246 9.359 23.312 1 90.5 215 GLY B O 1
ATOM 4497 N N . GLN B 1 216 ? -5.586 8.406 22.25 1 94.56 216 GLN B N 1
ATOM 4498 C CA . GLN B 1 216 ? -4.699 9.539 22.469 1 94.56 216 GLN B CA 1
ATOM 4499 C C . GLN B 1 216 ? -3.865 9.836 21.219 1 94.56 216 GLN B C 1
ATOM 4501 O O . GLN B 1 216 ? -3.648 8.953 20.391 1 94.56 216 GLN B O 1
ATOM 4506 N N . LEU B 1 217 ? -3.465 11.07 21.109 1 96.25 217 LEU B N 1
ATOM 4507 C CA . LEU B 1 217 ? -2.424 11.422 20.141 1 96.25 217 LEU B CA 1
ATOM 4508 C C . LEU B 1 217 ? -1.043 11.078 20.688 1 96.25 217 LEU B C 1
ATOM 4510 O O . LEU B 1 217 ? -0.489 11.82 21.5 1 96.25 217 LEU B O 1
ATOM 4514 N N . LYS B 1 218 ? -0.424 10.062 20.219 1 96.38 218 LYS B N 1
ATOM 4515 C CA . LYS B 1 218 ? 0.796 9.516 20.797 1 96.38 218 LYS B CA 1
ATOM 4516 C C . LYS B 1 218 ? 2.031 10.234 20.266 1 96.38 218 LYS B C 1
ATOM 4518 O O . LYS B 1 218 ? 3.043 10.344 20.969 1 96.38 218 LYS B O 1
ATOM 4523 N N . GLN B 1 219 ? 1.983 10.586 19.078 1 97.5 219 GLN B N 1
ATOM 4524 C CA . GLN B 1 219 ? 3.115 11.258 18.453 1 97.5 219 GLN B CA 1
ATOM 4525 C C . GLN B 1 219 ? 2.648 12.211 17.344 1 97.5 219 GLN B C 1
ATOM 4527 O O . GLN B 1 219 ? 1.723 11.891 16.594 1 97.5 219 GLN B O 1
ATOM 4532 N N . TYR B 1 220 ? 3.152 13.344 17.297 1 97.38 220 TYR B N 1
ATOM 4533 C CA . TYR B 1 220 ? 2.922 14.359 16.281 1 97.38 220 TYR B CA 1
ATOM 4534 C C . TYR B 1 220 ? 4.238 14.984 15.828 1 97.38 220 TYR B C 1
ATOM 4536 O O . TYR B 1 220 ? 4.84 15.781 16.562 1 97.38 220 TYR B O 1
ATOM 4544 N N . ASP B 1 221 ? 4.691 14.641 14.609 1 96.62 221 ASP B N 1
ATOM 4545 C CA . ASP B 1 221 ? 6 15.031 14.094 1 96.62 221 ASP B CA 1
ATOM 4546 C C . ASP B 1 221 ? 6.047 14.906 12.57 1 96.62 221 ASP B C 1
ATOM 4548 O O . ASP B 1 221 ? 5.055 14.531 11.945 1 96.62 221 ASP B O 1
ATOM 4552 N N . ASP B 1 222 ? 7.109 15.383 12 1 94.69 222 ASP B N 1
ATOM 4553 C CA . ASP B 1 222 ? 7.234 15.156 10.562 1 94.69 222 ASP B CA 1
ATOM 4554 C C . ASP B 1 222 ? 7.32 13.664 10.258 1 94.69 222 ASP B C 1
ATOM 4556 O O . ASP B 1 222 ? 7.723 12.867 11.109 1 94.69 222 ASP B O 1
ATOM 4560 N N . PRO B 1 223 ? 6.969 13.25 9.062 1 94.38 223 PRO B N 1
ATOM 4561 C CA . PRO B 1 223 ? 6.914 11.836 8.688 1 94.38 223 PRO B CA 1
ATOM 4562 C C . PRO B 1 223 ? 8.242 11.117 8.906 1 94.38 223 PRO B C 1
ATOM 4564 O O . PRO B 1 223 ? 8.266 9.984 9.398 1 94.38 223 PRO B O 1
ATOM 4567 N N . TYR B 1 224 ? 9.297 11.727 8.555 1 91.81 224 TYR B N 1
ATOM 4568 C CA . TYR B 1 224 ? 10.617 11.133 8.734 1 91.81 224 TYR B CA 1
ATOM 4569 C C . TYR B 1 224 ? 10.859 10.758 10.195 1 91.81 224 TYR B C 1
ATOM 4571 O O . TYR B 1 224 ? 11.281 9.641 10.492 1 91.81 224 TYR B O 1
ATOM 4579 N N . ASN B 1 225 ? 10.539 11.656 11.07 1 93.62 225 ASN B N 1
ATOM 4580 C CA . ASN B 1 225 ? 10.727 11.438 12.5 1 93.62 225 ASN B CA 1
ATOM 4581 C C . ASN B 1 225 ? 9.781 10.367 13.039 1 93.62 225 ASN B C 1
ATOM 4583 O O . ASN B 1 225 ? 10.172 9.547 13.867 1 93.62 225 ASN B O 1
ATOM 4587 N N . VAL B 1 226 ? 8.578 10.43 12.555 1 94.06 226 VAL B N 1
ATOM 4588 C CA . VAL B 1 226 ? 7.59 9.453 13.008 1 94.06 226 VAL B CA 1
ATOM 4589 C C . VAL B 1 226 ? 8.062 8.039 12.672 1 94.06 226 VAL B C 1
ATOM 4591 O O . VAL B 1 226 ? 7.914 7.121 13.484 1 94.06 226 VAL B O 1
ATOM 4594 N N . TYR B 1 227 ? 8.672 7.863 11.547 1 92.25 227 TYR B N 1
ATOM 4595 C CA . TYR B 1 227 ? 9.117 6.547 11.109 1 92.25 227 TYR B CA 1
ATOM 4596 C C . TYR B 1 227 ? 10.414 6.152 11.797 1 92.25 227 TYR B C 1
ATOM 4598 O O . TYR B 1 227 ? 10.531 5.051 12.336 1 92.25 227 TYR B O 1
ATOM 4606 N N . HIS B 1 228 ? 11.344 7.039 11.859 1 91.06 228 HIS B N 1
ATOM 4607 C CA . HIS B 1 228 ? 12.695 6.703 12.305 1 91.06 228 HIS B CA 1
ATOM 4608 C C . HIS B 1 228 ? 12.828 6.844 13.812 1 91.06 228 HIS B C 1
ATOM 4610 O O . HIS B 1 228 ? 13.648 6.164 14.438 1 91.06 228 HIS B O 1
ATOM 4616 N N . PHE B 1 229 ? 11.977 7.758 14.328 1 93 229 PHE B N 1
ATOM 4617 C CA . PHE B 1 229 ? 12.078 8.039 15.758 1 93 229 PHE B CA 1
ATOM 4618 C C . PHE B 1 229 ? 10.719 7.895 16.438 1 93 229 PHE B C 1
ATOM 4620 O O . PHE B 1 229 ? 10.258 8.812 17.109 1 93 229 PHE B O 1
ATOM 4627 N N . PRO B 1 230 ? 10.172 6.715 16.25 1 94.88 230 PRO B N 1
ATOM 4628 C CA . PRO B 1 230 ? 8.945 6.535 17.031 1 94.88 230 PRO B CA 1
ATOM 4629 C C . PRO B 1 230 ? 9.164 6.738 18.531 1 94.88 230 PRO B C 1
ATOM 4631 O O . PRO B 1 230 ? 10.195 6.336 19.078 1 94.88 230 PRO B O 1
ATOM 4634 N N . ASN B 1 231 ? 8.234 7.375 19.172 1 94.38 231 ASN B N 1
ATOM 4635 C CA . ASN B 1 231 ? 8.492 7.816 20.531 1 94.38 231 ASN B CA 1
ATOM 4636 C C . ASN B 1 231 ? 7.977 6.809 21.562 1 94.38 231 ASN B C 1
ATOM 4638 O O . ASN B 1 231 ? 8.125 7.012 22.766 1 94.38 231 ASN B O 1
ATOM 4642 N N . SER B 1 232 ? 7.34 5.73 21.125 1 94.75 232 SER B N 1
ATOM 4643 C CA . SER B 1 232 ? 6.824 4.707 22.031 1 94.75 232 SER B CA 1
ATOM 4644 C C . SER B 1 232 ? 6.734 3.352 21.344 1 94.75 232 SER B C 1
ATOM 4646 O O . SER B 1 232 ? 6.754 3.273 20.109 1 94.75 232 SER B O 1
ATOM 4648 N N . ILE B 1 233 ? 6.695 2.324 22.125 1 94.88 233 ILE B N 1
ATOM 4649 C CA . ILE B 1 233 ? 6.57 0.962 21.609 1 94.88 233 ILE B CA 1
ATOM 4650 C C . ILE B 1 233 ? 5.246 0.806 20.875 1 94.88 233 ILE B C 1
ATOM 4652 O O . ILE B 1 233 ? 5.176 0.102 19.859 1 94.88 233 ILE B O 1
ATOM 4656 N N . GLU B 1 234 ? 4.223 1.514 21.328 1 93.75 234 GLU B N 1
ATOM 4657 C CA . GLU B 1 234 ? 2.92 1.467 20.672 1 93.75 234 GLU B CA 1
ATOM 4658 C C . GLU B 1 234 ? 3.01 1.978 19.234 1 93.75 234 GLU B C 1
ATOM 4660 O O . GLU B 1 234 ? 2.426 1.389 18.312 1 93.75 234 GLU B O 1
ATOM 4665 N N . VAL B 1 235 ? 3.764 3.023 19.078 1 94.31 235 VAL B N 1
ATOM 4666 C CA . VAL B 1 235 ? 3.914 3.605 17.75 1 94.31 235 VAL B CA 1
ATOM 4667 C C . VAL B 1 235 ? 4.727 2.664 16.859 1 94.31 235 VAL B C 1
ATOM 4669 O O . VAL B 1 235 ? 4.41 2.484 15.68 1 94.31 235 VAL B O 1
ATOM 4672 N N . VAL B 1 236 ? 5.738 2.031 17.422 1 93.12 236 VAL B N 1
ATOM 4673 C CA . VAL B 1 236 ? 6.539 1.052 16.703 1 93.12 236 VAL B CA 1
ATOM 4674 C C . VAL B 1 236 ? 5.641 -0.071 16.188 1 93.12 236 VAL B C 1
ATOM 4676 O O . VAL B 1 236 ? 5.68 -0.414 15 1 93.12 236 VAL B O 1
ATOM 4679 N N . ASN B 1 237 ? 4.824 -0.559 17.062 1 89.5 237 ASN B N 1
ATOM 4680 C CA . ASN B 1 237 ? 3.957 -1.685 16.719 1 89.5 237 ASN B CA 1
ATOM 4681 C C . ASN B 1 237 ? 2.904 -1.295 15.688 1 89.5 237 ASN B C 1
ATOM 4683 O O . ASN B 1 237 ? 2.572 -2.088 14.805 1 89.5 237 ASN B O 1
ATOM 4687 N N . PHE B 1 238 ? 2.449 -0.12 15.828 1 88.69 238 PHE B N 1
ATOM 4688 C CA . PHE B 1 238 ? 1.433 0.361 14.898 1 88.69 238 PHE B CA 1
ATOM 4689 C C . PHE B 1 238 ? 2 0.479 13.484 1 88.69 238 PHE B C 1
ATOM 4691 O O . PHE B 1 238 ? 1.338 0.116 12.516 1 88.69 238 PHE B O 1
ATOM 4698 N N . LEU B 1 239 ? 3.172 1.021 13.352 1 87.5 239 LEU B N 1
ATOM 4699 C CA . LEU B 1 239 ? 3.789 1.196 12.047 1 87.5 239 LEU B CA 1
ATOM 4700 C C . LEU B 1 239 ? 4.258 -0.142 11.477 1 87.5 239 LEU B C 1
ATOM 4702 O O . LEU B 1 239 ? 4.34 -0.312 10.258 1 87.5 239 LEU B O 1
ATOM 4706 N N . ASN B 1 240 ? 4.531 -1.166 12.297 1 79.62 240 ASN B N 1
ATOM 4707 C CA . ASN B 1 240 ? 4.867 -2.547 11.969 1 79.62 240 ASN B CA 1
ATOM 4708 C C . ASN B 1 240 ? 5.98 -2.617 10.922 1 79.62 240 ASN B C 1
ATOM 4710 O O . ASN B 1 240 ? 5.867 -3.344 9.938 1 79.62 240 ASN B O 1
ATOM 4714 N N . ARG B 1 241 ? 7.07 -1.885 11.031 1 78.06 241 ARG B N 1
ATOM 4715 C CA . ARG B 1 241 ? 8.164 -1.864 10.062 1 78.06 241 ARG B CA 1
ATOM 4716 C C . ARG B 1 241 ? 9.469 -2.338 10.695 1 78.06 241 ARG B C 1
ATOM 4718 O O . ARG B 1 241 ? 10.438 -2.625 9.992 1 78.06 241 ARG B O 1
ATOM 4725 N N . GLY B 1 242 ? 9.477 -2.557 11.914 1 87.25 242 GLY B N 1
ATOM 4726 C CA . GLY B 1 242 ? 10.656 -3.016 12.641 1 87.25 242 GLY B CA 1
ATOM 4727 C C . GLY B 1 242 ? 10.32 -3.939 13.797 1 87.25 242 GLY B C 1
ATOM 4728 O O . GLY B 1 242 ? 9.164 -4.332 13.969 1 87.25 242 GLY B O 1
ATOM 4729 N N . ILE B 1 243 ? 11.461 -4.328 14.391 1 92.25 243 ILE B N 1
ATOM 4730 C CA . ILE B 1 243 ? 11.266 -5.203 15.539 1 92.25 243 ILE B CA 1
ATOM 4731 C C . ILE B 1 243 ? 12.031 -4.652 16.75 1 92.25 243 ILE B C 1
ATOM 4733 O O . ILE B 1 243 ? 12.961 -3.861 16.578 1 92.25 243 ILE B O 1
ATOM 4737 N N . LEU B 1 244 ? 11.555 -5.07 17.859 1 95.56 244 LEU B N 1
ATOM 4738 C CA . LEU B 1 244 ? 12.242 -4.723 19.094 1 95.56 244 LEU B CA 1
ATOM 4739 C C . LEU B 1 244 ? 13.07 -5.898 19.609 1 95.56 244 LEU B C 1
ATOM 4741 O O . LEU B 1 244 ? 12.539 -6.996 19.812 1 95.56 244 LEU B O 1
ATOM 4745 N N . ILE B 1 245 ? 14.375 -5.656 19.797 1 95.88 245 ILE B N 1
ATOM 4746 C CA . ILE B 1 245 ? 15.242 -6.723 20.297 1 95.88 245 ILE B CA 1
ATOM 4747 C C . ILE B 1 245 ? 15.953 -6.254 21.562 1 95.88 245 ILE B C 1
ATOM 4749 O O . ILE B 1 245 ? 16.266 -5.074 21.703 1 95.88 245 ILE B O 1
ATOM 4753 N N . PRO B 1 246 ? 16.156 -7.188 22.422 1 96.75 246 PRO B N 1
ATOM 4754 C CA . PRO B 1 246 ? 16.875 -6.812 23.656 1 96.75 246 PRO B CA 1
ATOM 4755 C C . PRO B 1 246 ? 18.328 -6.449 23.391 1 96.75 246 PRO B C 1
ATOM 4757 O O . PRO B 1 246 ? 18.984 -7.074 22.562 1 96.75 246 PRO B O 1
ATOM 4760 N N . ALA B 1 247 ? 18.75 -5.445 24.078 1 97.38 247 ALA B N 1
ATOM 4761 C CA . ALA B 1 247 ? 20.141 -5.027 24.016 1 97.38 247 ALA B CA 1
ATOM 4762 C C . ALA B 1 247 ? 20.594 -4.387 25.328 1 97.38 247 ALA B C 1
ATOM 4764 O O . ALA B 1 247 ? 19.766 -4.031 26.156 1 97.38 247 ALA B O 1
ATOM 4765 N N . LYS B 1 248 ? 21.844 -4.379 25.531 1 97.94 248 LYS B N 1
ATOM 4766 C CA . LYS B 1 248 ? 22.438 -3.754 26.703 1 97.94 248 LYS B CA 1
ATOM 4767 C C . LYS B 1 248 ? 23.344 -2.586 26.312 1 97.94 248 LYS B C 1
ATOM 4769 O O . LYS B 1 248 ? 24.172 -2.721 25.422 1 97.94 248 LYS B O 1
ATOM 4774 N N . VAL B 1 249 ? 23.109 -1.438 26.969 1 97.88 249 VAL B N 1
ATOM 4775 C CA . VAL B 1 249 ? 23.922 -0.261 26.688 1 97.88 249 VAL B CA 1
ATOM 4776 C C . VAL B 1 249 ? 25.344 -0.472 27.219 1 97.88 249 VAL B C 1
ATOM 4778 O O . VAL B 1 249 ? 25.531 -0.763 28.406 1 97.88 249 VAL B O 1
ATOM 4781 N N . THR B 1 250 ? 26.328 -0.341 26.359 1 97.25 250 THR B N 1
ATOM 4782 C CA . THR B 1 250 ? 27.703 -0.613 26.75 1 97.25 250 THR B CA 1
ATOM 4783 C C . THR B 1 250 ? 28.531 0.671 26.766 1 97.25 250 THR B C 1
ATOM 4785 O O . THR B 1 250 ? 29.625 0.703 27.312 1 97.25 250 THR B O 1
ATOM 4788 N N . GLY B 1 251 ? 28 1.715 26.172 1 95 251 GLY B N 1
ATOM 4789 C CA . GLY B 1 251 ? 28.688 3 26.109 1 95 251 GLY B CA 1
ATOM 4790 C C . GLY B 1 251 ? 27.797 4.117 25.594 1 95 251 GLY B C 1
ATOM 4791 O O . GLY B 1 251 ? 26.578 3.953 25.484 1 95 251 GLY B O 1
ATOM 4792 N N . GLU B 1 252 ? 28.438 5.234 25.297 1 93 252 GLU B N 1
ATOM 4793 C CA . GLU B 1 252 ? 27.703 6.41 24.844 1 93 252 GLU B CA 1
ATOM 4794 C C . GLU B 1 252 ? 27.125 6.199 23.438 1 93 252 GLU B C 1
ATOM 4796 O O . GLU B 1 252 ? 26.109 6.805 23.078 1 93 252 GLU B O 1
ATOM 4801 N N . ASN B 1 253 ? 27.766 5.301 22.719 1 95.56 253 ASN B N 1
ATOM 4802 C CA . ASN B 1 253 ? 27.328 5.078 21.344 1 95.56 253 ASN B CA 1
ATOM 4803 C C . ASN B 1 253 ? 27.359 3.596 20.984 1 95.56 253 ASN B C 1
ATOM 4805 O O . ASN B 1 253 ? 27.656 3.238 19.844 1 95.56 253 ASN B O 1
ATOM 4809 N N . SER B 1 254 ? 27.141 2.84 22 1 96.5 254 SER B N 1
ATOM 4810 C CA . SER B 1 254 ? 27.281 1.418 21.703 1 96.5 254 SER B CA 1
ATOM 4811 C C . SER B 1 254 ? 26.312 0.582 22.531 1 96.5 254 SER B C 1
ATOM 4813 O O . SER B 1 254 ? 26 0.936 23.672 1 96.5 254 SER B O 1
ATOM 4815 N N . LEU B 1 255 ? 25.844 -0.49 21.891 1 96.75 255 LEU B N 1
ATOM 4816 C CA . LEU B 1 255 ? 25 -1.51 22.5 1 96.75 255 LEU B CA 1
ATOM 4817 C C . LEU B 1 255 ? 25.547 -2.906 22.234 1 96.75 255 LEU B C 1
ATOM 4819 O O . LEU B 1 255 ? 26.359 -3.098 21.312 1 96.75 255 LEU B O 1
ATOM 4823 N N . GLU B 1 256 ? 25.141 -3.801 23.031 1 97.5 256 GLU B N 1
ATOM 4824 C CA . GLU B 1 256 ? 25.438 -5.215 22.828 1 97.5 256 GLU B CA 1
ATOM 4825 C C . GLU B 1 256 ? 24.156 -6.043 22.766 1 97.5 256 GLU B C 1
ATOM 4827 O O . GLU B 1 256 ? 23.25 -5.852 23.578 1 97.5 256 GLU B O 1
ATOM 4832 N N . ASN B 1 257 ? 24.031 -6.82 21.766 1 96.75 257 ASN B N 1
ATOM 4833 C CA . ASN B 1 257 ? 22.938 -7.773 2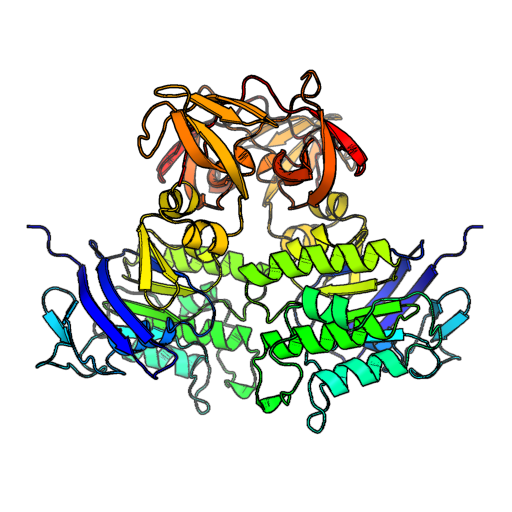1.609 1 96.75 257 ASN B CA 1
ATOM 4834 C C . ASN B 1 257 ? 23.453 -9.211 21.5 1 96.75 257 ASN B C 1
ATOM 4836 O O . ASN B 1 257 ? 24.469 -9.461 20.859 1 96.75 257 ASN B O 1
ATOM 4840 N N . ASP B 1 258 ? 22.781 -10.117 22.047 1 94.69 258 ASP B N 1
ATOM 4841 C CA . ASP B 1 258 ? 23.266 -11.492 22.141 1 94.69 258 ASP B CA 1
ATOM 4842 C C . ASP B 1 258 ? 23.406 -12.117 20.766 1 94.69 258 ASP B C 1
ATOM 4844 O O . ASP B 1 258 ? 24.328 -12.906 20.516 1 94.69 258 ASP B O 1
ATOM 4848 N N . ASP B 1 259 ? 22.578 -11.781 19.906 1 94.5 259 ASP B N 1
ATOM 4849 C CA . ASP B 1 259 ? 22.547 -12.414 18.578 1 94.5 259 ASP B CA 1
ATOM 4850 C C . ASP B 1 259 ? 23.422 -11.648 17.594 1 94.5 259 ASP B C 1
ATOM 4852 O O . ASP B 1 259 ? 24.078 -12.25 16.734 1 94.5 259 ASP B O 1
ATOM 4856 N N . LEU B 1 260 ? 23.406 -10.312 17.734 1 95.38 260 LEU B N 1
ATOM 4857 C CA . LEU B 1 260 ? 23.984 -9.477 16.688 1 95.38 260 LEU B CA 1
ATOM 4858 C C . LEU B 1 260 ? 25.359 -8.945 17.109 1 95.38 260 LEU B C 1
ATOM 4860 O O . LEU B 1 260 ? 26.125 -8.469 16.266 1 95.38 260 LEU B O 1
ATOM 4864 N N . GLY B 1 261 ? 25.688 -9.07 18.344 1 95.5 261 GLY B N 1
ATOM 4865 C CA . GLY B 1 261 ? 26.953 -8.555 18.828 1 95.5 261 GLY B CA 1
ATOM 4866 C C . GLY B 1 261 ? 26.922 -7.062 19.094 1 95.5 261 GLY B C 1
ATOM 4867 O O . GLY B 1 261 ? 25.922 -6.523 19.578 1 95.5 261 GLY B O 1
ATOM 4868 N N . THR B 1 262 ? 28.062 -6.445 18.922 1 96.62 262 THR B N 1
ATOM 4869 C CA . THR B 1 262 ? 28.203 -5.02 19.188 1 96.62 262 THR B CA 1
ATOM 4870 C C . THR B 1 262 ? 27.516 -4.191 18.109 1 96.62 262 THR B C 1
ATOM 4872 O O . THR B 1 262 ? 27.75 -4.418 16.922 1 96.62 262 THR B O 1
ATOM 4875 N N . ILE B 1 263 ? 26.703 -3.307 18.531 1 96.75 263 ILE B N 1
ATOM 4876 C CA . ILE B 1 263 ? 26.016 -2.359 17.656 1 96.75 263 ILE B CA 1
ATOM 4877 C C . ILE B 1 263 ? 26.422 -0.934 18.031 1 96.75 263 ILE B C 1
ATOM 4879 O O . ILE B 1 263 ? 26.391 -0.562 19.203 1 96.75 263 ILE B O 1
ATOM 4883 N N . THR B 1 264 ? 26.844 -0.199 17.094 1 96.56 264 THR B N 1
ATOM 4884 C CA . THR B 1 264 ? 27.25 1.178 17.344 1 96.56 264 THR B CA 1
ATOM 4885 C C . THR B 1 264 ? 26.328 2.156 16.609 1 96.56 264 THR B C 1
ATOM 4887 O O . THR B 1 264 ? 25.672 1.79 15.633 1 96.56 264 THR B O 1
ATOM 4890 N N . GLY B 1 265 ? 26.156 3.352 17.109 1 94.5 265 GLY B N 1
ATOM 4891 C CA . GLY B 1 265 ? 25.375 4.402 16.484 1 94.5 265 GLY B CA 1
ATOM 4892 C C . GLY B 1 265 ? 25.047 5.547 17.422 1 94.5 265 GLY B C 1
ATOM 4893 O O . GLY B 1 265 ? 25.531 5.582 18.562 1 94.5 265 GLY B O 1
ATOM 4894 N N . ASP B 1 266 ? 24.281 6.504 16.938 1 92.75 266 ASP B N 1
ATOM 4895 C CA . ASP B 1 266 ? 23.906 7.672 17.719 1 92.75 266 ASP B CA 1
ATOM 4896 C C . ASP B 1 266 ? 22.578 7.445 18.438 1 92.75 266 ASP B C 1
ATOM 4898 O O . ASP B 1 266 ? 21.547 7.25 17.781 1 92.75 266 ASP B O 1
ATOM 4902 N N . PHE B 1 267 ? 22.594 7.539 19.75 1 93.81 267 PHE B N 1
ATOM 4903 C CA . PHE B 1 267 ? 21.359 7.363 20.531 1 93.81 267 PHE B CA 1
ATOM 4904 C C . PHE B 1 267 ? 20.453 8.57 20.375 1 93.81 267 PHE B C 1
ATOM 4906 O O . PHE B 1 267 ? 20.906 9.711 20.484 1 93.81 267 PHE B O 1
ATOM 4913 N N . ILE B 1 268 ? 19.25 8.32 20.141 1 92.06 268 ILE B N 1
ATOM 4914 C CA . ILE B 1 268 ? 18.266 9.391 20.109 1 92.06 268 ILE B CA 1
ATOM 4915 C C . ILE B 1 268 ? 17.922 9.828 21.531 1 92.06 268 ILE B C 1
ATOM 4917 O O . ILE B 1 268 ? 17.703 11.008 21.797 1 92.06 268 ILE B O 1
ATOM 4921 N N . LYS B 1 269 ? 17.844 8.938 22.406 1 92.31 269 LYS B N 1
ATOM 4922 C CA . LYS B 1 269 ? 17.672 9.133 23.844 1 92.31 269 LYS B CA 1
ATOM 4923 C C . LYS B 1 269 ? 18.766 8.406 24.625 1 92.31 269 LYS B C 1
ATOM 4925 O O . LYS B 1 269 ? 19.078 7.25 24.344 1 92.31 269 LYS B O 1
ATOM 4930 N N . HIS B 1 270 ? 19.266 9.078 25.578 1 90.5 270 HIS B N 1
ATOM 4931 C CA . HIS B 1 270 ? 20.406 8.531 26.312 1 90.5 270 HIS B CA 1
ATOM 4932 C C . HIS B 1 270 ? 19.938 7.613 27.438 1 90.5 270 HIS B C 1
ATOM 4934 O O . HIS B 1 270 ? 18.938 7.902 28.109 1 90.5 270 HIS B O 1
ATOM 4940 N N . TYR B 1 271 ? 20.688 6.559 27.5 1 93.44 271 TYR B N 1
ATOM 4941 C CA . TYR B 1 271 ? 20.516 5.621 28.594 1 93.44 271 TYR B CA 1
ATOM 4942 C C . TYR B 1 271 ? 21.828 5.352 29.312 1 93.44 271 TYR B C 1
ATOM 4944 O O . TYR B 1 271 ? 22.891 5.352 28.672 1 93.44 271 TYR B O 1
ATOM 4952 N N . PRO B 1 272 ? 21.75 5.109 30.547 1 94.5 272 PRO B N 1
ATOM 4953 C CA . PRO B 1 272 ? 22.984 4.82 31.281 1 94.5 272 PRO B CA 1
ATOM 4954 C C . PRO B 1 272 ? 23.641 3.504 30.859 1 94.5 272 PRO B C 1
ATOM 4956 O O . PRO B 1 272 ? 22.938 2.562 30.469 1 94.5 272 PRO B O 1
ATOM 4959 N N . LYS B 1 273 ? 24.969 3.588 30.938 1 95.69 273 LYS B N 1
ATOM 4960 C CA . LYS B 1 273 ? 25.703 2.355 30.672 1 95.69 273 LYS B CA 1
ATOM 4961 C C . LYS B 1 273 ? 25.203 1.216 31.562 1 95.69 273 LYS B C 1
ATOM 4963 O O . LYS B 1 273 ? 24.953 1.413 32.75 1 95.69 273 LYS B O 1
ATOM 4968 N N . GLY B 1 274 ? 25 0.033 30.969 1 96.25 274 GLY B N 1
ATOM 4969 C CA . GLY B 1 274 ? 24.531 -1.124 31.719 1 96.25 274 GLY B CA 1
ATOM 4970 C C . GLY B 1 274 ? 23.031 -1.313 31.672 1 96.25 274 GLY B C 1
ATOM 4971 O O . GLY B 1 274 ? 22.516 -2.377 32.031 1 96.25 274 GLY B O 1
ATOM 4972 N N . SER B 1 275 ? 22.344 -0.334 31.156 1 96.75 275 SER B N 1
ATOM 4973 C CA . SER B 1 275 ? 20.891 -0.413 31.062 1 96.75 275 SER B CA 1
ATOM 4974 C C . SER B 1 275 ? 20.453 -1.473 30.047 1 96.75 275 SER B C 1
ATOM 4976 O O . SER B 1 275 ? 21.078 -1.619 28.984 1 96.75 275 SER B O 1
ATOM 4978 N N . GLU B 1 276 ? 19.5 -2.268 30.453 1 97.44 276 GLU B N 1
ATOM 4979 C CA . GLU B 1 276 ? 18.812 -3.158 29.516 1 97.44 276 GLU B CA 1
ATOM 4980 C C . GLU B 1 276 ? 17.703 -2.426 28.766 1 97.44 276 GLU B C 1
ATOM 4982 O O . GLU B 1 276 ? 16.828 -1.828 29.375 1 97.44 276 GLU B O 1
ATOM 4987 N N . VAL B 1 277 ? 17.828 -2.471 27.469 1 97.38 277 VAL B N 1
ATOM 4988 C CA . VAL B 1 277 ? 16.875 -1.714 26.656 1 97.38 277 VAL B CA 1
ATOM 4989 C C . VAL B 1 277 ? 16.312 -2.602 25.547 1 97.38 277 VAL B C 1
ATOM 4991 O O . VAL B 1 277 ? 16.797 -3.713 25.328 1 97.38 277 VAL B O 1
ATOM 4994 N N . GLN B 1 278 ? 15.195 -2.17 24.922 1 97.06 278 GLN B N 1
ATOM 4995 C CA . GLN B 1 278 ? 14.672 -2.723 23.672 1 97.06 278 GLN B CA 1
ATOM 4996 C C . GLN B 1 278 ? 15.07 -1.858 22.469 1 97.06 278 GLN B C 1
ATOM 4998 O O . GLN B 1 278 ? 14.586 -0.731 22.328 1 97.06 278 GLN B O 1
ATOM 5003 N N . LEU B 1 279 ? 15.914 -2.434 21.688 1 96.69 279 LEU B N 1
ATOM 5004 C CA . LEU B 1 279 ? 16.406 -1.722 20.5 1 96.69 279 LEU B CA 1
ATOM 5005 C C . LEU B 1 279 ? 15.445 -1.896 19.328 1 96.69 279 LEU B C 1
ATOM 5007 O O . LEU B 1 279 ? 15.062 -3.021 19 1 96.69 279 LEU B O 1
ATOM 5011 N N . LEU B 1 280 ? 15.016 -0.776 18.75 1 96.31 280 LEU B N 1
ATOM 5012 C CA . LEU B 1 280 ? 14.266 -0.846 17.5 1 96.31 280 LEU B CA 1
ATOM 5013 C C . LEU B 1 280 ? 15.195 -1.151 16.328 1 96.31 280 LEU B C 1
ATOM 5015 O O . LEU B 1 280 ? 16.109 -0.381 16.047 1 96.31 280 LEU B O 1
ATOM 5019 N N . LEU B 1 281 ? 15 -2.289 15.805 1 94.94 281 LEU B N 1
ATOM 5020 C CA . LEU B 1 281 ? 15.75 -2.699 14.625 1 94.94 281 LEU B CA 1
ATOM 5021 C C . LEU B 1 281 ? 14.883 -2.627 13.375 1 94.94 281 LEU B C 1
ATOM 5023 O O . LEU B 1 281 ? 13.906 -3.369 13.25 1 94.94 281 LEU B O 1
ATOM 5027 N N . GLN B 1 282 ? 15.195 -1.754 12.469 1 92.69 282 GLN B N 1
ATOM 5028 C CA . GLN B 1 282 ? 14.469 -1.586 11.211 1 92.69 282 GLN B CA 1
ATOM 5029 C C . GLN B 1 282 ? 15.188 -2.289 10.062 1 92.69 282 GLN B C 1
ATOM 5031 O O . GLN B 1 282 ? 16.375 -2.596 10.164 1 92.69 282 GLN B O 1
ATOM 5036 N N . PRO B 1 283 ? 14.5 -2.543 8.961 1 90.62 283 PRO B N 1
ATOM 5037 C CA . PRO B 1 283 ? 15.078 -3.324 7.867 1 90.62 283 PRO B CA 1
ATOM 5038 C C . PRO B 1 283 ? 16.328 -2.68 7.277 1 90.62 283 PRO B C 1
ATOM 5040 O O . PRO B 1 283 ? 17.203 -3.383 6.777 1 90.62 283 PRO B O 1
ATOM 5043 N N . GLU B 1 284 ? 16.422 -1.418 7.375 1 88.69 284 GLU B N 1
ATOM 5044 C CA . GLU B 1 284 ? 17.531 -0.712 6.73 1 88.69 284 GLU B CA 1
ATOM 5045 C C . GLU B 1 284 ? 18.734 -0.619 7.652 1 88.69 284 GLU B C 1
ATOM 5047 O O . GLU B 1 284 ? 19.797 -0.147 7.246 1 88.69 284 GLU B O 1
ATOM 5052 N N . ASP B 1 285 ? 18.594 -1.089 8.852 1 90.81 285 ASP B N 1
ATOM 5053 C CA . ASP B 1 285 ? 19.641 -0.938 9.844 1 90.81 285 ASP B CA 1
ATOM 5054 C C . ASP B 1 285 ? 20.766 -1.955 9.617 1 90.81 285 ASP B C 1
ATOM 5056 O O . ASP B 1 285 ? 21.906 -1.732 10.023 1 90.81 285 ASP B O 1
ATOM 5060 N N . LEU B 1 286 ? 20.406 -3.064 9.008 1 91.62 286 LEU B N 1
ATOM 5061 C CA . LEU B 1 286 ? 21.375 -4.113 8.734 1 91.62 286 LEU B CA 1
ATOM 5062 C C . LEU B 1 286 ? 21.766 -4.129 7.262 1 91.62 286 LEU B C 1
ATOM 5064 O O . LEU B 1 286 ? 20.938 -3.865 6.395 1 91.62 286 LEU B O 1
ATOM 5068 N N . GLU B 1 287 ? 23.031 -4.434 7.07 1 90.25 287 GLU B N 1
ATOM 5069 C CA . GLU B 1 287 ? 23.547 -4.461 5.703 1 90.25 287 GLU B CA 1
ATOM 5070 C C . GLU B 1 287 ? 24 -5.867 5.316 1 90.25 287 GLU B C 1
ATOM 5072 O O . GLU B 1 287 ? 24.594 -6.582 6.129 1 90.25 287 GLU B O 1
ATOM 5077 N N . HIS B 1 288 ? 23.766 -6.145 4.109 1 90.62 288 HIS B N 1
ATOM 5078 C CA . HIS B 1 288 ? 24.172 -7.445 3.582 1 90.62 288 HIS B CA 1
ATOM 5079 C C . HIS B 1 288 ? 25.672 -7.484 3.291 1 90.62 288 HIS B C 1
ATOM 5081 O O . HIS B 1 288 ? 26.234 -6.508 2.795 1 90.62 288 HIS B O 1
ATOM 5087 N N . ASP B 1 289 ? 26.328 -8.578 3.641 1 91.81 289 ASP B N 1
ATOM 5088 C CA . ASP B 1 289 ? 27.719 -8.859 3.309 1 91.81 289 ASP B CA 1
ATOM 5089 C C . ASP B 1 289 ? 27.984 -10.359 3.33 1 91.81 289 ASP B C 1
ATOM 5091 O O . ASP B 1 289 ? 28.172 -10.953 4.398 1 91.81 289 ASP B O 1
ATOM 5095 N N . ASP B 1 290 ? 28.141 -10.867 2.197 1 87.75 290 ASP B N 1
ATOM 5096 C CA . ASP B 1 290 ? 28.328 -12.312 2.094 1 87.75 290 ASP B CA 1
ATOM 5097 C C . ASP B 1 290 ? 29.641 -12.75 2.732 1 87.75 290 ASP B C 1
ATOM 5099 O O . ASP B 1 290 ? 29.797 -13.922 3.084 1 87.75 290 ASP B O 1
ATOM 5103 N N . GLN B 1 291 ? 30.531 -11.898 2.838 1 90.88 291 GLN B N 1
ATOM 5104 C CA . GLN B 1 291 ? 31.859 -12.234 3.367 1 90.88 291 GLN B CA 1
ATOM 5105 C C . GLN B 1 291 ? 31.859 -12.195 4.891 1 90.88 291 GLN B C 1
ATOM 5107 O O . GLN B 1 291 ? 32.844 -12.617 5.523 1 90.88 291 GLN B O 1
ATOM 5112 N N . SER B 1 292 ? 30.766 -11.734 5.355 1 93.12 292 SER B N 1
ATOM 5113 C CA . SER B 1 292 ? 30.688 -11.586 6.809 1 93.12 292 SER B CA 1
ATOM 5114 C C . SER B 1 292 ? 30.641 -12.945 7.496 1 93.12 292 SER B C 1
ATOM 5116 O O . SER B 1 292 ? 30.234 -13.938 6.898 1 93.12 292 SER B O 1
ATOM 5118 N N . ASN B 1 293 ? 31.047 -12.984 8.766 1 92.38 293 ASN B N 1
ATOM 5119 C CA . ASN B 1 293 ? 31 -14.211 9.547 1 92.38 293 ASN B CA 1
ATOM 5120 C C . ASN B 1 293 ? 29.656 -14.375 10.25 1 92.38 293 ASN B C 1
ATOM 5122 O O . ASN B 1 293 ? 29.344 -15.453 10.75 1 92.38 293 ASN B O 1
ATOM 5126 N N . LEU B 1 294 ? 28.953 -13.375 10.344 1 93.81 294 LEU B N 1
ATOM 5127 C CA . LEU B 1 294 ? 27.594 -13.477 10.875 1 93.81 294 LEU B CA 1
ATOM 5128 C C . LEU B 1 294 ? 26.609 -13.898 9.789 1 93.81 294 LEU B C 1
ATOM 5130 O O . LEU B 1 294 ? 26.219 -13.086 8.953 1 93.81 294 LEU B O 1
ATOM 5134 N N . LYS B 1 295 ? 26.266 -15.133 9.805 1 94.38 295 LYS B N 1
ATOM 5135 C CA . LYS B 1 295 ? 25.344 -15.695 8.812 1 94.38 295 LYS B CA 1
ATOM 5136 C C . LYS B 1 295 ? 24.078 -16.203 9.484 1 94.38 295 LYS B C 1
ATOM 5138 O O . LYS B 1 295 ? 24.141 -16.969 10.445 1 94.38 295 LYS B O 1
ATOM 5143 N N . LEU B 1 296 ? 22.984 -15.734 9.008 1 94.12 296 LEU B N 1
ATOM 5144 C CA . LEU B 1 296 ? 21.688 -16.094 9.57 1 94.12 296 LEU B CA 1
ATOM 5145 C C . LEU B 1 296 ? 20.828 -16.812 8.539 1 94.12 296 LEU B C 1
ATOM 5147 O O . LEU B 1 296 ? 21.016 -16.625 7.336 1 94.12 296 LEU B O 1
ATOM 5151 N N . GLU B 1 297 ? 19.953 -17.531 8.977 1 94.94 297 GLU B N 1
ATOM 5152 C CA . GLU B 1 297 ? 19.078 -18.312 8.109 1 94.94 297 GLU B CA 1
ATOM 5153 C C . GLU B 1 297 ? 17.938 -17.453 7.559 1 94.94 297 GLU B C 1
ATOM 5155 O O . GLU B 1 297 ? 17.328 -16.688 8.297 1 94.94 297 GLU B O 1
ATOM 5160 N N . VAL B 1 298 ? 17.719 -17.594 6.277 1 94.38 298 VAL B N 1
ATOM 5161 C CA . VAL B 1 298 ? 16.594 -16.922 5.66 1 94.38 298 VAL B CA 1
ATOM 5162 C C . VAL B 1 298 ? 15.312 -17.719 5.895 1 94.38 298 VAL B C 1
ATOM 5164 O O . VAL B 1 298 ? 15.234 -18.906 5.527 1 94.38 298 VAL B O 1
ATOM 5167 N N . VAL B 1 299 ? 14.289 -17.031 6.484 1 93.5 299 VAL B N 1
ATOM 5168 C CA . VAL B 1 299 ? 13.055 -17.766 6.766 1 93.5 299 VAL B CA 1
ATOM 5169 C C . VAL B 1 299 ? 11.945 -17.266 5.852 1 93.5 299 VAL B C 1
ATOM 5171 O O . VAL B 1 299 ? 10.93 -17.938 5.668 1 93.5 299 VAL B O 1
ATOM 5174 N N . ASP B 1 300 ? 12.18 -16.109 5.387 1 92.38 300 ASP B N 1
ATOM 5175 C CA . ASP B 1 300 ? 11.195 -15.531 4.484 1 92.38 300 ASP B CA 1
ATOM 5176 C C . ASP B 1 300 ? 11.82 -14.453 3.6 1 92.38 300 ASP B C 1
ATOM 5178 O O . ASP B 1 300 ? 12.906 -13.961 3.893 1 92.38 300 ASP B O 1
ATOM 5182 N N . ARG B 1 301 ? 11.203 -14.227 2.494 1 91.31 301 ARG B N 1
ATOM 5183 C CA . ARG B 1 301 ? 11.617 -13.203 1.544 1 91.31 301 ARG B CA 1
ATOM 5184 C C . ARG B 1 301 ? 10.406 -12.492 0.938 1 91.31 301 ARG B C 1
ATOM 5186 O O . ARG B 1 301 ? 9.586 -13.125 0.272 1 91.31 301 ARG B O 1
ATOM 5193 N N . LYS B 1 302 ? 10.375 -11.227 1.173 1 90.75 302 LYS B N 1
ATOM 5194 C CA . LYS B 1 302 ? 9.281 -10.414 0.649 1 90.75 302 LYS B CA 1
ATOM 5195 C C . LYS B 1 302 ? 9.758 -9.508 -0.485 1 90.75 302 LYS B C 1
ATOM 5197 O O . LYS B 1 302 ? 10.578 -8.609 -0.269 1 90.75 302 LYS B O 1
ATOM 5202 N N . PHE B 1 303 ? 9.195 -9.812 -1.63 1 89.62 303 PHE B N 1
ATOM 5203 C CA . PHE B 1 303 ? 9.516 -8.977 -2.781 1 89.62 303 PHE B CA 1
ATOM 5204 C C . PHE B 1 303 ? 8.602 -7.766 -2.846 1 89.62 303 PHE B C 1
ATOM 5206 O O . PHE B 1 303 ? 7.375 -7.91 -2.885 1 89.62 303 PHE B O 1
ATOM 5213 N N . ARG B 1 304 ? 9.211 -6.52 -2.881 1 86.44 304 ARG B N 1
ATOM 5214 C CA . ARG B 1 304 ? 8.438 -5.281 -2.863 1 86.44 304 ARG B CA 1
ATOM 5215 C C . ARG B 1 304 ? 8.664 -4.477 -4.137 1 86.44 304 ARG B C 1
ATOM 5217 O O . ARG B 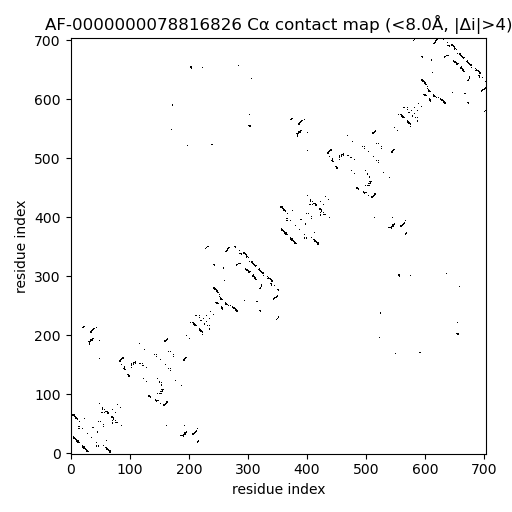1 304 ? 8.516 -3.252 -4.137 1 86.44 304 ARG B O 1
ATOM 5224 N N . GLY B 1 305 ? 9.078 -5.125 -5.203 1 86.56 305 GLY B N 1
ATOM 5225 C CA . GLY B 1 305 ? 9.367 -4.422 -6.445 1 86.56 305 GLY B CA 1
ATOM 5226 C C . GLY B 1 305 ? 10.758 -3.822 -6.477 1 86.56 305 GLY B C 1
ATOM 5227 O O . GLY B 1 305 ? 11.695 -4.438 -6.996 1 86.56 305 GLY B O 1
ATOM 5228 N N . THR B 1 306 ? 10.969 -2.756 -5.641 1 82.81 306 THR B N 1
ATOM 5229 C CA . THR B 1 306 ? 12.242 -2.039 -5.641 1 82.81 306 THR B CA 1
ATOM 5230 C C . THR B 1 306 ? 13.242 -2.719 -4.715 1 82.81 306 THR B C 1
ATOM 5232 O O . THR B 1 306 ? 14.445 -2.48 -4.812 1 82.81 306 THR B O 1
ATOM 5235 N N . ASN B 1 307 ? 12.648 -3.564 -3.873 1 87.25 307 ASN B N 1
ATOM 5236 C CA . ASN B 1 307 ? 13.523 -4.172 -2.877 1 87.25 307 ASN B CA 1
ATOM 5237 C C . ASN B 1 307 ? 12.961 -5.496 -2.365 1 87.25 307 ASN B C 1
ATOM 5239 O O . ASN B 1 307 ? 11.844 -5.875 -2.713 1 87.25 307 ASN B O 1
ATOM 5243 N N . PHE B 1 308 ? 13.805 -6.188 -1.647 1 89.06 308 PHE B N 1
ATOM 5244 C CA . PHE B 1 308 ? 13.43 -7.348 -0.849 1 89.06 308 PHE B CA 1
ATOM 5245 C C . PHE B 1 308 ? 13.547 -7.043 0.639 1 89.06 308 PHE B C 1
ATOM 5247 O O . PHE B 1 308 ? 14.469 -6.34 1.062 1 89.06 308 PHE B O 1
ATOM 5254 N N . ILE B 1 309 ? 12.602 -7.516 1.326 1 90.81 309 ILE B N 1
ATOM 5255 C CA . ILE B 1 309 ? 12.766 -7.605 2.773 1 90.81 309 ILE B CA 1
ATOM 5256 C C . ILE B 1 309 ? 12.938 -9.062 3.184 1 90.81 309 ILE B C 1
ATOM 5258 O O . ILE B 1 309 ? 11.984 -9.844 3.146 1 90.81 309 ILE B O 1
ATOM 5262 N N . TYR B 1 310 ? 14.125 -9.414 3.568 1 92.31 310 TYR B N 1
ATOM 5263 C CA . TYR B 1 310 ? 14.406 -10.75 4.082 1 92.31 310 TYR B CA 1
ATOM 5264 C C . TYR B 1 310 ? 14.078 -10.844 5.57 1 92.31 310 TYR B C 1
ATOM 5266 O O . TYR B 1 310 ? 14.281 -9.883 6.316 1 92.31 310 TYR B O 1
ATOM 5274 N N . THR B 1 311 ? 13.523 -11.867 5.934 1 93.88 311 THR B N 1
ATOM 5275 C CA . THR B 1 311 ? 13.391 -12.195 7.348 1 93.88 311 THR B CA 1
ATOM 5276 C C . THR B 1 311 ? 14.398 -13.266 7.754 1 93.88 311 THR B C 1
ATOM 5278 O O . THR B 1 311 ? 14.367 -14.383 7.23 1 93.88 311 THR B O 1
ATOM 5281 N N . LEU B 1 312 ? 15.281 -12.922 8.656 1 95.12 312 LEU B N 1
ATOM 5282 C CA . LEU B 1 312 ? 16.344 -13.82 9.094 1 95.12 312 LEU B CA 1
ATOM 5283 C C . LEU B 1 312 ? 16.078 -14.32 10.508 1 95.12 312 LEU B C 1
ATOM 5285 O O . LEU B 1 312 ? 15.539 -13.586 11.344 1 95.12 312 LEU B O 1
ATOM 5289 N N . LYS B 1 313 ? 16.438 -15.445 10.727 1 95.75 313 LYS B N 1
ATOM 5290 C CA . LYS B 1 313 ? 16.312 -16.047 12.055 1 95.75 313 LYS B CA 1
ATOM 5291 C C . LYS B 1 313 ? 17.656 -16.047 12.781 1 95.75 313 LYS B C 1
ATOM 5293 O O . LYS B 1 313 ? 18.656 -16.547 12.25 1 95.75 313 LYS B O 1
ATOM 5298 N N . THR B 1 314 ? 17.625 -15.484 13.945 1 94.62 314 THR B N 1
ATOM 5299 C CA . THR B 1 314 ? 18.844 -15.453 14.734 1 94.62 314 THR B CA 1
ATOM 5300 C C . THR B 1 314 ? 19.031 -16.75 15.508 1 94.62 314 THR B C 1
ATOM 5302 O O . THR B 1 314 ? 18.172 -17.641 15.461 1 94.62 314 THR B O 1
ATOM 5305 N N . THR B 1 315 ? 20.156 -16.812 16.188 1 91.75 315 THR B N 1
ATOM 5306 C CA . THR B 1 315 ? 20.453 -18 16.969 1 91.75 315 THR B CA 1
ATOM 5307 C C . THR B 1 315 ? 19.453 -18.172 18.109 1 91.75 315 THR B C 1
ATOM 5309 O O . THR B 1 315 ? 19.156 -19.297 18.516 1 91.75 315 THR B O 1
ATOM 5312 N N . SER B 1 316 ? 18.875 -17.094 18.594 1 93.56 316 SER B N 1
ATOM 5313 C CA . SER B 1 316 ? 17.875 -17.141 19.656 1 93.56 316 SER B CA 1
ATOM 5314 C C . SER B 1 316 ? 16.453 -17.234 19.078 1 93.56 316 SER B C 1
ATOM 5316 O O . SER B 1 316 ? 15.484 -16.969 19.781 1 93.56 316 SER B O 1
ATOM 5318 N N . ASN B 1 317 ? 16.359 -17.422 17.812 1 92.81 317 ASN B N 1
ATOM 5319 C CA . ASN B 1 317 ? 15.109 -17.641 17.109 1 92.81 317 ASN B CA 1
ATOM 5320 C C . ASN B 1 317 ? 14.297 -16.359 16.969 1 92.81 317 ASN B C 1
ATOM 5322 O O . ASN B 1 317 ? 13.07 -16.406 16.938 1 92.81 317 ASN B O 1
ATOM 5326 N N . ARG B 1 318 ? 15.055 -15.328 16.984 1 92.62 318 ARG B N 1
ATOM 5327 C CA . ARG B 1 318 ? 14.398 -14.062 16.688 1 92.62 318 ARG B CA 1
ATOM 5328 C C . ARG B 1 318 ? 14.359 -13.805 15.18 1 92.62 318 ARG B C 1
ATOM 5330 O O . ARG B 1 318 ? 15.266 -14.219 14.453 1 92.62 318 ARG B O 1
ATOM 5337 N N . LEU B 1 319 ? 13.312 -13.164 14.773 1 93.06 319 LEU B N 1
ATOM 5338 C CA . LEU B 1 319 ? 13.172 -12.836 13.359 1 93.06 319 LEU B CA 1
ATOM 5339 C C . LEU B 1 319 ? 13.547 -11.383 13.102 1 93.06 319 LEU B C 1
ATOM 5341 O O . LEU B 1 319 ? 12.93 -10.469 13.648 1 93.06 319 LEU B O 1
ATOM 5345 N N . VAL B 1 320 ? 14.586 -11.164 12.312 1 94.81 320 VAL B N 1
ATOM 5346 C CA . VAL B 1 320 ? 15.07 -9.812 12.039 1 94.81 320 VAL B CA 1
ATOM 5347 C C . VAL B 1 320 ? 14.891 -9.5 10.555 1 94.81 320 VAL B C 1
ATOM 5349 O O . VAL B 1 320 ? 15.195 -10.32 9.695 1 94.81 320 VAL B O 1
ATOM 5352 N N . PRO B 1 321 ? 14.352 -8.359 10.289 1 93.25 321 PRO B N 1
ATOM 5353 C CA . PRO B 1 321 ? 14.172 -7.965 8.891 1 93.25 321 PRO B CA 1
ATOM 5354 C C . PRO B 1 321 ? 15.414 -7.285 8.312 1 93.25 321 PRO B C 1
ATOM 5356 O O . PRO B 1 321 ? 16.094 -6.527 9.008 1 93.25 321 PRO B O 1
ATOM 5359 N N . VAL B 1 322 ? 15.711 -7.559 7.059 1 91.44 322 VAL B N 1
ATOM 5360 C CA . VAL B 1 322 ? 16.828 -6.918 6.367 1 91.44 322 VAL B CA 1
ATOM 5361 C C . VAL B 1 322 ? 16.391 -6.465 4.98 1 91.44 322 VAL B C 1
ATOM 5363 O O . VAL B 1 322 ? 15.781 -7.238 4.23 1 91.44 322 VAL B O 1
ATOM 5366 N N . PHE B 1 323 ? 16.75 -5.27 4.738 1 89.75 323 PHE B N 1
ATOM 5367 C CA . PHE B 1 323 ? 16.422 -4.648 3.457 1 89.75 323 PHE B CA 1
ATOM 5368 C C . PHE B 1 323 ? 17.547 -4.883 2.449 1 89.75 323 PHE B C 1
ATOM 5370 O O . PHE B 1 323 ? 18.719 -4.691 2.764 1 89.75 323 PHE B O 1
ATOM 5377 N N . VAL B 1 324 ? 17.156 -5.375 1.225 1 87.56 324 VAL B N 1
ATOM 5378 C CA . VAL B 1 324 ? 18.125 -5.516 0.137 1 87.56 324 VAL B CA 1
ATOM 5379 C C . VAL B 1 324 ? 17.531 -4.977 -1.159 1 87.56 324 VAL B C 1
ATOM 5381 O O . VAL B 1 324 ? 16.328 -5.141 -1.409 1 87.56 324 VAL B O 1
ATOM 5384 N N . HIS B 1 325 ? 18.328 -4.297 -1.895 1 83.62 325 HIS B N 1
ATOM 5385 C CA . HIS B 1 325 ? 17.875 -3.812 -3.193 1 83.62 325 HIS B CA 1
ATOM 5386 C C . HIS B 1 325 ? 17.484 -4.969 -4.105 1 83.62 325 HIS B C 1
ATOM 5388 O O . HIS B 1 325 ? 18.078 -6.039 -4.059 1 83.62 325 HIS B O 1
ATOM 5394 N N . SER B 1 326 ? 16.5 -4.723 -4.961 1 81.75 326 SER B N 1
ATOM 5395 C CA . SER B 1 326 ? 15.93 -5.805 -5.758 1 81.75 326 SER B CA 1
ATOM 5396 C C . SER B 1 326 ? 16.922 -6.32 -6.789 1 81.75 326 SER B C 1
ATOM 5398 O O . SER B 1 326 ? 16.844 -7.469 -7.223 1 81.75 326 SER B O 1
ATOM 5400 N N . HIS B 1 327 ? 17.766 -5.48 -7.262 1 74.25 327 HIS B N 1
ATOM 5401 C CA . HIS B 1 327 ? 18.75 -5.922 -8.242 1 74.25 327 HIS B CA 1
ATOM 5402 C C . HIS B 1 327 ? 19.969 -6.539 -7.566 1 74.25 327 HIS B C 1
ATOM 5404 O O . HIS B 1 327 ? 20.922 -6.949 -8.234 1 74.25 327 HIS B O 1
ATOM 5410 N N . HIS B 1 328 ? 19.859 -6.477 -6.27 1 67.06 328 HIS B N 1
ATOM 5411 C CA . HIS B 1 328 ? 21.031 -7.039 -5.598 1 67.06 328 HIS B CA 1
ATOM 5412 C C . HIS B 1 328 ? 21.297 -8.469 -6.055 1 67.06 328 HIS B C 1
ATOM 5414 O O . HIS B 1 328 ? 20.359 -9.242 -6.27 1 67.06 328 HIS B O 1
ATOM 5420 N N . ILE B 1 329 ? 22.375 -8.68 -6.633 1 56.59 329 ILE B N 1
ATOM 5421 C CA . ILE B 1 329 ? 22.938 -9.867 -7.27 1 56.59 329 ILE B CA 1
ATOM 5422 C C . ILE B 1 329 ? 22.719 -11.086 -6.375 1 56.59 329 ILE B C 1
ATOM 5424 O O . ILE B 1 329 ? 22.703 -12.219 -6.855 1 56.59 329 ILE B O 1
ATOM 5428 N N . HIS B 1 330 ? 22.422 -10.82 -5.145 1 59.66 330 HIS B N 1
ATOM 5429 C CA . HIS B 1 330 ? 22.406 -11.961 -4.234 1 59.66 330 HIS B CA 1
ATOM 5430 C C . HIS B 1 330 ? 20.969 -12.383 -3.904 1 59.66 330 HIS B C 1
ATOM 5432 O O . HIS B 1 330 ? 20.359 -11.844 -2.979 1 59.66 330 HIS B O 1
ATOM 5438 N N . GLN B 1 331 ? 20.391 -13.055 -4.73 1 69 331 GLN B N 1
ATOM 5439 C CA . GLN B 1 331 ? 19.109 -13.609 -4.32 1 69 331 GLN B CA 1
ATOM 5440 C C . GLN B 1 331 ? 19.281 -14.875 -3.488 1 69 331 GLN B C 1
ATOM 5442 O O . GLN B 1 331 ? 20.031 -15.773 -3.871 1 69 331 GLN B O 1
ATOM 5447 N N . HIS B 1 332 ? 19.016 -14.766 -2.184 1 78.94 332 HIS B N 1
ATOM 5448 C CA . HIS B 1 332 ? 19.078 -15.914 -1.282 1 78.94 332 HIS B CA 1
ATOM 5449 C C . HIS B 1 332 ? 17.719 -16.594 -1.184 1 78.94 332 HIS B C 1
ATOM 5451 O O . HIS B 1 332 ? 16.688 -15.938 -1.018 1 78.94 332 HIS B O 1
ATOM 5457 N N . GLU B 1 333 ? 17.766 -17.922 -1.37 1 79.88 333 GLU B N 1
ATOM 5458 C CA . GLU B 1 333 ? 16.547 -18.719 -1.192 1 79.88 333 GLU B CA 1
ATOM 5459 C C . GLU B 1 333 ? 16.219 -18.906 0.286 1 79.88 333 GLU B C 1
ATOM 5461 O O . GLU B 1 333 ? 17.078 -18.688 1.147 1 79.88 333 GLU B O 1
ATOM 5466 N N . VAL B 1 334 ? 15.031 -19.219 0.5 1 83.38 334 VAL B N 1
ATOM 5467 C CA . VAL B 1 334 ? 14.641 -19.578 1.86 1 83.38 334 VAL B CA 1
ATOM 5468 C C . VAL B 1 334 ? 15.453 -20.781 2.334 1 83.38 334 VAL B C 1
ATOM 5470 O O . VAL B 1 334 ? 15.688 -21.719 1.568 1 83.38 334 VAL B O 1
ATOM 5473 N N . ASP B 1 335 ? 15.891 -20.781 3.516 1 83.25 335 ASP B N 1
ATOM 5474 C CA . ASP B 1 335 ? 16.688 -21.828 4.172 1 83.25 335 ASP B CA 1
ATOM 5475 C C . ASP B 1 335 ? 18.172 -21.672 3.844 1 83.25 335 ASP B C 1
ATOM 5477 O O . ASP B 1 335 ? 18.984 -22.484 4.277 1 83.25 335 ASP B O 1
ATOM 5481 N N . GLU B 1 336 ? 18.422 -20.625 3.119 1 87.88 336 GLU B N 1
ATOM 5482 C CA . GLU B 1 336 ? 19.828 -20.328 2.844 1 87.88 336 GLU B CA 1
ATOM 5483 C C . GLU B 1 336 ? 20.406 -19.375 3.887 1 87.88 336 GLU B C 1
ATOM 5485 O O . GLU B 1 336 ? 19.656 -18.781 4.664 1 87.88 336 GLU B O 1
ATOM 5490 N N . LYS B 1 337 ? 21.688 -19.266 3.838 1 91.31 337 LYS B N 1
ATOM 5491 C CA . LYS B 1 337 ? 22.328 -18.359 4.793 1 91.31 337 LYS B CA 1
ATOM 5492 C C . LYS B 1 337 ? 22.578 -16.984 4.184 1 91.31 337 LYS B C 1
ATOM 5494 O O . LYS B 1 337 ? 22.922 -16.875 3.002 1 91.31 337 LYS B O 1
ATOM 5499 N N . PHE B 1 338 ? 22.297 -16.016 4.957 1 91.62 338 PHE B N 1
ATOM 5500 C CA . PHE B 1 338 ? 22.422 -14.609 4.598 1 91.62 338 PHE B CA 1
ATOM 5501 C C . PHE B 1 338 ? 23.438 -13.906 5.492 1 91.62 338 PHE B C 1
ATOM 5503 O O . PHE B 1 338 ? 23.312 -13.922 6.719 1 91.62 338 PHE B O 1
ATOM 5510 N N . GLY B 1 339 ? 24.469 -13.328 4.922 1 93.19 339 GLY B N 1
ATOM 5511 C CA . GLY B 1 339 ? 25.5 -12.656 5.695 1 93.19 339 GLY B CA 1
ATOM 5512 C C . GLY B 1 339 ? 25.141 -11.219 6.051 1 93.19 339 GLY B C 1
ATOM 5513 O O . GLY B 1 339 ? 24.609 -10.484 5.219 1 93.19 339 GLY B O 1
ATOM 5514 N N . ILE B 1 340 ? 25.406 -10.883 7.32 1 93.88 340 ILE B N 1
ATOM 5515 C CA . ILE B 1 340 ? 25.172 -9.523 7.801 1 93.88 340 ILE B CA 1
ATOM 5516 C C . ILE B 1 340 ? 26.516 -8.82 8.023 1 93.88 340 ILE B C 1
ATOM 5518 O O . ILE B 1 340 ? 27.375 -9.328 8.742 1 93.88 340 ILE B O 1
ATOM 5522 N N . LYS B 1 341 ? 26.594 -7.633 7.551 1 93.62 341 LYS B N 1
ATOM 5523 C CA . LYS B 1 341 ? 27.828 -6.852 7.652 1 93.62 341 LYS B CA 1
ATOM 5524 C C . LYS B 1 341 ? 28.156 -6.531 9.109 1 93.62 341 LYS B C 1
ATOM 5526 O O . LYS B 1 341 ? 27.281 -6.145 9.883 1 93.62 341 LYS B O 1
ATOM 5531 N N . ARG B 1 342 ? 29.469 -6.699 9.516 1 92.31 342 ARG B N 1
ATOM 5532 C CA . ARG B 1 342 ? 30 -6.316 10.812 1 92.31 342 ARG B CA 1
ATOM 5533 C C . ARG B 1 342 ? 31.125 -5.293 10.672 1 92.31 342 ARG B C 1
ATOM 5535 O O . ARG B 1 342 ? 31.875 -5.316 9.688 1 92.31 342 ARG B O 1
ATOM 5542 N N . PRO B 1 343 ? 31.359 -4.406 11.539 1 91.75 343 PRO B N 1
ATOM 5543 C CA . PRO B 1 343 ? 30.5 -4.137 12.688 1 91.75 343 PRO B CA 1
ATOM 5544 C C . PRO B 1 343 ? 29.156 -3.537 12.297 1 91.75 343 PRO B C 1
ATOM 5546 O O . PRO B 1 343 ? 29.047 -2.9 11.242 1 91.75 343 PRO B O 1
ATOM 5549 N N . ILE B 1 344 ? 28.188 -3.76 13.055 1 95.19 344 ILE B N 1
ATOM 5550 C CA . ILE B 1 344 ? 26.844 -3.234 12.797 1 95.19 344 ILE B CA 1
ATOM 5551 C C . ILE B 1 344 ? 26.766 -1.781 13.258 1 95.19 344 ILE B C 1
ATOM 5553 O O . ILE B 1 344 ? 27.062 -1.475 14.422 1 95.19 344 ILE B O 1
ATOM 5557 N N . ASN B 1 345 ? 26.484 -0.938 12.367 1 93.62 345 ASN B N 1
ATOM 5558 C CA . ASN B 1 345 ? 26.312 0.485 12.641 1 93.62 345 ASN B CA 1
ATOM 5559 C C . ASN B 1 345 ? 24.906 0.956 12.289 1 93.62 345 ASN B C 1
ATOM 5561 O O . ASN B 1 345 ? 24.438 0.768 11.164 1 93.62 345 ASN B O 1
ATOM 5565 N N . ILE B 1 346 ? 24.219 1.485 13.242 1 92 346 ILE B N 1
ATOM 5566 C CA . ILE B 1 346 ? 22.875 2.041 13.055 1 92 346 ILE B CA 1
ATOM 5567 C C . ILE B 1 346 ? 22.938 3.561 13.195 1 92 346 ILE B C 1
ATOM 5569 O O . ILE B 1 346 ? 23.422 4.082 14.203 1 92 346 ILE B O 1
ATOM 5573 N N . ASP B 1 347 ? 22.469 4.285 12.203 1 87.06 347 ASP B N 1
ATOM 5574 C CA . ASP B 1 347 ? 22.562 5.742 12.18 1 87.06 347 ASP B CA 1
ATOM 5575 C C . ASP B 1 347 ? 21.875 6.355 13.398 1 87.06 347 ASP B C 1
ATOM 5577 O O . ASP B 1 347 ? 22.406 7.262 14.031 1 87.06 347 ASP B O 1
ATOM 5581 N N . HIS B 1 348 ? 20.734 5.852 13.672 1 89.75 348 HIS B N 1
ATOM 5582 C CA . HIS B 1 348 ? 19.953 6.34 14.797 1 89.75 348 HIS B CA 1
ATOM 5583 C C . HIS B 1 348 ? 19.469 5.188 15.672 1 89.75 348 HIS B C 1
ATOM 5585 O O . HIS B 1 348 ? 18.594 4.422 15.273 1 89.75 348 HIS B O 1
ATOM 5591 N N . ILE B 1 349 ? 20 5.191 16.859 1 94.25 349 ILE B N 1
ATOM 5592 C CA . ILE B 1 349 ? 19.641 4.129 17.781 1 94.25 349 ILE B CA 1
ATOM 5593 C C . ILE B 1 349 ? 18.406 4.551 18.578 1 94.25 349 ILE B C 1
ATOM 5595 O O . ILE B 1 349 ? 18.453 5.508 19.359 1 94.25 349 ILE B O 1
ATOM 5599 N N . VAL B 1 350 ? 17.375 3.926 18.359 1 95.5 350 VAL B N 1
ATOM 5600 C CA . VAL B 1 350 ? 16.125 4.156 19.078 1 95.5 350 VAL B CA 1
ATOM 5601 C C . VAL B 1 350 ? 15.867 3.008 20.047 1 95.5 350 VAL B C 1
ATOM 5603 O O . VAL B 1 350 ? 15.75 1.85 19.641 1 95.5 350 VAL B O 1
ATOM 5606 N N . CYS B 1 351 ? 15.773 3.334 21.266 1 96.06 351 CYS B N 1
ATOM 5607 C CA . CYS B 1 351 ? 15.57 2.342 22.312 1 96.06 351 CYS B CA 1
ATOM 5608 C C . CYS B 1 351 ? 14.406 2.744 23.219 1 96.06 351 CYS B C 1
ATOM 5610 O O . CYS B 1 351 ? 14 3.906 23.234 1 96.06 351 CYS B O 1
ATOM 5612 N N . PHE B 1 352 ? 13.906 1.77 23.875 1 96 352 PHE B N 1
ATOM 5613 C CA . PHE B 1 352 ? 12.852 1.955 24.875 1 96 352 PHE B CA 1
ATOM 5614 C C . PHE B 1 352 ? 13.172 1.188 26.156 1 96 352 PHE B C 1
ATOM 5616 O O . PHE B 1 352 ? 13.852 0.159 26.109 1 96 352 PHE B O 1
#

InterPro domains:
  IPR003439 ABC transporter-like, ATP-binding domain [PF00005] (21-166)
  IPR003439 ABC transporter-like, ATP-binding domain [PS50893] (6-239)
  IPR003593 AAA+ ATPase domain [SM00382] (31-218)
  IPR017871 ABC transporter-like, conserved site [PS00211] (139-153)
  IPR027417 P-loop containing nucleoside triphosphate hydrolase [G3DSA:3.40.50.300] (3-242)
  IPR027417 P-loop containing nucleoside triphosphate hydrolase [SSF52540] (6-241)
  IPR050093 ABC Transporter, Small Molecule Importer [PTHR42781] (1-327)